Protein AF-A0A6C0CYQ9-F1 (afdb_monomer_lite)

Organism: NCBI:txid1070528

Radius of gyration: 42.29 Å; chains: 1; bounding box: 115×108×107 Å

Foldseek 3Di:
DDDDDDDDDDDDDDDDDDDDDDDDDDDDDDDDDDDDDDDDDDDDDDDDDDPDDDDDDDDDDDDPPDDDDDDPPVVVVCPVVDPDPVSVVVVVVVVVVVVVVVVVVVVVVVVVVVVVVVVVVCVVPVPPVVNVVVPPPDPPVVVVVVVVVVVVVVVVVVVVVVVVVVVVVVCVVPVDPDCPPPDDDPDDPVVVVVVVVVVVVVVVVVVVVVVVVVVVVVVVVVVVVVVVPPPPDDDDDDPVVVVVVVVVVVVVVVVVVVVVVVVVVVVVVVVVVVVVVPPPDDDDDDDDDDDDDPPPPPDDDDDDDDDDDDDDDPDPPDPDPDDDPVVVLVVQAQQAADPCLVVVHDDPCPPVDSHDNDPVSHDAAADPCAPNDPPVLPDSHDHPPDDPVSSCVSVVVVVSPPPPPPDDPDDDDDDDDDDDDDDDDDDDDDDDDDDDDDPDDPLVVLVVVLVVCVVPPVNVLVLQQQQAADPCLVVVHDDPCPPNDSHDNDPVSHDAAADSSAPNPPCVLPDLHHHPPDDPVNSVVSNVVD

Structure (mmCIF, N/CA/C/O backbone):
data_AF-A0A6C0CYQ9-F1
#
_entry.id   AF-A0A6C0CYQ9-F1
#
loop_
_atom_site.group_PDB
_atom_site.id
_atom_site.type_symbol
_atom_site.label_atom_id
_atom_site.label_alt_id
_atom_site.label_comp_id
_atom_site.label_asym_id
_atom_site.label_entity_id
_atom_site.label_seq_id
_atom_site.pdbx_PDB_ins_code
_atom_site.Cartn_x
_atom_site.Cartn_y
_atom_site.Cartn_z
_atom_site.occupancy
_atom_site.B_iso_or_equiv
_atom_site.auth_seq_id
_atom_site.auth_comp_id
_atom_site.auth_asym_id
_atom_site.auth_atom_id
_atom_site.pdbx_PDB_model_num
ATOM 1 N N . MET A 1 1 ? 63.088 1.952 37.281 1.00 39.28 1 MET A N 1
ATOM 2 C CA . MET A 1 1 ? 63.470 0.700 37.968 1.00 39.28 1 MET A CA 1
ATOM 3 C C . MET A 1 1 ? 62.328 -0.300 37.834 1.00 39.28 1 MET A C 1
ATOM 5 O O . MET A 1 1 ? 61.247 -0.038 38.330 1.00 39.28 1 MET A O 1
ATOM 9 N N . ASN A 1 2 ? 62.590 -1.363 37.069 1.00 37.12 2 ASN A N 1
ATOM 10 C CA . ASN A 1 2 ? 61.906 -2.658 36.933 1.00 37.12 2 ASN A CA 1
ATOM 11 C C . ASN A 1 2 ? 60.509 -2.878 37.552 1.00 37.12 2 ASN A C 1
ATOM 13 O O . ASN A 1 2 ? 60.397 -3.174 38.737 1.00 37.12 2 ASN A O 1
ATOM 17 N N . MET A 1 3 ? 59.499 -3.011 36.686 1.00 41.75 3 MET A N 1
ATOM 18 C CA . MET A 1 3 ? 58.461 -4.036 36.847 1.00 41.75 3 MET A CA 1
ATOM 19 C C . MET A 1 3 ? 58.442 -4.922 35.599 1.00 41.75 3 MET A C 1
ATOM 21 O O . MET A 1 3 ? 58.391 -4.441 34.470 1.00 41.75 3 MET A O 1
ATOM 25 N N . LYS A 1 4 ? 58.614 -6.225 35.834 1.00 47.69 4 LYS A N 1
ATOM 26 C CA . LYS A 1 4 ? 58.858 -7.263 34.833 1.00 47.69 4 LYS A CA 1
ATOM 27 C C . LYS A 1 4 ? 57.563 -7.704 34.149 1.00 47.69 4 LYS A C 1
ATOM 29 O O . LYS A 1 4 ? 56.548 -7.933 34.793 1.00 47.69 4 LYS A O 1
ATOM 34 N N . ASN A 1 5 ? 57.708 -7.885 32.840 1.00 44.09 5 ASN A N 1
ATOM 35 C CA . ASN A 1 5 ? 56.813 -8.500 31.868 1.00 44.09 5 ASN A CA 1
ATOM 36 C C . ASN A 1 5 ? 56.140 -9.799 32.340 1.00 44.09 5 ASN A C 1
ATOM 38 O O . ASN A 1 5 ? 56.824 -10.768 32.670 1.00 44.09 5 ASN A O 1
ATOM 42 N N . MET A 1 6 ? 54.813 -9.850 32.217 1.00 43.25 6 MET A N 1
ATOM 43 C CA . MET A 1 6 ? 54.026 -11.083 32.182 1.00 43.25 6 MET A CA 1
ATOM 44 C C . MET A 1 6 ? 53.657 -11.363 30.717 1.00 43.25 6 MET A C 1
ATOM 46 O O . MET A 1 6 ? 52.797 -10.698 30.145 1.00 43.25 6 MET A O 1
ATOM 50 N N . LYS A 1 7 ? 54.364 -12.308 30.086 1.00 39.38 7 LYS A N 1
ATOM 51 C CA . LYS A 1 7 ? 54.008 -12.871 28.776 1.00 39.38 7 LYS A CA 1
ATOM 52 C C . LYS A 1 7 ? 53.071 -14.055 29.013 1.00 39.38 7 LYS A C 1
ATOM 54 O O . LYS A 1 7 ? 53.479 -15.017 29.656 1.00 39.38 7 LYS A O 1
ATOM 59 N N . TYR A 1 8 ? 51.851 -13.990 28.488 1.00 39.91 8 TYR A N 1
ATOM 60 C CA . TYR A 1 8 ? 50.982 -15.158 28.354 1.00 39.91 8 TYR A CA 1
ATOM 61 C C . TYR A 1 8 ? 51.259 -15.821 27.001 1.00 39.91 8 TYR A C 1
ATOM 63 O O . TYR A 1 8 ? 50.996 -15.235 25.955 1.00 39.91 8 TYR A O 1
ATOM 71 N N . ASN A 1 9 ? 51.817 -17.033 27.045 1.00 36.75 9 ASN A N 1
ATOM 72 C CA . ASN A 1 9 ? 51.859 -17.964 25.920 1.00 36.75 9 ASN A CA 1
ATOM 73 C C . ASN A 1 9 ? 50.491 -18.649 25.826 1.00 36.75 9 ASN A C 1
ATOM 75 O O . ASN A 1 9 ? 50.087 -19.330 26.767 1.00 36.75 9 ASN A O 1
ATOM 79 N N . TYR A 1 10 ? 49.793 -18.473 24.706 1.00 40.84 10 TYR A N 1
ATOM 80 C CA . TYR A 1 10 ? 48.610 -19.258 24.365 1.00 40.84 10 TYR A CA 1
ATOM 81 C C . TYR A 1 10 ? 49.068 -20.386 23.436 1.00 40.84 10 TYR A C 1
ATOM 83 O O . TYR A 1 10 ? 49.511 -20.128 22.319 1.00 40.84 10 TYR A O 1
ATOM 91 N N . SER A 1 11 ? 49.052 -21.615 23.953 1.00 39.56 11 SER A N 1
ATOM 92 C CA . SER A 1 11 ? 49.417 -22.833 23.228 1.00 39.56 11 SER A CA 1
ATOM 93 C C . SER A 1 11 ? 48.276 -23.215 22.288 1.00 39.56 11 SER A C 1
ATOM 95 O O . SER A 1 11 ? 47.148 -23.405 22.742 1.00 39.56 11 SER A O 1
ATOM 97 N N . SER A 1 12 ? 48.565 -23.297 20.991 1.00 44.16 12 SER A N 1
ATOM 98 C CA . SER A 1 12 ? 47.672 -23.817 19.959 1.00 44.16 12 SER A CA 1
ATOM 99 C C . SER A 1 12 ? 48.011 -25.280 19.691 1.00 44.16 12 SER A C 1
ATOM 101 O O . SER A 1 12 ? 48.925 -25.566 18.925 1.00 44.16 12 SER A O 1
ATOM 103 N N . GLU A 1 13 ? 47.281 -26.200 20.307 1.00 47.94 13 GLU A N 1
ATOM 104 C CA . GLU A 1 13 ? 47.302 -27.615 19.931 1.00 47.94 13 GLU A CA 1
ATOM 105 C C . GLU A 1 13 ? 45.872 -28.143 20.042 1.00 47.94 13 GLU A C 1
ATOM 107 O O . GLU A 1 13 ? 45.372 -28.364 21.141 1.00 47.94 13 GLU A O 1
ATOM 112 N N . TYR A 1 14 ? 45.192 -28.266 18.901 1.00 47.53 14 TYR A N 1
ATOM 113 C CA . TYR A 1 14 ? 44.106 -29.229 18.711 1.00 47.53 14 TYR A CA 1
ATOM 114 C C . TYR A 1 14 ? 43.938 -29.472 17.205 1.00 47.53 14 TYR A C 1
ATOM 116 O O . TYR A 1 14 ? 43.133 -28.835 16.528 1.00 47.53 14 TYR A O 1
ATOM 124 N N . GLU A 1 15 ? 44.778 -30.365 16.687 1.00 44.75 15 GLU A N 1
ATOM 125 C CA . GLU A 1 15 ? 44.538 -31.122 15.461 1.00 44.75 15 GLU A CA 1
ATOM 126 C C . GLU A 1 15 ? 43.940 -32.475 15.868 1.00 44.75 15 GLU A C 1
ATOM 128 O O . GLU A 1 15 ? 44.493 -33.170 16.717 1.00 44.75 15 GLU A O 1
ATOM 133 N N . SER A 1 16 ? 42.803 -32.832 15.277 1.00 47.53 16 SER A N 1
ATOM 134 C CA . SER A 1 16 ? 42.319 -34.212 15.140 1.00 47.53 16 SER A CA 1
ATOM 135 C C . SER A 1 16 ? 41.303 -34.189 13.991 1.00 47.53 16 SER A C 1
ATOM 137 O O . SER A 1 16 ? 40.245 -33.572 14.116 1.00 47.53 16 SER A O 1
ATOM 139 N N . GLU A 1 17 ? 41.710 -34.543 12.774 1.00 47.25 17 GLU A N 1
ATOM 140 C CA . GLU A 1 17 ? 41.554 -35.897 12.214 1.00 47.25 17 GLU A CA 1
ATOM 141 C C . GLU A 1 17 ? 40.122 -36.431 12.352 1.00 47.25 17 GLU A C 1
ATOM 143 O O . GLU A 1 17 ? 39.744 -36.943 13.399 1.00 47.25 17 GLU A O 1
ATOM 148 N N . TYR A 1 18 ? 39.341 -36.320 11.274 1.00 51.31 18 TYR A N 1
ATOM 149 C CA . TYR A 1 18 ? 38.239 -37.233 10.961 1.00 51.31 18 TYR A CA 1
ATOM 150 C C . TYR A 1 18 ? 38.113 -37.312 9.434 1.00 51.31 18 TYR A C 1
ATOM 152 O O . TYR A 1 18 ? 37.525 -36.435 8.798 1.00 51.31 18 TYR A O 1
ATOM 160 N N . GLU A 1 19 ? 38.725 -38.347 8.861 1.00 46.66 19 GLU A N 1
ATOM 161 C CA . GLU A 1 19 ? 38.444 -38.836 7.512 1.00 46.66 19 GLU A CA 1
ATOM 162 C C . GLU A 1 19 ? 37.263 -39.819 7.533 1.00 46.66 19 GLU A C 1
ATOM 164 O O . GLU A 1 19 ? 37.042 -40.535 8.507 1.00 46.66 19 GLU A O 1
ATOM 169 N N . GLU A 1 20 ? 36.514 -39.754 6.431 1.00 46.12 20 GLU A N 1
ATOM 170 C CA . GLU A 1 20 ? 35.887 -40.835 5.661 1.00 46.12 20 GLU A CA 1
ATOM 171 C C . GLU A 1 20 ? 35.278 -42.049 6.381 1.00 46.12 20 GLU A C 1
ATOM 173 O O . GLU A 1 20 ? 35.956 -42.880 6.966 1.00 46.12 20 GLU A O 1
ATOM 178 N N . GLU A 1 21 ? 33.963 -42.196 6.205 1.00 43.44 21 GLU A N 1
ATOM 179 C CA . GLU A 1 21 ? 33.296 -43.334 5.545 1.00 43.44 21 GLU A CA 1
ATOM 180 C C . GLU A 1 21 ? 31.855 -43.414 6.068 1.00 43.44 21 GLU A C 1
ATOM 182 O O . GLU A 1 21 ? 31.621 -43.561 7.262 1.00 43.44 21 GLU A O 1
ATOM 187 N N . LEU A 1 22 ? 30.868 -43.304 5.174 1.00 38.72 22 LEU A N 1
ATOM 188 C CA . LEU A 1 22 ? 29.793 -44.291 5.059 1.00 38.72 22 LEU A CA 1
ATOM 189 C C . LEU A 1 22 ? 28.939 -44.004 3.821 1.00 38.72 22 LEU A C 1
ATOM 191 O O . LEU A 1 22 ? 28.565 -42.880 3.490 1.00 38.72 22 LEU A O 1
ATOM 195 N N . THR A 1 23 ? 28.707 -45.101 3.128 1.00 35.53 23 THR A N 1
ATOM 196 C CA . THR A 1 23 ? 28.161 -45.304 1.799 1.00 35.53 23 THR A CA 1
ATOM 197 C C . THR A 1 23 ? 26.633 -45.397 1.792 1.00 35.53 23 THR A C 1
ATOM 199 O O . THR A 1 23 ? 26.001 -45.657 2.810 1.00 35.53 23 THR A O 1
ATOM 202 N N . ASN A 1 24 ? 26.080 -45.269 0.581 1.00 39.62 24 ASN A N 1
ATOM 203 C CA . ASN A 1 24 ? 24.873 -45.939 0.079 1.00 39.62 24 ASN A CA 1
ATOM 204 C C . ASN A 1 24 ? 23.555 -45.794 0.857 1.00 39.62 24 ASN A C 1
ATOM 206 O O . ASN A 1 24 ? 23.285 -46.562 1.775 1.00 39.62 24 ASN A O 1
ATOM 210 N N . ILE A 1 25 ? 22.634 -44.985 0.317 1.00 37.19 25 ILE A N 1
ATOM 211 C CA . ILE A 1 25 ? 21.200 -45.312 0.351 1.00 37.19 25 ILE A CA 1
ATOM 212 C C . ILE A 1 25 ? 20.606 -45.140 -1.055 1.00 37.19 25 ILE A C 1
ATOM 214 O O . ILE A 1 25 ? 20.896 -44.180 -1.764 1.00 37.19 25 ILE A O 1
ATOM 218 N N . HIS A 1 26 ? 19.832 -46.159 -1.421 1.00 38.31 26 HIS A N 1
ATOM 219 C CA . HIS A 1 26 ? 19.219 -46.485 -2.700 1.00 38.31 26 HIS A CA 1
ATOM 220 C C . HIS A 1 26 ? 18.415 -45.379 -3.396 1.00 38.31 26 HIS A C 1
ATOM 222 O O . HIS A 1 26 ? 17.626 -44.667 -2.782 1.00 38.31 26 HIS A O 1
ATOM 228 N N . ASN A 1 27 ? 18.558 -45.377 -4.725 1.00 44.59 27 ASN A N 1
ATOM 229 C CA . ASN A 1 27 ? 17.515 -45.021 -5.679 1.00 44.59 27 ASN A CA 1
ATOM 230 C C . ASN A 1 27 ? 16.623 -46.254 -5.921 1.00 44.59 27 ASN A C 1
ATOM 232 O O . ASN A 1 27 ? 17.123 -47.241 -6.455 1.00 44.59 27 ASN A O 1
ATOM 236 N N . GLU A 1 28 ? 15.340 -46.151 -5.590 1.00 43.78 28 GLU A N 1
ATOM 237 C CA . GLU A 1 28 ? 14.197 -46.928 -6.113 1.00 43.78 28 GLU A CA 1
ATOM 238 C C . GLU A 1 28 ? 13.052 -45.895 -6.154 1.00 43.78 28 GLU A C 1
ATOM 240 O O . GLU A 1 28 ? 12.788 -45.246 -5.142 1.00 43.78 28 GLU A O 1
ATOM 245 N N . SER A 1 29 ? 12.671 -45.347 -7.309 1.00 47.69 29 SER A N 1
ATOM 246 C CA . SER A 1 29 ? 11.843 -45.908 -8.388 1.00 47.69 29 SER A CA 1
ATOM 247 C C . SER A 1 29 ? 10.375 -46.103 -7.988 1.00 47.69 29 SER A C 1
ATOM 249 O O . SER A 1 29 ? 10.085 -46.665 -6.938 1.00 47.69 29 SER A O 1
ATOM 251 N N . ASP A 1 30 ? 9.508 -45.630 -8.897 1.00 36.44 30 ASP A N 1
ATOM 252 C CA . ASP A 1 30 ? 8.140 -46.109 -9.142 1.00 36.44 30 ASP A CA 1
ATOM 253 C C . ASP A 1 30 ? 7.099 -45.685 -8.071 1.00 36.44 30 ASP A C 1
ATOM 255 O O . ASP A 1 30 ? 7.385 -45.597 -6.886 1.00 36.44 30 ASP A O 1
ATOM 259 N N . ASP A 1 31 ? 5.850 -45.323 -8.344 1.00 39.12 31 ASP A N 1
ATOM 260 C CA . ASP A 1 31 ? 4.993 -45.395 -9.519 1.00 39.12 31 ASP A CA 1
ATOM 261 C C . ASP A 1 31 ? 3.692 -44.613 -9.185 1.00 39.12 31 ASP A C 1
ATOM 263 O O . ASP A 1 31 ? 3.476 -44.172 -8.053 1.00 39.12 31 ASP A O 1
ATOM 267 N N . ASP A 1 32 ? 2.814 -44.512 -10.182 1.00 42.16 32 ASP A N 1
ATOM 268 C CA . ASP A 1 32 ? 1.353 -44.381 -10.068 1.00 42.16 32 ASP A CA 1
ATOM 269 C C . ASP A 1 32 ? 0.663 -43.003 -10.025 1.00 42.16 32 ASP A C 1
ATOM 271 O O . ASP A 1 32 ? 0.389 -42.356 -9.013 1.00 42.16 32 ASP A O 1
ATOM 275 N N . CYS A 1 33 ? 0.272 -42.650 -11.249 1.00 46.34 33 CYS A N 1
ATOM 276 C CA . CYS A 1 33 ? -0.971 -42.039 -11.694 1.00 46.34 33 CYS A CA 1
ATOM 277 C C . CYS A 1 33 ? -2.259 -42.444 -10.936 1.00 46.34 33 CYS A C 1
ATOM 279 O O . CYS A 1 33 ? -2.347 -43.516 -10.345 1.00 46.34 33 CYS A O 1
ATOM 281 N N . CYS A 1 34 ? -3.293 -41.618 -11.171 1.00 43.34 34 CYS A N 1
ATOM 282 C CA . CYS A 1 34 ? -4.737 -41.916 -11.305 1.00 43.34 34 CYS A CA 1
ATOM 283 C C . CYS A 1 34 ? -5.655 -41.095 -10.373 1.00 43.34 34 CYS A C 1
ATOM 285 O O . CYS A 1 34 ? -5.676 -41.283 -9.163 1.00 43.34 34 CYS A O 1
ATOM 287 N N . ASP A 1 35 ? -6.435 -40.227 -11.028 1.00 36.59 35 ASP A N 1
ATOM 288 C CA . ASP A 1 35 ? -7.895 -40.066 -10.921 1.00 36.59 35 ASP A CA 1
ATOM 289 C C . ASP A 1 35 ? -8.529 -39.612 -9.588 1.00 36.59 35 ASP A C 1
ATOM 291 O O . ASP A 1 35 ? -8.356 -40.190 -8.524 1.00 36.59 35 ASP A O 1
ATOM 295 N N . ASN A 1 36 ? -9.187 -38.445 -9.572 1.00 43.19 36 ASN A N 1
ATOM 296 C CA . ASN A 1 36 ? -10.615 -38.261 -9.896 1.00 43.19 36 ASN A CA 1
ATOM 297 C C . ASN A 1 36 ? -11.543 -39.163 -9.061 1.00 43.19 36 ASN A C 1
ATOM 299 O O . ASN A 1 36 ? -11.623 -40.359 -9.300 1.00 43.19 36 ASN A O 1
ATOM 303 N N . ASP A 1 37 ? -12.282 -38.573 -8.113 1.00 35.81 37 ASP A N 1
ATO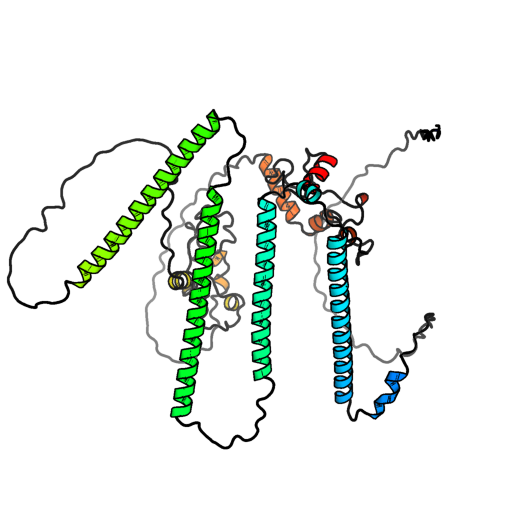M 304 C CA . ASP A 1 37 ? -13.746 -38.447 -8.218 1.00 35.81 37 ASP A CA 1
ATOM 305 C C . ASP A 1 37 ? -14.425 -37.997 -6.908 1.00 35.81 37 ASP A C 1
ATOM 307 O O . ASP A 1 37 ? -14.042 -38.361 -5.800 1.00 35.81 37 ASP A O 1
ATOM 311 N N . ASN A 1 38 ? -15.474 -37.191 -7.103 1.00 41.38 38 ASN A N 1
ATOM 312 C CA . ASN A 1 38 ? -16.720 -37.107 -6.334 1.00 41.38 38 ASN A CA 1
ATOM 313 C C . ASN A 1 38 ? -16.678 -37.185 -4.801 1.00 41.38 38 ASN A C 1
ATOM 315 O O . ASN A 1 38 ? -16.685 -38.260 -4.205 1.00 41.38 38 ASN A O 1
ATOM 319 N N . TYR A 1 39 ? -16.897 -36.031 -4.164 1.00 40.81 39 TYR A N 1
ATOM 320 C CA . TYR A 1 39 ? -17.539 -35.988 -2.851 1.00 40.81 39 TYR A CA 1
ATOM 321 C C . TYR A 1 39 ? -18.983 -35.507 -3.017 1.00 40.81 39 TYR A C 1
ATOM 323 O O . TYR A 1 39 ? -19.262 -34.308 -3.050 1.00 40.81 39 TYR A O 1
ATOM 331 N N . GLU A 1 40 ? -19.886 -36.473 -3.193 1.00 39.03 40 GLU A N 1
ATOM 332 C CA . GLU A 1 40 ? -21.328 -36.263 -3.125 1.00 39.03 40 GLU A CA 1
ATOM 333 C C . GLU A 1 40 ? -21.798 -36.069 -1.680 1.00 39.03 40 GLU A C 1
ATOM 335 O O . GLU A 1 40 ? -21.326 -36.685 -0.722 1.00 39.03 40 GLU A O 1
ATOM 340 N N . ASP A 1 41 ? -22.775 -35.179 -1.598 1.00 48.41 41 ASP A N 1
ATOM 341 C CA . ASP A 1 41 ? -23.561 -34.736 -0.465 1.00 48.41 41 ASP A CA 1
ATOM 342 C C . ASP A 1 41 ? -24.312 -35.910 0.195 1.00 48.41 41 ASP A C 1
ATOM 344 O O . ASP A 1 41 ? -25.079 -36.622 -0.457 1.00 48.41 41 ASP A O 1
ATOM 348 N N . LYS A 1 42 ? -24.121 -36.112 1.504 1.00 41.34 42 LYS A N 1
ATOM 349 C CA . LYS A 1 42 ? -24.963 -37.004 2.315 1.00 41.34 42 LYS A CA 1
ATOM 350 C C . LYS A 1 42 ? -25.465 -36.272 3.548 1.00 41.34 42 LYS A C 1
ATOM 352 O O . LYS A 1 42 ? -24.799 -36.176 4.576 1.00 41.34 42 LYS A O 1
ATOM 357 N N . THR A 1 43 ? -26.692 -35.787 3.422 1.00 45.41 43 THR A N 1
ATOM 358 C CA . THR A 1 43 ? -27.571 -35.394 4.517 1.00 45.41 43 THR A CA 1
ATOM 359 C C . THR A 1 43 ? -28.170 -36.643 5.165 1.00 45.41 43 THR A C 1
ATOM 361 O O . THR A 1 43 ? -29.051 -37.267 4.578 1.00 45.41 43 THR A O 1
ATOM 364 N N . GLU A 1 44 ? -27.760 -36.981 6.388 1.00 37.75 44 GLU A N 1
ATOM 365 C CA . GLU A 1 44 ? -28.483 -37.949 7.220 1.00 37.75 44 GLU A CA 1
ATOM 366 C C . GLU A 1 44 ? -28.678 -37.429 8.653 1.00 37.75 44 GLU A C 1
ATOM 368 O O . GLU A 1 44 ? -27.741 -37.215 9.416 1.00 37.75 44 GLU A O 1
ATOM 373 N N . ASN A 1 45 ? -29.954 -37.182 8.957 1.00 43.28 45 ASN A N 1
ATOM 374 C CA . ASN A 1 45 ? -30.673 -37.397 10.214 1.00 43.28 45 ASN A CA 1
ATOM 375 C C . ASN A 1 45 ? -29.851 -37.594 11.502 1.00 43.28 45 ASN A C 1
ATOM 377 O O . ASN A 1 45 ? -29.437 -38.705 11.828 1.00 43.28 45 ASN A O 1
ATOM 381 N N . VAL A 1 46 ? -29.786 -36.547 12.332 1.00 36.31 46 VAL A N 1
ATOM 382 C CA . VAL A 1 46 ? -29.431 -36.678 13.752 1.00 36.31 46 VAL A CA 1
ATOM 383 C C . VAL A 1 46 ? -30.704 -36.843 14.578 1.00 36.31 46 VAL A C 1
ATOM 385 O O . VAL A 1 46 ? -31.525 -35.934 14.705 1.00 36.31 46 VAL A O 1
ATOM 388 N N . SER A 1 47 ? -30.844 -38.044 15.133 1.00 38.72 47 SER A N 1
ATOM 389 C CA . SER A 1 47 ? -31.842 -38.437 16.119 1.00 38.72 47 SER A CA 1
ATOM 390 C C . SER A 1 47 ? -31.660 -37.700 17.448 1.00 38.72 47 SER A C 1
ATOM 392 O O . SER A 1 47 ? -30.544 -37.514 17.931 1.00 38.72 47 SER A O 1
ATOM 394 N N . VAL A 1 48 ? -32.792 -37.364 18.061 1.00 44.97 48 VAL A N 1
ATOM 395 C CA . VAL A 1 48 ? -32.964 -36.824 19.415 1.00 44.97 48 VAL A CA 1
ATOM 396 C C . VAL A 1 48 ? -32.153 -37.631 20.441 1.00 44.97 48 VAL A C 1
ATOM 398 O O . VAL A 1 48 ? -32.450 -38.799 20.682 1.00 44.97 48 VAL A O 1
ATOM 401 N N . PHE A 1 49 ? -31.146 -37.003 21.058 1.00 35.88 49 PHE A N 1
ATOM 402 C CA . PHE A 1 49 ? -30.372 -37.587 22.155 1.00 35.88 49 PHE A CA 1
ATOM 403 C C . PHE A 1 49 ? -30.900 -37.116 23.514 1.00 35.88 49 PHE A C 1
ATOM 405 O O . PHE A 1 49 ? -31.063 -35.924 23.777 1.00 35.88 49 PHE A O 1
ATOM 412 N N . ASN A 1 50 ? -31.173 -38.107 24.356 1.00 40.97 50 ASN A N 1
ATOM 413 C CA . ASN A 1 50 ? -31.733 -38.028 25.694 1.00 40.97 50 ASN A CA 1
ATOM 414 C C . ASN A 1 50 ? -30.688 -37.482 26.690 1.00 40.97 50 ASN A C 1
ATOM 416 O O . ASN A 1 50 ? -29.571 -37.991 26.763 1.00 40.97 50 ASN A O 1
ATOM 420 N N . MET A 1 51 ? -31.040 -36.439 27.444 1.00 43.22 51 MET A N 1
ATOM 421 C CA . MET A 1 51 ? -30.135 -35.687 28.321 1.00 43.22 51 MET A CA 1
ATOM 422 C C . MET A 1 51 ? -30.458 -35.994 29.791 1.00 43.22 51 MET A C 1
ATOM 424 O O . MET A 1 51 ? -31.117 -35.194 30.451 1.00 43.22 51 MET A O 1
ATOM 428 N N . GLN A 1 52 ? -30.041 -37.156 30.313 1.00 42.69 52 GLN A N 1
ATOM 429 C CA . GLN A 1 52 ? -30.317 -37.479 31.724 1.00 42.69 52 GLN A CA 1
ATOM 430 C C . GLN A 1 52 ? -29.282 -38.319 32.491 1.00 42.69 52 GLN A C 1
ATOM 432 O O . GLN A 1 52 ? -29.582 -38.751 33.597 1.00 42.69 52 GLN A O 1
ATOM 437 N N . GLU A 1 53 ? -28.046 -38.494 32.007 1.00 45.59 53 GLU A N 1
ATOM 438 C CA . GLU A 1 53 ? -27.089 -39.358 32.725 1.00 45.59 53 GLU A CA 1
ATOM 439 C C . GLU A 1 53 ? -25.618 -38.907 32.646 1.00 45.59 53 GLU A C 1
ATOM 441 O O . GLU A 1 53 ? -24.744 -39.638 32.202 1.00 45.59 53 GLU A O 1
ATOM 446 N N . TYR A 1 54 ? -25.315 -37.687 33.107 1.00 38.34 54 TYR A N 1
ATOM 447 C CA . TYR A 1 54 ? -23.930 -37.259 33.374 1.00 38.34 54 TYR A CA 1
ATOM 448 C C . TYR A 1 54 ? -23.839 -36.412 34.652 1.00 38.34 54 TYR A C 1
ATOM 450 O O . TYR A 1 54 ? -23.677 -35.196 34.626 1.00 38.34 54 TYR A O 1
ATOM 458 N N . LEU A 1 55 ? -23.916 -37.077 35.804 1.00 46.25 55 LEU A N 1
ATOM 459 C CA . LEU A 1 55 ? -23.494 -36.534 37.096 1.00 46.25 55 LEU A CA 1
ATOM 460 C C . LEU A 1 55 ? -22.736 -37.627 37.850 1.00 46.25 55 LEU A C 1
ATOM 462 O O . LEU A 1 55 ? -23.317 -38.313 38.681 1.00 46.25 55 LEU A O 1
ATOM 466 N N . GLN A 1 56 ? -21.452 -37.805 37.516 1.00 46.91 56 GLN A N 1
ATOM 467 C CA . GLN A 1 56 ? -20.397 -38.347 38.391 1.00 46.91 56 GLN A CA 1
ATOM 468 C C . GLN A 1 56 ? -19.062 -38.437 37.627 1.00 46.91 56 GLN A C 1
ATOM 470 O O . GLN A 1 56 ? -18.619 -39.504 37.216 1.00 46.91 56 GLN A O 1
ATOM 475 N N . VAL A 1 57 ? -18.376 -37.303 37.458 1.00 35.56 57 VAL A N 1
ATOM 476 C CA . VAL A 1 57 ? -16.946 -37.295 37.107 1.00 35.56 57 VAL A CA 1
ATOM 477 C C . VAL A 1 57 ? -16.178 -36.747 38.306 1.00 35.56 57 VAL A C 1
ATOM 479 O O . VAL A 1 57 ? -16.237 -35.558 38.613 1.00 35.56 57 VAL A O 1
ATOM 482 N N . LYS A 1 58 ? -15.471 -37.636 39.016 1.00 42.31 58 LYS A N 1
ATOM 483 C CA . LYS A 1 58 ? -14.479 -37.273 40.037 1.00 42.31 58 LYS A CA 1
ATOM 484 C C . LYS A 1 58 ? -13.306 -36.569 39.347 1.00 42.31 58 LYS A C 1
ATOM 486 O O . LYS A 1 58 ? -12.525 -37.213 38.653 1.00 42.31 58 LYS A O 1
ATOM 491 N N . LEU A 1 59 ? -13.172 -35.260 39.553 1.00 36.84 59 LEU A N 1
ATOM 492 C CA . LEU A 1 59 ? -11.988 -34.506 39.137 1.00 36.84 59 LEU A CA 1
ATOM 493 C C . LEU A 1 59 ? -10.804 -34.804 40.078 1.00 36.84 59 LEU A C 1
ATOM 495 O O . LEU A 1 59 ? -10.987 -34.821 41.299 1.00 36.84 59 LEU A O 1
ATOM 499 N N . PRO A 1 60 ? -9.582 -35.008 39.553 1.00 41.25 60 PRO A N 1
ATOM 500 C CA . PRO A 1 60 ? -8.397 -35.198 40.375 1.00 41.25 60 PRO A CA 1
ATOM 501 C C . PRO A 1 60 ? -7.952 -33.863 40.986 1.00 41.25 60 PRO A C 1
ATOM 503 O O . PRO A 1 60 ? -7.726 -32.874 40.288 1.00 41.25 60 PRO A O 1
ATOM 506 N N . LEU A 1 61 ? -7.795 -33.856 42.310 1.00 35.59 61 LEU A N 1
ATOM 507 C CA . LEU A 1 61 ? -7.255 -32.742 43.087 1.00 35.59 61 LEU A CA 1
ATOM 508 C C . LEU A 1 61 ? -5.804 -32.453 42.665 1.00 35.59 61 LEU A C 1
ATOM 510 O O . LEU A 1 61 ? -4.866 -33.106 43.125 1.00 35.59 61 LEU A O 1
ATOM 514 N N . ARG A 1 62 ? -5.600 -31.442 41.814 1.00 37.12 62 ARG A N 1
ATOM 515 C CA . ARG A 1 62 ? -4.281 -30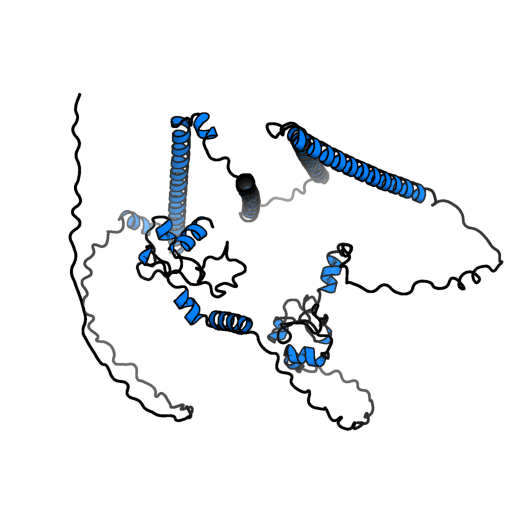.820 41.635 1.00 37.12 62 ARG A CA 1
ATOM 516 C C . ARG A 1 62 ? -3.989 -29.930 42.841 1.00 37.12 62 ARG A C 1
ATOM 518 O O . ARG A 1 62 ? -4.685 -28.948 43.080 1.00 37.12 62 ARG A O 1
ATOM 525 N N . ARG A 1 63 ? -2.933 -30.272 43.584 1.00 38.81 63 ARG A N 1
ATOM 526 C CA . ARG A 1 63 ? -2.334 -29.412 44.612 1.00 38.81 63 ARG A CA 1
ATOM 527 C C . ARG A 1 63 ? -1.837 -28.122 43.956 1.00 38.81 63 ARG A C 1
ATOM 529 O O . ARG A 1 63 ? -0.866 -28.145 43.207 1.00 38.81 63 ARG A O 1
ATOM 536 N N . ILE A 1 64 ? -2.492 -27.006 44.257 1.00 38.69 64 ILE A N 1
ATOM 537 C CA . ILE A 1 64 ? -1.972 -25.665 43.985 1.00 38.69 64 ILE A CA 1
ATOM 538 C C . ILE A 1 64 ? -1.006 -25.342 45.127 1.00 38.69 64 ILE A C 1
ATOM 540 O O . ILE A 1 64 ? -1.413 -24.920 46.205 1.00 38.69 64 ILE A O 1
ATOM 544 N N . SER A 1 65 ? 0.282 -25.608 44.921 1.00 42.31 65 SER A N 1
ATOM 545 C CA . SER A 1 65 ? 1.353 -25.148 45.806 1.00 42.31 65 SER A CA 1
ATOM 546 C C . SER A 1 65 ? 1.828 -23.774 45.339 1.00 42.31 65 SER A C 1
ATOM 548 O O . SER A 1 65 ? 2.819 -23.645 44.620 1.00 42.31 65 SER A O 1
ATOM 550 N N . SER A 1 66 ? 1.093 -22.729 45.703 1.00 42.22 66 SER A N 1
ATOM 551 C CA . SER A 1 66 ? 1.594 -21.351 45.693 1.00 42.22 66 SER A CA 1
ATOM 552 C C . SER A 1 66 ? 0.850 -20.577 46.780 1.00 42.22 66 SER A C 1
ATOM 554 O O . SER A 1 66 ? -0.381 -20.633 46.797 1.00 42.22 66 SER A O 1
ATOM 556 N N . PRO A 1 67 ? 1.541 -19.883 47.699 1.00 45.50 67 PRO A N 1
ATOM 557 C CA . PRO A 1 67 ? 0.872 -19.072 48.703 1.00 45.50 67 PRO A CA 1
ATOM 558 C C . PRO A 1 67 ? 0.143 -17.923 48.000 1.00 45.50 67 PRO A C 1
ATOM 560 O O . PRO A 1 67 ? 0.756 -17.081 47.345 1.00 45.50 67 PRO A O 1
ATOM 563 N N . ILE A 1 68 ? -1.185 -17.916 48.108 1.00 43.03 68 ILE A N 1
ATOM 564 C CA . ILE A 1 68 ? -2.016 -16.781 47.712 1.00 43.03 68 ILE A CA 1
ATOM 565 C C . ILE A 1 68 ? -1.649 -15.647 48.668 1.00 43.03 68 ILE A C 1
ATOM 567 O O . ILE A 1 68 ? -1.877 -15.758 49.872 1.00 43.03 68 ILE A O 1
ATOM 571 N N . ASN A 1 69 ? -1.042 -14.580 48.144 1.00 43.31 69 ASN A N 1
ATOM 572 C CA . ASN A 1 69 ? -0.787 -13.372 48.923 1.00 43.31 69 ASN A CA 1
ATOM 573 C C . ASN A 1 69 ? -2.125 -12.887 49.504 1.00 43.31 69 ASN A C 1
ATOM 575 O O . ASN A 1 69 ? -3.052 -12.647 48.722 1.00 43.31 69 ASN A O 1
ATOM 579 N N . PRO A 1 70 ? -2.260 -12.761 50.837 1.00 50.00 70 PRO A N 1
ATOM 580 C CA . PRO A 1 70 ? -3.496 -12.288 51.434 1.00 50.00 70 PRO A CA 1
ATOM 581 C C . PRO A 1 70 ? -3.780 -10.885 50.899 1.00 50.00 70 PRO A C 1
ATOM 583 O O . PRO A 1 70 ? -2.933 -9.992 50.977 1.00 50.00 70 PRO A O 1
ATOM 586 N N . LEU A 1 71 ? -4.965 -10.707 50.312 1.00 43.44 71 LEU A N 1
ATOM 587 C CA . LEU A 1 71 ? -5.470 -9.388 49.950 1.00 43.44 71 LEU A CA 1
ATOM 588 C C . LEU A 1 71 ? -5.378 -8.480 51.188 1.00 43.44 71 LEU A C 1
ATOM 590 O O . LEU A 1 71 ? -5.694 -8.933 52.292 1.00 43.44 71 LEU A O 1
ATOM 594 N N . PRO A 1 72 ? -4.932 -7.221 51.043 1.00 56.19 72 PRO A N 1
ATOM 595 C CA . PRO A 1 72 ? -4.794 -6.323 52.178 1.00 56.19 72 PRO A CA 1
ATOM 596 C C . PRO A 1 72 ? -6.153 -6.162 52.876 1.00 56.19 72 PRO A C 1
ATOM 598 O O . PRO A 1 72 ? -7.116 -5.674 52.283 1.00 56.19 72 PRO A O 1
ATOM 601 N N . MET A 1 73 ? -6.210 -6.572 54.149 1.00 54.03 73 MET A N 1
ATOM 602 C CA . MET A 1 73 ? -7.393 -6.559 55.033 1.00 54.03 73 MET A CA 1
ATOM 603 C C . MET A 1 73 ? -8.078 -5.186 55.153 1.00 54.03 73 MET A C 1
ATOM 605 O O . MET A 1 73 ? -9.204 -5.086 55.627 1.00 54.03 73 MET A O 1
ATOM 609 N N . THR A 1 74 ? -7.432 -4.116 54.692 1.00 57.56 74 THR A N 1
ATOM 610 C CA . THR A 1 74 ? -7.971 -2.754 54.698 1.00 57.56 74 THR A CA 1
ATOM 611 C C . THR A 1 74 ? -9.116 -2.531 53.706 1.00 57.56 74 THR A C 1
ATOM 613 O O . THR A 1 74 ? -9.889 -1.597 53.903 1.00 57.56 74 THR A O 1
ATOM 616 N N . LEU A 1 75 ? -9.284 -3.377 52.679 1.00 54.06 75 LEU A N 1
ATOM 617 C CA . LEU A 1 75 ? -10.396 -3.247 51.721 1.00 54.06 75 LEU A CA 1
ATOM 618 C C . LEU A 1 75 ? -11.721 -3.849 52.217 1.00 54.06 75 LEU A C 1
ATOM 620 O O . LEU A 1 75 ? -12.773 -3.487 51.699 1.00 54.06 75 LEU A O 1
ATOM 624 N N . LEU A 1 76 ? -11.695 -4.723 53.227 1.00 55.50 76 LEU A N 1
ATOM 625 C CA . LEU A 1 76 ? -12.907 -5.377 53.738 1.00 55.50 76 LEU A CA 1
ATOM 626 C C . LEU A 1 76 ? -13.691 -4.517 54.744 1.00 55.50 76 LEU A C 1
ATOM 628 O O . LEU A 1 76 ? -14.856 -4.794 54.997 1.00 55.50 76 LEU A O 1
ATOM 632 N N . LEU A 1 77 ? -13.095 -3.448 55.283 1.00 60.4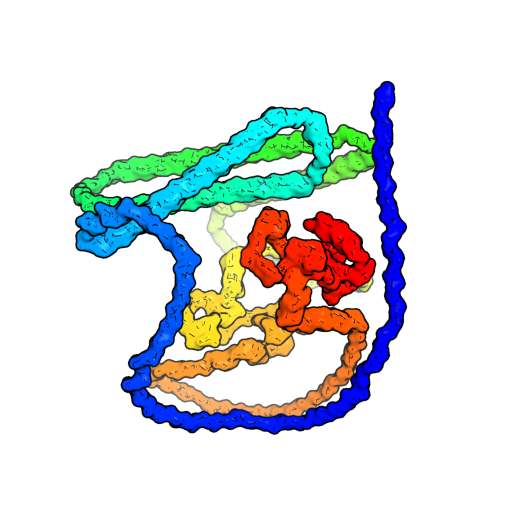1 77 LEU A N 1
ATOM 633 C CA . LEU A 1 77 ? -13.680 -2.646 56.370 1.00 60.41 77 LEU A CA 1
ATOM 634 C C . LEU A 1 77 ? -14.624 -1.514 55.919 1.00 60.41 77 LEU A C 1
ATOM 636 O O . LEU A 1 77 ? -15.044 -0.714 56.748 1.00 60.41 77 LEU A O 1
ATOM 640 N N . ASN A 1 78 ? -14.952 -1.404 54.628 1.00 66.50 78 ASN A N 1
ATOM 641 C CA . ASN A 1 78 ? -15.811 -0.322 54.119 1.00 66.50 78 ASN A CA 1
ATOM 642 C C . ASN A 1 78 ? -16.997 -0.801 53.269 1.00 66.50 78 ASN A C 1
ATOM 644 O O . ASN A 1 78 ? -17.671 0.038 52.678 1.00 66.50 78 ASN A O 1
ATOM 648 N N . LEU A 1 79 ? -17.274 -2.108 53.200 1.00 70.88 79 LEU A N 1
ATOM 649 C CA . LEU A 1 79 ? -18.401 -2.616 52.405 1.00 70.88 79 LEU A CA 1
ATOM 650 C C . LEU A 1 79 ? -19.761 -2.133 52.940 1.00 70.88 79 LEU A C 1
ATOM 652 O O . LEU A 1 79 ? -20.661 -1.887 52.147 1.00 70.88 79 LEU A O 1
ATOM 656 N N . ASP A 1 80 ? -19.866 -1.867 54.244 1.00 83.94 80 ASP A N 1
ATOM 657 C CA . ASP A 1 80 ? -21.097 -1.382 54.887 1.00 83.94 80 ASP A CA 1
ATOM 658 C C . ASP A 1 80 ? -21.450 0.081 54.543 1.00 83.94 80 ASP A C 1
ATOM 660 O O . ASP A 1 80 ? -22.480 0.589 54.979 1.00 83.94 80 ASP A O 1
ATOM 664 N N . LYS A 1 81 ? -20.591 0.796 53.800 1.00 84.75 81 LYS A N 1
ATOM 665 C CA . LYS A 1 81 ? -20.791 2.217 53.458 1.00 84.75 81 LYS A CA 1
ATOM 666 C C . LYS A 1 81 ? -21.483 2.452 52.118 1.00 84.75 81 LYS A C 1
ATOM 668 O O . LYS A 1 81 ? -21.784 3.603 51.811 1.00 84.75 81 LYS A O 1
ATOM 673 N N . PHE A 1 82 ? -21.707 1.405 51.330 1.00 91.44 82 PHE A N 1
ATOM 674 C CA . PHE A 1 82 ? -22.334 1.514 50.016 1.00 91.44 82 PHE A CA 1
ATOM 675 C C . PHE A 1 82 ? -23.770 1.003 50.104 1.00 91.44 82 PHE A C 1
ATOM 677 O O . PHE A 1 82 ? -24.001 -0.144 50.487 1.00 91.44 82 PHE A O 1
ATOM 684 N N . ASN A 1 83 ? -24.737 1.853 49.760 1.00 92.00 83 ASN A N 1
ATOM 685 C CA . ASN A 1 83 ? -26.154 1.485 49.784 1.00 92.00 83 ASN A CA 1
ATOM 686 C C . ASN A 1 83 ? -26.554 0.712 48.522 1.00 92.00 83 ASN A C 1
ATOM 688 O O . ASN A 1 83 ? -27.558 0.000 48.518 1.00 92.00 83 ASN A O 1
ATOM 692 N N . THR A 1 84 ? -25.778 0.857 47.444 1.00 94.19 84 THR A N 1
ATOM 693 C CA . THR A 1 84 ? -26.016 0.200 46.157 1.00 94.19 84 THR A CA 1
ATOM 694 C C . THR A 1 84 ? -24.714 -0.313 45.539 1.00 94.19 84 THR A C 1
ATOM 696 O O . THR A 1 84 ? -23.615 0.141 45.862 1.00 94.19 84 THR A O 1
ATOM 699 N N . TYR A 1 85 ? -24.836 -1.274 44.621 1.00 89.12 85 TYR A N 1
ATOM 700 C CA . TYR A 1 85 ? -23.700 -1.797 43.856 1.00 89.12 85 TYR A CA 1
ATOM 701 C C . TYR A 1 85 ? -23.086 -0.738 42.923 1.00 89.12 85 TYR A C 1
ATOM 703 O O . TYR A 1 85 ? -21.876 -0.716 42.720 1.00 89.12 85 TYR A O 1
ATOM 711 N N . GLU A 1 86 ? -23.907 0.179 42.411 1.00 93.38 86 GLU A N 1
ATOM 712 C CA . GLU A 1 86 ? -23.485 1.273 41.529 1.00 93.38 86 GLU A CA 1
ATOM 713 C C . GLU A 1 86 ? -22.557 2.260 42.259 1.00 93.38 86 GLU A C 1
ATOM 715 O O . GLU A 1 86 ? -21.521 2.647 41.718 1.00 93.38 86 GLU A O 1
ATOM 720 N N . GLU A 1 87 ? -22.854 2.590 43.524 1.00 92.94 87 GLU A N 1
ATOM 721 C CA . GLU A 1 87 ? -21.972 3.407 44.376 1.00 92.94 87 GLU A CA 1
ATOM 722 C C . GLU A 1 87 ? -20.613 2.725 44.624 1.00 92.94 87 GLU A C 1
ATOM 724 O O . GLU A 1 87 ? -19.573 3.389 44.688 1.00 92.94 87 GLU A O 1
ATOM 729 N N . TYR A 1 88 ? -20.600 1.393 44.740 1.00 91.38 88 TYR A N 1
ATOM 730 C CA . TYR A 1 88 ? -19.369 0.616 44.893 1.00 91.38 88 TYR A CA 1
ATOM 731 C C . TYR A 1 88 ? -18.527 0.603 43.608 1.00 91.38 88 TYR A C 1
ATOM 733 O O . TYR A 1 88 ? -17.305 0.769 43.673 1.00 91.38 88 TYR A O 1
ATOM 741 N N . GLU A 1 89 ? -19.151 0.440 42.437 1.00 92.81 89 GLU A N 1
ATOM 742 C CA . GLU A 1 89 ? -18.442 0.506 41.153 1.00 92.81 89 GLU A CA 1
ATOM 743 C C . GLU A 1 89 ? -17.830 1.892 40.915 1.00 92.81 89 GLU A C 1
ATOM 745 O O . GLU A 1 89 ? -16.648 1.987 40.569 1.00 92.81 89 GLU A O 1
ATOM 750 N N . GLU A 1 90 ? -18.579 2.967 41.185 1.00 94.19 90 GLU A N 1
ATOM 751 C CA . GLU A 1 90 ? -18.065 4.336 41.075 1.00 94.19 90 GLU A CA 1
ATOM 752 C C . GLU A 1 90 ? -16.872 4.571 42.019 1.00 94.19 90 GLU A C 1
ATOM 754 O O . GLU A 1 90 ? -15.860 5.171 41.635 1.00 94.19 90 GLU A O 1
ATOM 759 N N . TYR A 1 91 ? -16.939 4.041 43.243 1.00 94.06 91 TYR A N 1
ATOM 760 C CA . TYR A 1 91 ? -15.834 4.093 44.198 1.00 94.06 91 TYR A CA 1
ATOM 761 C C . TYR A 1 91 ? -14.584 3.351 43.701 1.00 94.06 91 TYR A C 1
ATOM 763 O O . TYR A 1 91 ? -13.472 3.888 43.772 1.00 94.06 91 TYR A O 1
ATOM 771 N N . MET A 1 92 ? -14.745 2.144 43.153 1.00 92.50 92 MET A N 1
ATOM 772 C CA . MET A 1 92 ? -13.630 1.360 42.610 1.00 92.50 92 MET A CA 1
ATOM 773 C C . MET A 1 92 ? -12.984 2.040 41.396 1.00 92.50 92 MET A C 1
ATOM 775 O O . MET A 1 92 ? -11.751 2.053 41.277 1.00 92.50 92 MET A O 1
ATOM 779 N N . ASP A 1 93 ? -13.785 2.667 40.537 1.00 93.62 93 ASP A N 1
ATOM 780 C CA . ASP A 1 93 ? -13.290 3.463 39.414 1.00 93.62 93 ASP A CA 1
ATOM 781 C C . ASP A 1 93 ? -12.527 4.710 39.876 1.00 93.62 93 ASP A C 1
ATOM 783 O O . ASP A 1 93 ? -11.483 5.047 39.304 1.00 93.62 93 ASP A O 1
ATOM 787 N N . ASN A 1 94 ? -12.986 5.372 40.940 1.00 93.19 94 ASN A N 1
ATOM 788 C CA . ASN A 1 94 ? -12.283 6.510 41.530 1.00 93.19 94 ASN A CA 1
ATOM 789 C C . ASN A 1 94 ? -10.930 6.098 42.133 1.00 93.19 94 ASN A C 1
ATOM 791 O O . ASN A 1 94 ? -9.924 6.748 41.841 1.00 93.19 94 ASN A O 1
ATOM 795 N N . ILE A 1 95 ? -10.855 4.967 42.848 1.00 93.75 95 ILE A N 1
ATOM 796 C CA . ILE A 1 95 ? -9.576 4.408 43.332 1.00 93.75 95 ILE A CA 1
ATOM 797 C C . ILE A 1 95 ? -8.631 4.110 42.166 1.00 93.75 95 ILE A C 1
ATOM 799 O O . ILE A 1 95 ? -7.424 4.362 42.245 1.00 93.75 95 ILE A O 1
ATOM 803 N N . LYS A 1 96 ? -9.152 3.537 41.077 1.00 94.12 96 LYS A N 1
ATOM 804 C CA . LYS A 1 96 ? -8.341 3.197 39.906 1.00 94.12 96 LYS A CA 1
ATOM 805 C C . LYS A 1 96 ? -7.760 4.452 39.250 1.00 94.12 96 LYS A C 1
ATOM 807 O O . LYS A 1 96 ? -6.566 4.468 38.947 1.00 94.12 96 LYS A O 1
ATOM 812 N N . LYS A 1 97 ? -8.568 5.507 39.099 1.00 93.56 97 LYS A N 1
ATOM 813 C CA . LYS A 1 97 ? -8.123 6.817 38.592 1.00 93.56 97 LYS A CA 1
ATOM 814 C C . LYS A 1 97 ? -7.084 7.463 39.508 1.00 93.56 97 LYS A C 1
ATOM 816 O O . LYS A 1 97 ? -6.089 7.989 39.016 1.00 93.56 97 LYS A O 1
ATOM 821 N N . GLU A 1 98 ? -7.273 7.392 40.822 1.00 95.44 98 GLU A N 1
ATOM 822 C CA . GLU A 1 98 ? -6.327 7.943 41.797 1.00 95.44 98 GLU A CA 1
ATOM 823 C C . GLU A 1 98 ? -4.970 7.225 41.735 1.00 95.44 98 GLU A C 1
ATOM 825 O O . GLU A 1 98 ? -3.924 7.871 41.638 1.00 95.44 98 GLU A O 1
ATOM 830 N N . LYS A 1 99 ? -4.969 5.887 41.666 1.00 94.06 99 LYS A N 1
ATOM 831 C CA . LYS A 1 99 ? -3.739 5.099 41.467 1.00 94.06 99 LYS A CA 1
ATOM 832 C C . LYS A 1 99 ? -3.026 5.450 40.163 1.00 94.06 99 LYS A C 1
ATOM 834 O O . LYS A 1 99 ? -1.796 5.519 40.134 1.00 94.06 99 LYS A O 1
ATOM 839 N N . GLU A 1 100 ? -3.777 5.665 39.087 1.00 94.56 100 GLU A N 1
ATOM 840 C CA . GLU A 1 100 ? -3.204 6.063 37.802 1.00 94.56 100 GLU A CA 1
ATOM 841 C C . GLU A 1 100 ? -2.568 7.461 37.866 1.00 94.56 100 GLU A C 1
ATOM 843 O O . GLU A 1 100 ? -1.462 7.648 37.353 1.00 94.56 100 GLU A O 1
ATOM 848 N N . LEU A 1 101 ? -3.203 8.416 38.553 1.00 95.06 101 LEU A N 1
ATOM 849 C CA . LEU A 1 101 ? -2.651 9.756 38.782 1.00 95.06 101 LEU A CA 1
ATOM 850 C C . LEU A 1 101 ? -1.344 9.711 39.583 1.00 95.06 101 LEU A C 1
ATOM 852 O O . LEU A 1 101 ? -0.354 10.311 39.159 1.00 95.06 101 LEU A O 1
ATOM 856 N N . VAL A 1 102 ? -1.300 8.944 40.677 1.00 94.69 102 VAL A N 1
ATOM 857 C CA . VAL A 1 102 ? -0.082 8.771 41.491 1.00 94.69 102 VAL A CA 1
ATOM 858 C C . VAL A 1 102 ? 1.058 8.174 40.656 1.00 94.69 102 VAL A C 1
ATOM 860 O O . VAL A 1 102 ? 2.188 8.667 40.696 1.00 94.69 102 VAL A O 1
ATOM 863 N N . LEU A 1 103 ? 0.766 7.162 39.832 1.00 93.88 103 LEU A N 1
ATOM 864 C CA . LEU A 1 103 ? 1.762 6.551 38.948 1.00 93.88 103 LEU A CA 1
ATOM 865 C C . LEU A 1 103 ? 2.273 7.531 37.878 1.00 93.88 103 LEU A C 1
ATOM 867 O O . LEU A 1 103 ? 3.461 7.524 37.540 1.00 93.88 103 LEU A O 1
ATOM 871 N N . GLN A 1 104 ? 1.400 8.381 37.332 1.00 90.31 104 GLN A N 1
ATOM 872 C CA . GLN A 1 104 ? 1.803 9.420 36.381 1.00 90.31 104 GLN A CA 1
ATOM 873 C C . GLN A 1 104 ? 2.692 10.486 37.033 1.00 90.31 104 GLN A C 1
ATOM 875 O O . GLN A 1 104 ? 3.673 10.915 36.420 1.00 90.31 104 GLN A O 1
ATOM 880 N N . GLU A 1 105 ? 2.393 10.905 38.264 1.00 94.31 105 GLU A N 1
ATOM 881 C CA . GLU A 1 105 ? 3.245 11.837 39.008 1.00 94.31 105 GLU A CA 1
ATOM 882 C C . GLU A 1 105 ? 4.615 11.242 39.331 1.00 94.31 105 GLU A C 1
ATOM 884 O O . GLU A 1 105 ? 5.628 11.930 39.184 1.00 94.31 105 GLU A O 1
ATOM 889 N N . GLN A 1 106 ? 4.670 9.961 39.704 1.00 94.44 106 GLN A N 1
ATOM 890 C CA . GLN A 1 106 ? 5.935 9.271 39.945 1.00 94.44 106 GLN A CA 1
ATOM 891 C C . GLN A 1 106 ? 6.809 9.246 38.683 1.00 94.44 106 GLN A C 1
ATOM 893 O O . GLN A 1 106 ? 7.966 9.661 38.734 1.00 94.44 106 GLN A O 1
ATOM 898 N N . LYS A 1 107 ? 6.241 8.888 37.523 1.00 91.06 107 LYS A N 1
ATOM 899 C CA . LYS A 1 107 ? 6.967 8.916 36.238 1.00 91.06 107 LYS A CA 1
ATOM 900 C C . LYS A 1 107 ? 7.471 10.312 35.869 1.00 91.06 107 LYS A C 1
ATOM 902 O O . LYS A 1 107 ? 8.566 10.448 35.329 1.00 91.06 107 LYS A O 1
ATOM 907 N N . LYS A 1 108 ? 6.695 11.363 36.165 1.00 90.69 108 LYS A N 1
ATOM 908 C CA . LYS A 1 108 ? 7.134 12.755 35.962 1.00 90.69 108 LYS A CA 1
ATOM 909 C C . LYS A 1 108 ? 8.315 13.111 36.867 1.00 90.69 108 LYS A C 1
ATOM 911 O O . LYS A 1 108 ? 9.252 13.749 36.393 1.00 90.69 108 LYS A O 1
ATOM 916 N N . LYS A 1 109 ? 8.293 12.691 38.138 1.00 94.38 109 LYS A N 1
ATOM 917 C CA . LYS A 1 109 ? 9.407 12.901 39.081 1.00 94.38 109 LYS A CA 1
ATOM 918 C C . LYS A 1 109 ? 10.668 12.154 38.639 1.00 94.38 109 LYS A C 1
ATOM 920 O O . LYS A 1 109 ? 11.735 12.756 38.634 1.00 94.38 109 LYS A O 1
ATOM 925 N N . GLU A 1 110 ? 10.538 10.904 38.201 1.00 92.56 110 GLU A N 1
ATOM 926 C CA . GLU A 1 110 ? 11.655 10.099 37.680 1.00 92.56 110 GLU A CA 1
ATOM 927 C C . GLU A 1 110 ? 12.251 10.710 36.405 1.00 92.56 110 GLU A C 1
ATOM 929 O O . GLU A 1 110 ? 13.461 10.904 36.321 1.00 92.56 110 GLU A O 1
ATOM 934 N N . SER A 1 111 ? 11.413 11.102 35.438 1.00 90.56 111 SER A N 1
ATOM 935 C CA . SER A 1 111 ? 11.883 11.771 34.218 1.00 90.56 111 SER A CA 1
ATOM 936 C C . SER A 1 111 ? 12.599 13.084 34.526 1.00 90.56 111 SER A C 1
ATOM 938 O O . SER A 1 111 ? 13.615 13.378 33.903 1.00 90.56 111 SER A O 1
ATOM 940 N N . LYS A 1 112 ? 12.084 13.868 35.480 1.00 94.06 112 LYS A N 1
ATOM 941 C CA . LYS A 1 112 ? 12.723 15.115 35.903 1.00 94.06 112 LYS A CA 1
ATOM 942 C C . LYS A 1 112 ? 14.080 14.845 36.557 1.00 94.06 112 LYS A C 1
ATOM 944 O O . LYS A 1 112 ? 15.051 15.483 36.176 1.00 94.06 112 LYS A O 1
ATOM 949 N N . ALA A 1 113 ? 14.164 13.863 37.455 1.00 92.75 113 ALA A N 1
ATOM 950 C CA . ALA A 1 113 ? 15.419 13.478 38.097 1.00 92.75 113 ALA A CA 1
ATOM 951 C C . ALA A 1 113 ? 16.480 13.015 37.082 1.00 92.75 113 ALA A C 1
ATOM 953 O O . ALA A 1 113 ? 17.649 13.356 37.228 1.00 92.75 113 ALA A O 1
ATOM 954 N N . ILE A 1 114 ? 16.081 12.297 36.025 1.00 91.25 114 ILE A N 1
ATOM 955 C CA . ILE A 1 114 ? 16.987 11.899 34.934 1.00 91.25 114 ILE A CA 1
ATOM 956 C C . ILE A 1 114 ? 17.484 13.123 34.153 1.00 91.25 114 ILE A C 1
ATOM 958 O O . ILE A 1 114 ? 18.675 13.217 33.865 1.00 91.25 114 ILE A O 1
ATOM 962 N N . CYS A 1 115 ? 16.598 14.064 33.815 1.00 87.12 115 CYS A N 1
ATOM 963 C CA . CYS A 1 115 ? 16.989 15.299 33.130 1.00 87.12 115 CYS A CA 1
ATOM 964 C C . CYS A 1 115 ? 17.929 16.156 33.985 1.00 87.12 115 CYS A C 1
ATOM 966 O O . CYS A 1 115 ? 18.919 16.668 33.467 1.00 87.12 115 CYS A O 1
ATOM 968 N N . ASP A 1 116 ? 17.640 16.289 35.279 1.00 91.44 116 ASP A N 1
ATOM 969 C CA . ASP A 1 116 ? 18.470 17.047 36.214 1.00 91.44 116 ASP A CA 1
ATOM 970 C C . ASP A 1 116 ? 19.853 16.382 36.361 1.00 91.44 116 ASP A C 1
ATOM 972 O O . ASP A 1 116 ? 20.866 17.050 36.171 1.00 91.44 116 ASP A O 1
ATOM 976 N N . ALA A 1 117 ? 19.913 15.054 36.530 1.00 91.62 117 ALA A N 1
ATOM 977 C CA . ALA A 1 117 ? 21.172 14.305 36.583 1.00 91.62 117 ALA A CA 1
ATOM 978 C C . ALA A 1 117 ? 21.990 14.403 35.281 1.00 91.62 117 ALA A C 1
ATOM 980 O O . ALA A 1 117 ? 23.216 14.486 35.323 1.00 91.62 117 ALA A O 1
ATOM 981 N N . PHE A 1 118 ? 21.333 14.417 34.117 1.00 86.62 118 PHE A N 1
ATOM 982 C CA . PHE A 1 118 ? 22.011 14.608 32.834 1.00 86.62 118 PHE A CA 1
ATOM 983 C C . PHE A 1 118 ? 22.581 16.025 32.695 1.00 86.62 118 PHE A C 1
ATOM 985 O O . PHE A 1 118 ? 23.708 16.198 32.235 1.00 86.62 118 PHE A O 1
ATOM 992 N N . ASN A 1 119 ? 21.832 17.040 33.125 1.00 82.69 119 ASN A N 1
ATOM 993 C CA . ASN A 1 119 ? 22.304 18.422 33.120 1.00 82.69 119 ASN A CA 1
ATOM 994 C C . ASN A 1 119 ? 23.470 18.632 34.092 1.00 82.69 119 ASN A C 1
ATOM 996 O O . ASN A 1 119 ? 24.409 19.356 33.763 1.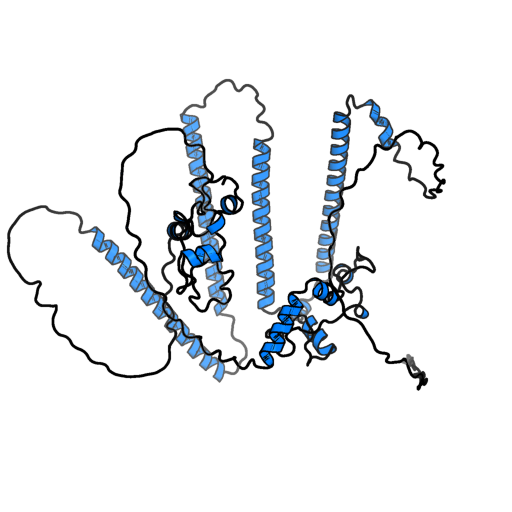00 82.69 119 ASN A O 1
ATOM 1000 N N . ASP A 1 120 ? 23.432 17.998 35.262 1.00 88.12 120 ASP A N 1
ATOM 1001 C CA . ASP A 1 120 ? 24.532 18.050 36.223 1.00 88.12 120 ASP A CA 1
ATOM 1002 C C . ASP A 1 120 ? 25.765 17.308 35.695 1.00 88.12 120 ASP A C 1
ATOM 1004 O O . ASP A 1 120 ? 26.863 17.855 35.764 1.00 88.12 120 ASP A O 1
ATOM 1008 N N . PHE A 1 121 ? 25.588 16.156 35.036 1.00 85.31 121 PHE A N 1
ATOM 1009 C CA . PHE A 1 121 ? 26.671 15.473 34.322 1.00 85.31 121 PHE A CA 1
ATOM 1010 C C . PHE A 1 121 ? 27.306 16.370 33.252 1.00 85.31 121 PHE A C 1
ATOM 1012 O O . PHE A 1 121 ? 28.528 16.454 33.178 1.00 85.31 121 PHE A O 1
ATOM 1019 N N . LEU A 1 122 ? 26.503 17.077 32.447 1.00 79.56 122 LEU A N 1
ATOM 1020 C CA . LEU A 1 122 ? 27.013 18.008 31.433 1.00 79.56 122 LEU A CA 1
ATOM 1021 C C . LEU A 1 122 ? 27.779 19.192 32.039 1.00 79.56 122 LEU A C 1
ATOM 1023 O O . LEU A 1 122 ? 28.756 19.647 31.446 1.00 79.56 122 LEU A O 1
ATOM 1027 N N . LYS A 1 123 ? 27.355 19.689 33.207 1.00 82.50 123 LYS A N 1
ATOM 1028 C CA . LYS A 1 123 ? 28.054 20.767 33.923 1.00 82.50 123 LYS A CA 1
ATOM 1029 C C . LYS A 1 123 ? 29.361 20.286 34.542 1.00 82.50 123 LYS A C 1
ATOM 1031 O O . LYS A 1 123 ? 30.371 20.965 34.412 1.00 82.50 123 LYS A O 1
ATOM 1036 N N . GLU A 1 124 ? 29.346 19.132 35.204 1.00 83.44 124 GLU A N 1
ATOM 1037 C CA . GLU A 1 124 ? 30.523 18.561 35.868 1.00 83.44 124 GLU A CA 1
ATOM 1038 C C . GLU A 1 124 ? 31.578 18.122 34.851 1.00 83.44 124 GLU A C 1
ATOM 1040 O O . GLU A 1 124 ? 32.778 18.249 35.085 1.00 83.44 124 GLU A O 1
ATOM 1045 N N . LYS A 1 125 ? 31.135 17.663 33.677 1.00 72.25 125 LYS A N 1
ATOM 1046 C CA . LYS A 1 125 ? 32.021 17.261 32.591 1.00 72.25 125 LYS A CA 1
ATOM 1047 C C . LYS A 1 125 ? 32.563 18.403 31.754 1.00 72.25 125 LYS A C 1
ATOM 1049 O O . LYS A 1 125 ? 33.173 18.018 30.762 1.00 72.25 125 LYS A O 1
ATOM 1054 N N . MET A 1 126 ? 32.349 19.689 32.126 1.00 53.56 126 MET A N 1
ATOM 1055 C CA . MET A 1 126 ? 32.780 20.909 31.402 1.00 53.56 126 MET A CA 1
ATOM 1056 C C . MET A 1 126 ? 33.649 20.526 30.222 1.00 53.56 126 MET A C 1
ATOM 1058 O O . MET A 1 126 ? 34.857 20.348 30.347 1.00 53.56 126 MET A O 1
ATOM 1062 N N . ILE A 1 127 ? 32.955 20.210 29.131 1.00 56.03 127 ILE A N 1
ATOM 1063 C CA . ILE A 1 127 ? 33.580 19.669 27.946 1.00 56.03 127 ILE A CA 1
ATOM 1064 C C . ILE A 1 127 ? 34.484 20.800 27.495 1.00 56.03 127 ILE A C 1
ATOM 1066 O O . ILE A 1 127 ? 33.961 21.844 27.096 1.00 56.03 127 ILE A O 1
ATOM 1070 N N . ASP A 1 128 ? 35.799 20.624 27.659 1.00 56.66 128 ASP A N 1
ATOM 1071 C CA . ASP A 1 128 ? 36.789 21.589 27.200 1.00 56.66 128 ASP A CA 1
ATOM 1072 C C . ASP A 1 128 ? 36.356 22.037 25.805 1.00 56.66 128 ASP A C 1
ATOM 1074 O O . ASP A 1 128 ? 35.972 21.207 24.972 1.00 56.66 128 ASP A O 1
ATOM 1078 N N . GLU A 1 129 ? 36.369 23.344 25.535 1.00 61.25 129 GLU A N 1
ATOM 1079 C CA . GLU A 1 129 ? 36.050 23.875 24.202 1.00 61.25 129 GLU A CA 1
ATOM 1080 C C . GLU A 1 129 ? 36.817 23.124 23.096 1.00 61.25 129 GLU A C 1
ATOM 1082 O O . GLU A 1 129 ? 36.353 23.019 21.962 1.00 61.25 129 GLU A O 1
ATOM 1087 N N . GLU A 1 130 ? 37.970 22.555 23.447 1.00 60.62 130 GLU A N 1
ATOM 1088 C CA . GLU A 1 130 ? 38.805 21.679 22.634 1.00 60.62 130 GLU A CA 1
ATOM 1089 C C . GLU A 1 130 ? 38.142 20.343 22.247 1.00 60.62 130 GLU A C 1
ATOM 1091 O O . GLU A 1 130 ? 38.280 19.904 21.105 1.00 60.62 130 GLU A O 1
ATOM 1096 N N . PHE A 1 131 ? 37.353 19.716 23.125 1.00 64.56 131 PHE A N 1
ATOM 1097 C CA . PHE A 1 131 ? 36.610 18.491 22.802 1.00 64.56 131 PHE A CA 1
ATOM 1098 C C . PHE A 1 131 ? 35.385 18.774 21.924 1.00 64.56 131 PHE A C 1
ATOM 1100 O O . PHE A 1 131 ? 35.093 18.011 21.005 1.00 64.56 131 PHE A O 1
ATOM 1107 N N . MET A 1 132 ? 34.694 19.904 22.122 1.00 61.31 132 MET A N 1
ATOM 1108 C CA . MET A 1 132 ? 33.628 20.314 21.191 1.00 61.31 132 MET A CA 1
ATOM 1109 C C . MET A 1 132 ? 34.178 20.642 19.793 1.00 61.31 132 MET A C 1
ATOM 1111 O O . MET A 1 132 ? 33.467 20.453 18.806 1.00 61.31 132 MET A O 1
ATOM 1115 N N . LYS A 1 133 ? 35.444 21.077 19.696 1.00 65.19 133 LYS A N 1
ATOM 1116 C CA . LYS A 1 133 ? 36.166 21.270 18.425 1.00 65.19 133 LYS A CA 1
ATOM 1117 C C . LYS A 1 133 ? 36.674 19.961 17.803 1.00 65.19 133 LYS A C 1
ATOM 1119 O O . LYS A 1 133 ? 36.874 19.932 16.592 1.00 65.19 133 LYS A O 1
ATOM 1124 N N . SER A 1 134 ? 36.868 18.896 18.588 1.00 58.62 134 SER A N 1
ATOM 1125 C CA . SER A 1 134 ? 37.352 17.592 18.100 1.00 58.62 134 SER A CA 1
ATOM 1126 C C . SER A 1 134 ? 36.240 16.617 17.700 1.00 58.62 134 SER A C 1
ATOM 1128 O O . SER A 1 134 ? 36.515 15.603 17.053 1.00 58.62 134 SER A O 1
ATOM 1130 N N . LEU A 1 135 ? 34.978 16.919 18.026 1.00 53.50 135 LEU A N 1
ATOM 1131 C CA . LEU A 1 135 ? 33.848 16.174 17.485 1.00 53.50 135 LEU A CA 1
ATOM 1132 C C . LEU A 1 135 ? 33.804 16.358 15.958 1.00 53.50 135 LEU A C 1
ATOM 1134 O O . LEU A 1 135 ? 33.866 17.496 15.487 1.00 53.50 135 LEU A O 1
ATOM 1138 N N . PRO A 1 136 ? 33.666 15.268 15.173 1.00 63.62 136 PRO A N 1
ATOM 1139 C CA . PRO A 1 136 ? 33.537 15.372 13.730 1.00 63.62 136 PRO A CA 1
ATOM 1140 C C . PRO A 1 136 ? 32.418 16.357 13.419 1.00 63.62 136 PRO A C 1
ATOM 1142 O O . PRO A 1 136 ? 31.303 16.216 13.936 1.00 63.62 136 PRO A O 1
ATOM 1145 N N . THR A 1 137 ? 32.721 17.373 12.612 1.00 69.31 137 THR A N 1
ATOM 1146 C CA . THR A 1 137 ? 31.730 18.344 12.165 1.00 69.31 137 THR A CA 1
ATOM 1147 C C . THR A 1 137 ? 30.583 17.559 11.546 1.00 69.31 137 THR A C 1
ATOM 1149 O O . THR A 1 137 ? 30.730 16.922 10.504 1.00 69.31 137 THR A O 1
ATOM 1152 N N . MET A 1 138 ? 29.444 17.515 12.251 1.00 69.44 138 MET A N 1
ATOM 1153 C CA . MET A 1 138 ? 28.252 16.856 11.731 1.00 69.44 138 MET A CA 1
ATOM 1154 C C . MET A 1 138 ? 28.024 17.386 10.324 1.00 69.44 138 MET A C 1
ATOM 1156 O O . MET A 1 138 ? 27.997 18.606 10.140 1.00 69.44 138 MET A O 1
ATOM 1160 N N . SER A 1 139 ? 27.903 16.480 9.351 1.00 81.88 139 SER A N 1
ATOM 1161 C CA . SER A 1 139 ? 27.692 16.886 7.968 1.00 81.88 139 SER A CA 1
ATOM 1162 C C . SER A 1 139 ? 26.499 17.835 7.903 1.00 81.88 139 SER A C 1
ATOM 1164 O O . SER A 1 139 ? 25.528 17.689 8.654 1.00 81.88 139 SER A O 1
ATOM 1166 N N . GLU A 1 140 ? 26.568 18.820 7.014 1.00 74.19 140 GLU A N 1
ATOM 1167 C CA . GLU A 1 140 ? 25.542 19.860 6.904 1.00 74.19 140 GLU A CA 1
ATOM 1168 C C . GLU A 1 140 ? 24.135 19.255 6.743 1.00 74.19 140 GLU A C 1
ATOM 1170 O O . GLU A 1 140 ? 23.170 19.683 7.375 1.00 74.19 140 GLU A O 1
ATOM 1175 N N . GLY A 1 141 ? 24.035 18.136 6.018 1.00 81.69 141 GLY A N 1
ATOM 1176 C CA . GLY A 1 141 ? 22.794 17.374 5.889 1.00 81.69 141 GLY A CA 1
ATOM 1177 C C . GLY A 1 141 ? 22.247 16.823 7.213 1.00 81.69 141 GLY A C 1
ATOM 1178 O O . GLY A 1 141 ? 21.028 16.766 7.389 1.00 81.69 141 GLY A O 1
ATOM 1179 N N . MET A 1 142 ? 23.104 16.437 8.163 1.00 77.69 142 MET A N 1
ATOM 1180 C CA . MET A 1 142 ? 22.661 15.961 9.474 1.00 77.69 142 MET A CA 1
ATOM 1181 C C . MET A 1 142 ? 22.257 17.104 10.406 1.00 77.69 142 MET A C 1
ATOM 1183 O O . MET A 1 142 ? 21.269 16.956 11.127 1.00 77.69 142 MET A O 1
ATOM 1187 N N . ARG A 1 143 ? 22.928 18.261 10.333 1.00 77.25 143 ARG A N 1
ATOM 1188 C CA . ARG A 1 143 ? 22.490 19.481 11.035 1.00 77.25 143 ARG A CA 1
ATOM 1189 C C . ARG A 1 143 ? 21.102 19.913 10.567 1.00 77.25 143 ARG A C 1
ATOM 1191 O O . ARG A 1 143 ? 20.200 20.058 11.390 1.00 77.25 143 ARG A O 1
ATOM 1198 N N . ILE A 1 144 ? 20.897 19.976 9.250 1.00 80.00 144 ILE A N 1
ATOM 1199 C CA . ILE A 1 144 ? 19.594 20.280 8.641 1.00 80.00 144 ILE A CA 1
ATOM 1200 C C . ILE A 1 144 ? 18.534 19.249 9.062 1.00 80.00 144 ILE A C 1
ATOM 1202 O O . ILE A 1 144 ? 17.381 19.606 9.314 1.00 80.00 144 ILE A O 1
ATOM 1206 N N . ARG A 1 145 ? 18.882 17.957 9.150 1.00 78.12 145 ARG A N 1
ATOM 1207 C CA . ARG A 1 145 ? 17.937 16.910 9.574 1.00 78.12 145 ARG A CA 1
ATOM 1208 C C . ARG A 1 145 ? 17.516 17.084 11.037 1.00 78.12 145 ARG A C 1
ATOM 1210 O O . ARG A 1 145 ? 16.319 17.038 11.311 1.00 78.12 145 ARG A O 1
ATOM 1217 N N . LEU A 1 146 ? 18.464 17.343 11.937 1.00 81.56 146 LEU A N 1
ATOM 1218 C CA . LEU A 1 146 ? 18.191 17.586 13.357 1.00 81.56 146 LEU A CA 1
ATOM 1219 C C . LEU A 1 146 ? 17.383 18.871 13.576 1.00 81.56 146 LEU A C 1
ATOM 1221 O O . LEU A 1 146 ? 16.442 18.876 14.368 1.00 81.56 146 LEU A O 1
ATOM 1225 N N . GLU A 1 147 ? 17.681 19.943 12.839 1.00 88.69 147 GLU A N 1
ATOM 1226 C CA . GLU A 1 147 ? 16.913 21.190 12.916 1.00 88.69 147 GLU A CA 1
ATOM 1227 C C . GLU A 1 147 ? 15.470 20.995 12.426 1.00 88.69 147 GLU A C 1
ATOM 1229 O O . GLU A 1 147 ? 14.519 21.424 13.082 1.00 88.69 147 GLU A O 1
ATOM 1234 N N . ASN A 1 148 ? 15.278 20.248 11.335 1.00 88.06 148 ASN A N 1
ATOM 1235 C CA . ASN A 1 148 ? 13.944 19.883 10.859 1.00 88.06 148 ASN A CA 1
ATOM 1236 C C . ASN A 1 148 ? 13.176 19.003 11.856 1.00 88.06 148 ASN A C 1
ATOM 1238 O O . ASN A 1 148 ? 11.957 19.139 11.984 1.00 88.06 148 ASN A O 1
ATOM 1242 N N . GLU A 1 149 ? 13.848 18.088 12.556 1.00 88.44 149 GLU A N 1
ATOM 1243 C CA . GLU A 1 149 ? 13.222 17.296 13.619 1.00 88.44 149 GLU A CA 1
ATOM 1244 C C . GLU A 1 149 ? 12.831 18.159 14.820 1.00 88.44 149 GLU A C 1
ATOM 1246 O O . GLU A 1 149 ? 11.715 18.012 15.329 1.00 88.44 149 GLU A O 1
ATOM 1251 N N . ARG A 1 150 ? 13.676 19.124 15.204 1.00 90.69 150 ARG A N 1
ATOM 1252 C CA . ARG A 1 150 ? 13.360 20.093 16.259 1.00 90.69 150 ARG A CA 1
ATOM 1253 C C . ARG A 1 150 ? 12.130 20.930 15.905 1.00 90.69 150 ARG A C 1
ATOM 1255 O O . ARG A 1 150 ? 11.186 20.985 16.689 1.00 90.69 150 ARG A O 1
ATOM 1262 N N . LEU A 1 151 ? 12.078 21.489 14.694 1.00 92.38 151 LEU A N 1
ATOM 1263 C CA . LEU A 1 151 ? 10.927 22.266 14.214 1.00 92.38 151 LEU A CA 1
ATOM 1264 C C . LEU A 1 151 ? 9.641 21.427 14.152 1.00 92.38 151 LEU A C 1
ATOM 1266 O O . LEU A 1 151 ? 8.552 21.920 14.456 1.00 92.38 151 LEU A O 1
ATOM 1270 N N . LYS A 1 152 ? 9.738 20.139 13.793 1.00 92.00 152 LYS A N 1
ATOM 1271 C CA . LYS A 1 152 ? 8.592 19.215 13.839 1.00 92.00 152 LYS A CA 1
ATOM 1272 C C . LYS A 1 152 ? 8.106 18.970 15.268 1.00 92.00 152 LYS A C 1
ATOM 1274 O O . LYS A 1 152 ? 6.892 18.888 15.467 1.00 92.00 152 LYS A O 1
ATOM 1279 N N . ALA A 1 153 ? 9.015 18.843 16.234 1.00 88.94 153 ALA A N 1
ATOM 1280 C CA . ALA A 1 153 ? 8.667 18.695 17.645 1.00 88.94 153 ALA A CA 1
ATOM 1281 C C . ALA A 1 153 ? 7.976 19.960 18.183 1.00 88.94 153 ALA A C 1
ATOM 1283 O O . ALA A 1 153 ? 6.883 19.857 18.737 1.00 88.94 153 ALA A O 1
ATOM 1284 N N . GLU A 1 154 ? 8.527 21.143 17.901 1.00 92.56 154 GLU A N 1
ATOM 1285 C CA . GLU A 1 154 ? 7.929 22.437 18.268 1.00 92.56 154 GLU A CA 1
ATOM 1286 C C . GLU A 1 154 ? 6.520 22.603 17.658 1.00 92.56 154 GLU A C 1
ATOM 1288 O O . GLU A 1 154 ? 5.559 22.950 18.348 1.00 92.56 154 GLU A O 1
ATOM 1293 N N . LEU A 1 155 ? 6.344 22.269 16.372 1.00 92.75 155 LEU A N 1
ATOM 1294 C CA . LEU A 1 155 ? 5.034 22.322 15.711 1.00 92.75 155 LEU A CA 1
ATOM 1295 C C . LEU A 1 155 ? 4.021 21.353 16.342 1.00 92.75 155 LEU A C 1
ATOM 1297 O O . LEU A 1 155 ? 2.821 21.643 16.391 1.00 92.75 155 LEU A O 1
ATOM 1301 N N . LYS A 1 156 ? 4.484 20.184 16.795 1.00 94.81 156 LYS A N 1
ATOM 1302 C CA . LYS A 1 156 ? 3.642 19.203 17.480 1.00 94.81 156 LYS A CA 1
ATOM 1303 C C . LYS A 1 156 ? 3.179 19.737 18.837 1.00 94.81 156 LYS A C 1
ATOM 1305 O O . LYS A 1 156 ? 1.983 19.665 19.111 1.00 94.81 156 LYS A O 1
ATOM 1310 N N . GLU A 1 157 ? 4.068 20.341 19.623 1.00 92.94 157 GLU A N 1
ATOM 1311 C CA . GLU A 1 157 ? 3.709 20.956 20.909 1.00 92.94 157 GLU A CA 1
ATOM 1312 C C . GLU A 1 157 ? 2.663 22.066 20.751 1.00 92.94 157 GLU A C 1
ATOM 1314 O O . GLU A 1 157 ? 1.687 22.110 21.505 1.00 92.94 157 GLU A O 1
ATOM 1319 N N . VAL A 1 158 ? 2.795 22.917 19.727 1.00 93.12 158 VAL A N 1
ATOM 1320 C CA . VAL A 1 158 ? 1.796 23.958 19.429 1.00 93.12 158 VAL A CA 1
ATOM 1321 C C . VAL A 1 158 ? 0.428 23.340 19.118 1.00 93.12 158 VAL A C 1
ATOM 1323 O O . VAL A 1 158 ? -0.589 23.782 19.661 1.00 93.12 158 VAL A O 1
ATOM 1326 N N . LYS A 1 159 ? 0.384 22.285 18.294 1.00 93.31 159 LYS A N 1
ATOM 1327 C CA . LYS A 1 159 ? -0.867 21.582 17.954 1.00 93.31 159 LYS A CA 1
ATOM 1328 C C . LYS A 1 159 ? -1.505 20.908 19.166 1.00 93.31 159 LYS A C 1
ATOM 1330 O O . LYS A 1 159 ? -2.726 20.972 19.326 1.00 93.31 159 LYS A O 1
ATOM 1335 N N . ASP A 1 160 ? -0.700 20.289 20.023 1.00 92.75 160 ASP A N 1
ATOM 1336 C CA . ASP A 1 160 ? -1.180 19.637 21.241 1.00 92.75 160 ASP A CA 1
ATOM 1337 C C . ASP A 1 160 ? -1.709 20.674 22.249 1.00 92.75 160 ASP A C 1
ATOM 1339 O O . ASP A 1 160 ? -2.771 20.474 22.849 1.00 92.75 160 ASP A O 1
ATOM 1343 N N . ALA A 1 161 ? -1.064 21.841 22.356 1.00 93.19 161 ALA A N 1
ATOM 1344 C CA . ALA A 1 161 ? -1.551 22.961 23.159 1.00 93.19 161 ALA A CA 1
ATOM 1345 C C . ALA A 1 161 ? -2.881 23.536 22.628 1.00 93.19 161 ALA A C 1
ATOM 1347 O O . ALA A 1 161 ? -3.787 23.833 23.413 1.00 93.19 161 ALA A O 1
ATOM 1348 N N . GLU A 1 162 ? -3.046 23.677 21.309 1.00 94.81 162 GLU A N 1
ATOM 1349 C CA . GLU A 1 162 ? -4.317 24.104 20.703 1.00 94.81 162 GLU A CA 1
ATOM 1350 C C . GLU A 1 162 ? -5.441 23.090 20.918 1.00 94.81 162 GLU A C 1
ATOM 1352 O O . GLU A 1 162 ? -6.577 23.469 21.228 1.00 94.81 162 GLU A O 1
ATOM 1357 N N . LYS A 1 163 ? -5.129 21.798 20.781 1.00 95.00 163 LYS A N 1
ATOM 1358 C CA . LYS A 1 163 ? -6.073 20.715 21.056 1.00 95.00 163 LYS A CA 1
ATOM 1359 C C . LYS A 1 163 ? -6.514 20.742 22.519 1.00 95.00 163 LYS A C 1
ATOM 1361 O O . LYS A 1 163 ? -7.714 20.755 22.777 1.00 95.00 163 LYS A O 1
ATOM 1366 N N . SER A 1 164 ? -5.572 20.873 23.453 1.00 94.19 164 SER A N 1
ATOM 1367 C CA . SER A 1 164 ? -5.862 20.997 24.886 1.00 94.19 164 SER A CA 1
ATOM 1368 C C . SER A 1 164 ? -6.766 22.201 25.192 1.00 94.19 164 SER A C 1
ATOM 1370 O O . SER A 1 164 ? -7.767 22.065 25.896 1.00 94.19 164 SER A O 1
ATOM 1372 N N . LYS A 1 165 ? -6.517 23.368 24.575 1.00 95.38 165 LYS A N 1
ATOM 1373 C CA . LYS A 1 165 ? -7.407 24.542 24.694 1.00 95.38 165 LYS A CA 1
ATOM 1374 C C . LYS A 1 165 ? -8.818 24.264 24.164 1.00 95.38 165 LYS A C 1
ATOM 1376 O O . LYS A 1 165 ? -9.798 24.696 24.774 1.00 95.38 165 LYS A O 1
ATOM 1381 N N . ARG A 1 166 ? -8.936 23.554 23.038 1.00 92.62 166 ARG A N 1
ATOM 1382 C CA . ARG A 1 166 ? -10.227 23.182 22.437 1.00 92.62 166 ARG A CA 1
ATOM 1383 C C . ARG A 1 166 ? -10.996 22.202 23.320 1.00 92.62 166 ARG A C 1
ATOM 1385 O O . ARG A 1 166 ? -12.204 22.363 23.484 1.00 92.62 166 ARG A O 1
ATOM 1392 N N . ASP A 1 167 ? -10.308 21.228 23.897 1.00 91.69 167 ASP A N 1
ATOM 1393 C CA . ASP A 1 167 ? -10.914 20.220 24.764 1.00 91.69 167 ASP A CA 1
ATOM 1394 C C . ASP A 1 167 ? -11.318 20.829 26.116 1.00 91.69 167 ASP A C 1
ATOM 1396 O O . ASP A 1 167 ? -12.433 20.592 26.581 1.00 91.69 167 ASP A O 1
ATOM 1400 N N . ALA A 1 168 ? -10.509 21.731 26.682 1.00 89.25 168 ALA A N 1
ATOM 1401 C CA . ALA A 1 168 ? -10.883 22.523 27.855 1.00 89.25 168 ALA A CA 1
ATOM 1402 C C . ALA A 1 168 ? -12.115 23.409 27.590 1.00 89.25 168 ALA A C 1
ATOM 1404 O O . ALA A 1 168 ? -12.995 23.531 28.443 1.00 89.25 168 ALA A O 1
ATOM 1405 N N . PHE A 1 169 ? -12.213 24.005 26.397 1.00 90.31 169 PHE A N 1
ATOM 1406 C CA . PHE A 1 169 ? -13.386 24.785 25.997 1.00 90.31 169 PHE A CA 1
ATOM 1407 C C . PHE A 1 169 ? -14.641 23.912 25.860 1.00 90.31 169 PHE A C 1
ATOM 1409 O O . PHE A 1 169 ? -15.697 24.285 26.365 1.00 90.31 169 PHE A O 1
ATOM 1416 N N . LYS A 1 170 ? -14.527 22.731 25.238 1.00 88.31 170 LYS A N 1
ATOM 1417 C CA . LYS A 1 170 ? -15.632 21.764 25.150 1.00 88.31 170 LYS A CA 1
ATOM 1418 C C . LYS A 1 170 ? -16.075 21.279 26.527 1.00 88.31 170 LYS A C 1
ATOM 1420 O O . LYS A 1 170 ? -17.272 21.264 26.782 1.00 88.31 170 LYS A O 1
ATOM 1425 N N . SER A 1 171 ? -15.123 20.965 27.406 1.00 83.69 171 SER A N 1
ATOM 1426 C CA . SER A 1 171 ? -15.395 20.535 28.779 1.00 83.69 171 SER A CA 1
ATOM 1427 C C . SER A 1 171 ? -16.196 21.589 29.551 1.00 83.69 171 SER A C 1
ATOM 1429 O O . SER A 1 171 ? -17.210 21.256 30.155 1.00 83.69 171 SER A O 1
ATOM 1431 N N . ARG A 1 172 ? -15.844 22.880 29.420 1.00 82.62 172 ARG A N 1
ATOM 1432 C CA . ARG A 1 172 ? -16.619 23.990 30.013 1.00 82.62 172 ARG A CA 1
ATOM 1433 C C . ARG A 1 172 ? -18.033 24.133 29.450 1.00 82.62 172 ARG A C 1
ATOM 1435 O O . ARG A 1 172 ? -18.911 24.611 30.156 1.00 82.62 172 ARG A O 1
ATOM 1442 N N . ILE A 1 173 ? -18.255 23.773 28.185 1.00 82.50 173 ILE A N 1
ATOM 1443 C CA . ILE A 1 173 ? -19.601 23.778 27.595 1.00 82.50 173 ILE A CA 1
ATOM 1444 C C . ILE A 1 173 ? -20.411 22.581 28.108 1.00 82.50 173 ILE A C 1
ATOM 1446 O O . ILE A 1 173 ? -21.600 22.727 28.377 1.00 82.50 173 ILE A O 1
ATOM 1450 N N . SER A 1 174 ? -19.784 21.411 28.261 1.00 78.62 174 SER A N 1
ATOM 1451 C CA . SER A 1 174 ? -20.462 20.192 28.710 1.00 78.62 174 SER A CA 1
ATOM 1452 C C . SER A 1 174 ? -20.686 20.118 30.221 1.00 78.62 174 SER A C 1
ATOM 1454 O O . SER A 1 174 ? -21.645 19.483 30.643 1.00 78.62 174 SER A O 1
ATOM 1456 N N . SER A 1 175 ? -19.853 20.765 31.044 1.00 70.44 175 SER A N 1
ATOM 1457 C CA . SER A 1 175 ? -19.891 20.661 32.514 1.00 70.44 175 SER A CA 1
ATOM 1458 C C . SER A 1 175 ? -21.006 21.476 33.185 1.00 70.44 175 SER A C 1
ATOM 1460 O O . SER A 1 175 ? -20.867 21.880 34.334 1.00 70.44 175 SER A O 1
ATOM 1462 N N . GLY A 1 176 ? -22.113 21.722 32.485 1.00 49.12 176 GLY A N 1
ATOM 1463 C CA . GLY A 1 176 ? -23.307 22.306 33.076 1.00 49.12 176 GLY A CA 1
ATOM 1464 C C . GLY A 1 176 ? -23.223 23.819 33.252 1.00 49.12 176 GLY A C 1
ATOM 1465 O O . GLY A 1 176 ? -22.746 24.339 34.258 1.00 49.12 176 GLY A O 1
ATOM 1466 N N . TYR A 1 177 ? -23.857 24.537 32.324 1.00 51.00 177 TYR A N 1
ATOM 1467 C CA . TYR A 1 177 ? -24.651 25.683 32.748 1.00 51.00 177 TYR A CA 1
ATOM 1468 C C . TYR A 1 177 ? -25.703 25.150 33.718 1.00 51.00 177 TYR A C 1
ATOM 1470 O O . TYR A 1 177 ? -26.723 24.589 33.316 1.00 51.00 177 TYR A O 1
ATOM 1478 N N . ASN A 1 178 ? -25.398 25.273 35.005 1.00 51.12 178 ASN A N 1
ATOM 1479 C CA . ASN A 1 178 ? -26.356 25.099 36.073 1.00 51.12 178 ASN A CA 1
ATOM 1480 C C . ASN A 1 178 ? -27.519 26.049 35.754 1.00 51.12 178 ASN A C 1
ATOM 1482 O O . ASN A 1 178 ? -27.327 27.267 35.704 1.00 51.12 178 ASN A O 1
ATOM 1486 N N . LYS A 1 179 ? -28.696 25.494 35.441 1.00 51.94 179 LYS A N 1
ATOM 1487 C CA . LYS A 1 179 ? -29.944 26.242 35.246 1.00 51.94 179 LYS A CA 1
ATOM 1488 C C . LYS A 1 179 ? -30.389 26.806 36.599 1.00 51.94 179 LYS A C 1
ATOM 1490 O O . LYS A 1 179 ? -31.412 26.404 37.139 1.00 51.94 179 LYS A O 1
ATOM 1495 N N . GLN A 1 180 ? -29.617 27.718 37.176 1.00 47.62 180 GLN A N 1
ATOM 1496 C CA . GLN A 1 180 ? -30.183 28.651 38.134 1.00 47.62 180 GLN A CA 1
ATOM 1497 C C . GLN A 1 180 ? -30.988 29.655 37.321 1.00 47.62 180 GLN A C 1
ATOM 1499 O O . GLN A 1 180 ? -30.490 30.213 36.344 1.00 47.62 180 GLN A O 1
ATOM 1504 N N . ALA A 1 181 ? -32.262 29.778 37.679 1.00 50.34 181 ALA A N 1
ATOM 1505 C CA . ALA A 1 181 ? -33.233 30.660 37.063 1.00 50.34 181 ALA A CA 1
ATOM 1506 C C . ALA A 1 181 ? -32.670 32.085 36.967 1.00 50.34 181 ALA A C 1
ATOM 1508 O O . ALA A 1 181 ? -32.675 32.841 37.935 1.00 50.34 181 ALA A O 1
ATOM 1509 N N . VAL A 1 182 ? -32.154 32.441 35.792 1.00 44.25 182 VAL A N 1
ATOM 1510 C CA . VAL A 1 182 ? -31.854 33.826 35.453 1.00 44.25 182 VAL A CA 1
ATOM 1511 C C . VAL A 1 182 ? -33.186 34.425 35.049 1.00 44.25 182 VAL A C 1
ATOM 1513 O O . VAL A 1 182 ? -33.662 34.206 33.939 1.00 44.25 182 VAL A O 1
ATOM 1516 N N . THR A 1 183 ? -33.814 35.119 35.991 1.00 51.31 183 THR A N 1
ATOM 1517 C CA . THR A 1 183 ? -34.910 36.038 35.703 1.00 51.31 183 THR A CA 1
ATOM 1518 C C . THR A 1 183 ? -34.454 37.019 34.630 1.00 51.31 183 THR A C 1
ATOM 1520 O O . THR A 1 183 ? -33.360 37.584 34.726 1.00 51.31 183 THR A O 1
ATOM 1523 N N . ASP A 1 184 ? -35.286 37.177 33.609 1.00 52.38 184 ASP A N 1
ATOM 1524 C CA . ASP A 1 184 ? -35.039 37.955 32.405 1.00 52.38 184 ASP A CA 1
ATOM 1525 C C . ASP A 1 184 ? -34.561 39.380 32.707 1.00 52.38 184 ASP A C 1
ATOM 1527 O O . ASP A 1 184 ? -35.338 40.285 33.000 1.00 52.38 184 ASP A O 1
ATOM 1531 N N . ILE A 1 185 ? -33.254 39.598 32.577 1.00 59.69 185 ILE A N 1
ATOM 1532 C CA . ILE A 1 185 ? -32.692 40.924 32.340 1.00 59.69 185 ILE A CA 1
ATOM 1533 C C . ILE A 1 185 ? -31.989 40.829 30.996 1.00 59.69 185 ILE A C 1
ATOM 1535 O O . ILE A 1 185 ? -30.799 40.519 30.899 1.00 59.69 185 ILE A O 1
ATOM 1539 N N . THR A 1 186 ? -32.750 41.057 29.927 1.00 70.44 186 THR A N 1
ATOM 1540 C CA . THR A 1 186 ? -32.168 41.309 28.611 1.00 70.44 186 THR A CA 1
ATOM 1541 C C . THR A 1 186 ? -31.229 42.509 28.745 1.00 70.44 186 THR A C 1
ATOM 1543 O O . THR A 1 186 ? -31.696 43.596 29.096 1.00 70.44 186 THR A O 1
ATOM 1546 N N . PRO A 1 187 ? -29.912 42.351 28.515 1.00 72.94 187 PRO A N 1
ATOM 1547 C CA . PRO A 1 187 ? -28.990 43.473 28.587 1.00 72.94 187 PRO A CA 1
ATOM 1548 C C . PRO A 1 187 ? -29.428 44.527 27.572 1.00 72.94 187 PRO A C 1
ATOM 1550 O O . PRO A 1 187 ? -29.761 44.183 26.434 1.00 72.94 187 PRO A O 1
ATOM 1553 N N . SER A 1 188 ? -29.432 45.797 27.984 1.00 84.62 188 SER A N 1
ATOM 1554 C CA . SER A 1 188 ? -29.846 46.893 27.110 1.00 84.62 188 SER A CA 1
ATOM 1555 C C . SER A 1 188 ? -29.049 46.874 25.801 1.00 84.62 188 SER A C 1
ATOM 1557 O O . SER A 1 188 ? -27.903 46.404 25.735 1.00 84.62 188 SER A O 1
ATOM 1559 N N . VAL A 1 189 ? -29.662 47.388 24.733 1.00 86.69 189 VAL A N 1
ATOM 1560 C CA . VAL A 1 189 ? -29.055 47.456 23.395 1.00 86.69 189 VAL A CA 1
ATOM 1561 C C . VAL A 1 189 ? -27.673 48.125 23.447 1.00 86.69 189 VAL A C 1
ATOM 1563 O O . VAL A 1 189 ? -26.751 47.688 22.755 1.00 86.69 189 VAL A O 1
ATOM 1566 N N . GLU A 1 190 ? -27.488 49.097 24.341 1.00 85.62 190 GLU A N 1
ATOM 1567 C CA . GLU A 1 190 ? -26.216 49.782 24.589 1.00 85.62 190 GLU A CA 1
ATOM 1568 C C . GLU A 1 190 ? -25.138 48.855 25.163 1.00 85.62 190 GLU A C 1
ATOM 1570 O O . GLU A 1 190 ? -24.006 48.846 24.675 1.00 85.62 190 GLU A O 1
ATOM 1575 N N . VAL A 1 191 ? -25.478 47.992 26.126 1.00 84.81 191 VAL A N 1
ATOM 1576 C CA . VAL A 1 191 ? -24.536 47.010 26.693 1.00 84.81 191 VAL A CA 1
ATOM 1577 C C . VAL A 1 191 ? -24.115 45.989 25.631 1.00 84.81 191 VAL A C 1
ATOM 1579 O O . VAL A 1 191 ? -22.946 45.589 25.556 1.00 84.81 191 VAL A O 1
ATOM 1582 N N . MET A 1 192 ? -25.041 45.582 24.759 1.00 87.06 192 MET A N 1
ATOM 1583 C CA . MET A 1 192 ? -24.722 44.701 23.633 1.00 87.06 192 MET A CA 1
ATOM 1584 C C . MET A 1 192 ? -23.856 45.393 22.572 1.00 87.06 192 MET A C 1
ATOM 1586 O O . MET A 1 192 ? -22.921 44.771 22.051 1.00 87.06 192 MET A O 1
ATOM 1590 N N . ALA A 1 193 ? -24.108 46.670 22.280 1.00 88.06 193 ALA A N 1
ATOM 1591 C CA . ALA A 1 193 ? -23.293 47.473 21.371 1.00 88.06 193 ALA A CA 1
ATOM 1592 C C . ALA A 1 193 ? -21.868 47.674 21.918 1.00 88.06 193 ALA A C 1
ATOM 1594 O O . ALA A 1 193 ? -20.899 47.402 21.203 1.00 88.06 193 ALA A O 1
ATOM 1595 N N . ALA A 1 194 ? -21.727 48.011 23.203 1.00 87.25 194 ALA A N 1
ATOM 1596 C CA . ALA A 1 194 ? -20.439 48.148 23.881 1.00 87.25 194 ALA A CA 1
ATOM 1597 C C . ALA A 1 194 ? -19.641 46.832 23.868 1.00 87.25 194 ALA A C 1
ATOM 1599 O O . ALA A 1 194 ? -18.452 46.818 23.537 1.00 87.25 194 ALA A O 1
ATOM 1600 N N . ARG A 1 195 ? -20.297 45.687 24.113 1.00 90.69 195 ARG A N 1
ATOM 1601 C CA . ARG A 1 195 ? -19.656 44.361 23.999 1.00 90.69 195 ARG A CA 1
ATOM 1602 C C . ARG A 1 195 ? -19.187 44.054 22.576 1.00 90.69 195 ARG A C 1
ATOM 1604 O O . ARG A 1 195 ? -18.115 43.470 22.399 1.00 90.69 195 ARG A O 1
ATOM 1611 N N . ARG A 1 196 ? -19.958 44.429 21.548 1.00 89.75 196 ARG A N 1
ATOM 1612 C CA . ARG A 1 196 ? -19.547 44.264 20.140 1.00 89.75 196 ARG A CA 1
ATOM 1613 C C . ARG A 1 196 ? -18.364 45.172 19.792 1.00 89.75 196 ARG A C 1
ATOM 1615 O O . ARG A 1 196 ? -17.437 44.699 19.134 1.00 89.75 196 ARG A O 1
ATOM 1622 N N . ALA A 1 197 ? -18.356 46.417 20.266 1.00 89.25 197 ALA A N 1
ATOM 1623 C CA . ALA A 1 197 ? -17.249 47.353 20.079 1.00 89.25 197 ALA A CA 1
ATOM 1624 C C . ALA A 1 197 ? -15.957 46.853 20.752 1.00 89.25 197 ALA A C 1
ATOM 1626 O O . ALA A 1 197 ? -14.918 46.778 20.097 1.00 89.25 197 ALA A O 1
ATOM 1627 N N . ALA A 1 198 ? -16.036 46.380 22.000 1.00 89.56 198 ALA A N 1
ATOM 1628 C CA . ALA A 1 198 ? -14.895 45.802 22.713 1.00 89.56 198 ALA A CA 1
ATOM 1629 C C . ALA A 1 198 ? -14.321 44.563 21.998 1.00 89.56 198 ALA A C 1
ATOM 1631 O O . ALA A 1 198 ? -13.106 44.418 21.870 1.00 89.56 198 ALA A O 1
ATOM 1632 N N . ARG A 1 199 ? -15.184 43.690 21.454 1.00 90.69 199 ARG A N 1
ATOM 1633 C CA . ARG A 1 199 ? -14.745 42.533 20.649 1.00 90.69 199 ARG A CA 1
ATOM 1634 C C . ARG A 1 199 ? -14.063 42.946 19.344 1.00 90.69 199 ARG A C 1
ATOM 1636 O O . ARG A 1 199 ? -13.111 42.286 18.935 1.00 90.69 199 ARG A O 1
ATOM 1643 N N . ARG A 1 200 ? -14.536 44.009 18.684 1.00 90.56 200 ARG A N 1
ATOM 1644 C CA . ARG A 1 200 ? -13.892 44.552 17.475 1.00 90.56 200 ARG A CA 1
ATOM 1645 C C . ARG A 1 200 ? -12.520 45.142 17.797 1.00 90.56 200 ARG A C 1
ATOM 1647 O O . ARG A 1 200 ? -11.572 44.813 17.094 1.00 90.56 200 ARG A O 1
ATOM 1654 N N . LYS A 1 201 ? -12.406 45.910 18.886 1.00 93.94 201 LYS A N 1
ATOM 1655 C CA . LYS A 1 201 ? -11.133 46.473 19.358 1.00 93.94 201 LYS A CA 1
ATOM 1656 C C . LYS A 1 201 ? -10.111 45.373 19.663 1.00 93.94 201 LYS A C 1
ATOM 1658 O O . LYS A 1 201 ? -9.022 45.391 19.108 1.00 93.94 201 LYS A O 1
ATOM 1663 N N . LYS A 1 202 ? -10.510 44.339 20.413 1.00 93.75 202 LYS A N 1
ATOM 1664 C CA . LYS A 1 202 ? -9.633 43.199 20.723 1.00 93.75 202 LYS A CA 1
ATOM 1665 C C . LYS A 1 202 ? -9.140 42.459 19.469 1.00 93.75 202 LYS A C 1
ATOM 1667 O O . LYS A 1 202 ? -7.971 42.111 19.384 1.00 93.75 202 LYS A O 1
ATOM 1672 N N . ARG A 1 203 ? -10.011 42.246 18.473 1.00 91.44 203 ARG A N 1
ATOM 1673 C CA . ARG A 1 203 ? -9.615 41.626 17.193 1.00 91.44 203 ARG A CA 1
ATOM 1674 C C . ARG A 1 203 ? -8.669 42.505 16.372 1.00 91.44 203 ARG A C 1
ATOM 1676 O O . ARG A 1 203 ? -7.857 41.967 15.628 1.00 91.44 203 ARG A O 1
ATOM 1683 N N . ALA A 1 204 ? -8.800 43.828 16.463 1.00 91.69 204 ALA A N 1
ATOM 1684 C CA . ALA A 1 204 ? -7.883 44.755 15.806 1.00 91.69 204 ALA A CA 1
ATOM 1685 C C . ALA A 1 204 ? -6.491 44.698 16.457 1.00 91.69 204 ALA A C 1
ATOM 1687 O O . ALA A 1 204 ? -5.512 44.505 15.746 1.00 91.69 204 ALA A O 1
ATOM 1688 N N . GLU A 1 205 ? -6.426 44.728 17.791 1.00 94.62 205 GLU A N 1
ATOM 1689 C CA . GLU A 1 205 ? -5.176 44.587 18.556 1.00 94.62 205 GLU A CA 1
ATOM 1690 C C . GLU A 1 205 ? -4.487 43.231 18.306 1.00 94.62 205 GLU A C 1
ATOM 1692 O O . GLU A 1 205 ? -3.267 43.158 18.181 1.00 94.62 205 GLU A O 1
ATOM 1697 N N . GLU A 1 206 ? -5.251 42.135 18.204 1.00 93.25 206 GLU A N 1
ATOM 1698 C CA . GLU A 1 206 ? -4.701 40.812 17.866 1.00 93.25 206 GLU A CA 1
ATOM 1699 C C . GLU A 1 206 ? -4.112 40.779 16.446 1.00 93.25 206 GLU A C 1
ATOM 1701 O O . GLU A 1 206 ? -3.024 40.236 16.259 1.00 93.25 206 GLU A O 1
ATOM 1706 N N . LYS A 1 207 ? -4.775 41.409 15.464 1.00 93.12 207 LYS A N 1
ATOM 1707 C CA . LYS A 1 207 ? -4.254 41.529 14.092 1.00 93.12 207 LYS A CA 1
ATOM 1708 C C . LYS A 1 207 ? -2.998 42.394 14.006 1.00 93.12 207 LYS A C 1
ATOM 1710 O O . LYS A 1 207 ? -2.122 42.103 13.199 1.00 93.12 207 LYS A O 1
ATOM 1715 N N . GLU A 1 208 ? -2.912 43.455 14.798 1.00 94.31 208 GLU A N 1
ATOM 1716 C CA . GLU A 1 208 ? -1.736 44.329 14.837 1.00 94.31 208 GLU A CA 1
ATOM 1717 C C . GLU A 1 208 ? -0.520 43.594 15.413 1.00 94.31 208 GLU A C 1
ATOM 1719 O O . GLU A 1 208 ? 0.540 43.576 14.791 1.00 94.31 208 GLU A O 1
ATOM 1724 N N . LYS A 1 209 ? -0.709 42.846 16.508 1.00 94.06 209 LYS A N 1
ATOM 1725 C CA . LYS A 1 209 ? 0.331 41.967 17.071 1.00 94.06 209 LYS A CA 1
ATOM 1726 C C . LYS A 1 209 ? 0.765 40.862 16.108 1.00 94.06 209 LYS A C 1
ATOM 1728 O O . LYS A 1 209 ? 1.910 40.419 16.148 1.00 94.06 209 LYS A O 1
ATOM 1733 N N . GLU A 1 210 ? -0.146 40.363 15.275 1.00 88.38 210 GLU A N 1
ATOM 1734 C CA . GLU A 1 210 ? 0.181 39.376 14.245 1.00 88.38 210 GLU A CA 1
ATOM 1735 C C . GLU A 1 210 ? 1.032 39.996 13.127 1.00 88.38 210 GLU A C 1
ATOM 1737 O O . GLU A 1 210 ? 2.048 39.409 12.753 1.00 88.38 210 GLU A O 1
ATOM 1742 N N . LYS A 1 211 ? 0.698 41.214 12.675 1.00 91.00 211 LYS A N 1
ATOM 1743 C CA . LYS A 1 211 ? 1.515 41.969 11.710 1.00 91.00 211 LYS A CA 1
ATOM 1744 C C . LYS A 1 211 ? 2.924 42.245 12.236 1.00 91.00 211 LYS A C 1
ATOM 1746 O O . LYS A 1 211 ? 3.894 41.922 11.553 1.00 91.00 211 LYS A O 1
ATOM 1751 N N . GLU A 1 212 ? 3.045 42.730 13.469 1.00 92.62 212 GLU A N 1
ATOM 1752 C CA . GLU A 1 212 ? 4.341 43.011 14.104 1.00 92.62 212 GLU A CA 1
ATOM 1753 C C . GLU A 1 212 ? 5.215 41.747 14.217 1.00 92.62 212 GLU A C 1
ATOM 1755 O O . GLU A 1 212 ? 6.428 41.778 13.994 1.00 92.62 212 GLU A O 1
ATOM 1760 N N . LYS A 1 213 ? 4.607 40.587 14.505 1.00 90.38 213 LYS A N 1
ATOM 1761 C CA . LYS A 1 213 ? 5.322 39.301 14.488 1.00 90.38 213 LYS A CA 1
ATOM 1762 C C . LYS A 1 213 ? 5.808 38.935 13.091 1.00 90.38 213 LYS A C 1
ATOM 1764 O O . LYS A 1 213 ? 6.939 38.471 12.961 1.00 90.38 213 LYS A O 1
ATOM 1769 N N . THR A 1 214 ? 4.985 39.130 12.061 1.00 82.75 214 THR A N 1
ATOM 1770 C CA . THR A 1 214 ? 5.387 38.827 10.680 1.00 82.75 214 THR A CA 1
ATOM 1771 C C . THR A 1 214 ? 6.499 39.750 10.185 1.00 82.75 214 THR A C 1
ATOM 1773 O O . THR A 1 214 ? 7.451 39.264 9.582 1.00 82.75 214 THR A O 1
ATOM 1776 N N . GLU A 1 215 ? 6.458 41.042 10.512 1.00 88.12 215 GLU A N 1
ATOM 1777 C CA . GLU A 1 215 ? 7.515 41.998 10.153 1.00 88.12 215 GLU A CA 1
ATOM 1778 C C . GLU A 1 215 ? 8.840 41.666 10.851 1.00 88.12 215 GLU A C 1
ATOM 1780 O O . GLU A 1 215 ? 9.885 41.615 10.202 1.00 88.12 215 GLU A O 1
ATOM 1785 N N . ASN A 1 216 ? 8.803 41.314 12.140 1.00 82.06 216 ASN A N 1
ATOM 1786 C CA . ASN A 1 216 ? 9.996 40.889 12.877 1.00 82.06 216 ASN A CA 1
ATOM 1787 C C . ASN A 1 216 ? 10.626 39.596 12.326 1.00 82.06 216 ASN A C 1
ATOM 1789 O O . ASN A 1 216 ? 11.849 39.442 12.363 1.00 82.06 216 ASN A O 1
ATOM 1793 N N . ILE A 1 217 ? 9.821 38.661 11.808 1.00 80.56 217 ILE A N 1
ATOM 1794 C CA . ILE A 1 217 ? 10.328 37.450 11.140 1.00 80.56 217 ILE A CA 1
ATOM 1795 C C . ILE A 1 217 ? 11.003 37.817 9.810 1.00 80.56 217 ILE A C 1
ATOM 1797 O O . ILE A 1 217 ? 12.093 37.317 9.521 1.00 80.56 217 ILE A O 1
ATOM 1801 N N . THR A 1 218 ? 10.409 38.723 9.033 1.00 79.56 218 THR A N 1
ATOM 1802 C CA . THR A 1 218 ? 10.974 39.204 7.762 1.00 79.56 218 THR A CA 1
ATOM 1803 C C . THR A 1 218 ? 12.300 39.943 7.973 1.00 79.56 218 THR A C 1
ATOM 1805 O O . THR A 1 218 ? 13.273 39.676 7.277 1.00 79.56 218 THR A O 1
ATOM 1808 N N . ILE A 1 219 ? 12.402 40.800 8.992 1.00 80.75 219 ILE A N 1
ATOM 1809 C CA . ILE A 1 219 ? 13.654 41.513 9.305 1.00 80.75 219 ILE A CA 1
ATOM 1810 C C . ILE A 1 219 ? 14.753 40.529 9.739 1.00 80.75 219 ILE A C 1
ATOM 1812 O O . ILE A 1 219 ? 15.882 40.605 9.255 1.00 80.75 219 ILE A O 1
ATOM 1816 N N . LYS A 1 220 ? 14.431 39.555 10.604 1.00 77.56 220 LYS A N 1
ATOM 1817 C CA . LYS A 1 220 ? 15.403 38.541 11.054 1.00 77.56 220 LYS A CA 1
ATOM 1818 C C . LYS A 1 220 ? 15.887 37.636 9.924 1.00 77.56 220 LYS A C 1
ATOM 1820 O O . LYS A 1 220 ? 17.049 37.238 9.928 1.00 77.56 220 LYS A O 1
ATOM 1825 N N . THR A 1 221 ? 15.016 37.305 8.974 1.00 68.69 221 THR A N 1
ATOM 1826 C CA . THR A 1 221 ? 15.393 36.497 7.806 1.00 68.69 221 THR A CA 1
ATOM 1827 C C . THR A 1 221 ? 16.279 37.289 6.847 1.00 68.69 221 THR A C 1
ATOM 1829 O O . THR A 1 221 ? 17.325 36.768 6.469 1.00 68.69 221 THR A O 1
ATOM 1832 N N . SER A 1 222 ? 15.965 38.563 6.579 1.00 61.97 222 SER A N 1
ATOM 1833 C CA . SER A 1 222 ? 16.796 39.446 5.744 1.00 61.97 222 SER A CA 1
ATOM 1834 C C . SER A 1 222 ? 18.198 39.700 6.318 1.00 61.97 222 SER A C 1
ATOM 1836 O O . SER A 1 222 ? 19.179 39.644 5.575 1.00 61.97 222 SER A O 1
ATOM 1838 N N . ILE A 1 223 ? 18.323 39.913 7.636 1.00 69.06 223 ILE A N 1
ATOM 1839 C CA . ILE A 1 223 ? 19.632 40.098 8.297 1.00 69.06 223 ILE A CA 1
ATOM 1840 C C . ILE A 1 223 ? 20.454 38.802 8.250 1.00 69.06 223 ILE A C 1
ATOM 1842 O O . ILE A 1 223 ? 21.661 38.830 8.021 1.00 69.06 223 ILE A O 1
ATOM 1846 N N . LYS A 1 224 ? 19.817 37.636 8.415 1.00 61.00 224 LYS A N 1
ATOM 1847 C CA . LYS A 1 224 ? 20.530 36.352 8.378 1.00 61.00 224 LYS A CA 1
ATOM 1848 C C . LYS A 1 224 ? 21.032 36.016 6.971 1.00 61.00 224 LYS A C 1
ATOM 1850 O O . LYS A 1 224 ? 22.108 35.444 6.848 1.00 61.00 224 LYS A O 1
ATOM 1855 N N . THR A 1 225 ? 20.308 36.422 5.926 1.00 54.22 225 THR A N 1
ATOM 1856 C CA . THR A 1 225 ? 20.770 36.293 4.535 1.00 54.22 225 THR A CA 1
ATOM 1857 C C . THR A 1 225 ? 21.881 37.275 4.165 1.00 54.22 225 THR A C 1
ATOM 1859 O O . THR A 1 225 ? 22.701 36.927 3.324 1.00 54.22 225 THR A O 1
ATOM 1862 N N . SER A 1 226 ? 21.966 38.460 4.786 1.00 42.34 226 SER A N 1
ATOM 1863 C CA . SER A 1 226 ? 23.043 39.422 4.490 1.00 42.34 226 SER A CA 1
ATOM 1864 C C . SER A 1 226 ? 24.361 39.092 5.196 1.00 42.34 226 SER A C 1
ATOM 1866 O O . SER A 1 226 ? 25.424 39.377 4.660 1.00 42.34 226 SER A O 1
ATOM 1868 N N . VAL A 1 227 ? 24.309 38.478 6.384 1.00 50.44 227 VAL A N 1
ATOM 1869 C CA . VAL A 1 227 ? 25.512 38.065 7.137 1.00 50.44 227 VAL A CA 1
ATOM 1870 C C . VAL A 1 227 ? 26.153 36.808 6.528 1.00 50.44 227 VAL A C 1
ATOM 1872 O O . VAL A 1 227 ? 27.362 36.634 6.600 1.00 50.44 227 VAL A O 1
ATOM 1875 N N . PHE A 1 228 ? 25.369 35.966 5.847 1.00 50.69 228 PHE A N 1
ATOM 1876 C CA . PHE A 1 228 ? 25.831 34.696 5.271 1.00 50.69 228 PHE A CA 1
ATOM 1877 C C . PHE A 1 228 ? 26.790 34.836 4.071 1.00 50.69 228 PHE A C 1
ATOM 1879 O O . PHE A 1 228 ? 27.428 33.857 3.700 1.00 50.69 228 PHE A O 1
ATOM 1886 N N . PHE A 1 229 ? 26.900 36.020 3.457 1.00 47.94 229 PHE A N 1
ATOM 1887 C CA . PHE A 1 229 ? 27.752 36.235 2.278 1.00 47.94 229 PHE A CA 1
ATOM 1888 C C . PHE A 1 229 ? 29.181 36.701 2.597 1.00 47.94 229 PHE A C 1
ATOM 1890 O O . PHE A 1 229 ? 30.014 36.693 1.697 1.00 47.94 229 PHE A O 1
ATOM 1897 N N . ASN A 1 230 ? 29.489 37.066 3.846 1.00 46.50 230 ASN A N 1
ATOM 1898 C CA . ASN A 1 230 ? 30.800 37.636 4.186 1.00 46.50 230 ASN A CA 1
ATOM 1899 C C . ASN A 1 230 ? 31.819 36.632 4.754 1.00 46.50 230 ASN A C 1
ATOM 1901 O O . ASN A 1 230 ? 33.000 36.959 4.789 1.00 46.50 230 ASN A O 1
ATOM 1905 N N . ASP A 1 231 ? 31.410 35.415 5.133 1.00 41.53 231 ASP A N 1
ATOM 1906 C CA . ASP A 1 231 ? 32.264 34.508 5.926 1.00 41.53 231 ASP A CA 1
ATOM 1907 C C . ASP A 1 231 ? 32.799 33.276 5.162 1.00 41.53 231 ASP A C 1
ATOM 1909 O O . ASP A 1 231 ? 33.246 32.310 5.778 1.00 41.53 231 ASP A O 1
ATOM 1913 N N . ILE A 1 232 ? 32.800 33.278 3.823 1.00 45.00 232 ILE A N 1
ATOM 1914 C CA . ILE A 1 232 ? 33.375 32.177 3.022 1.00 45.00 232 ILE A CA 1
ATOM 1915 C C . ILE A 1 232 ? 34.591 32.668 2.233 1.00 45.00 232 ILE A C 1
ATOM 1917 O O . ILE A 1 232 ? 34.471 32.849 1.030 1.00 45.00 232 ILE A O 1
ATOM 1921 N N . ILE A 1 233 ? 35.750 32.869 2.878 1.00 45.91 233 ILE A N 1
ATOM 1922 C CA . ILE A 1 233 ? 37.073 32.801 2.215 1.00 45.91 233 ILE A CA 1
ATOM 1923 C C . ILE A 1 233 ? 38.156 32.433 3.244 1.00 45.91 233 ILE A C 1
ATOM 1925 O O . ILE A 1 233 ? 38.568 33.317 3.984 1.00 45.91 233 ILE A O 1
ATOM 1929 N N . VAL A 1 234 ? 38.661 31.187 3.236 1.00 48.12 234 VAL A N 1
ATOM 1930 C CA . VAL A 1 234 ? 40.075 30.839 3.524 1.00 48.12 234 VAL A CA 1
ATOM 1931 C C . VAL A 1 234 ? 40.438 29.515 2.812 1.00 48.12 234 VAL A C 1
ATOM 1933 O O . VAL A 1 234 ? 39.711 28.531 2.926 1.00 48.12 234 VAL A O 1
ATOM 1936 N N . ASP A 1 235 ? 41.588 29.545 2.128 1.00 50.09 235 ASP A N 1
ATOM 1937 C CA . ASP A 1 235 ? 42.445 28.462 1.606 1.00 50.09 235 ASP A CA 1
ATOM 1938 C C . ASP A 1 235 ? 41.978 27.597 0.424 1.00 50.09 235 ASP A C 1
ATOM 1940 O O . ASP A 1 235 ? 41.812 26.383 0.546 1.00 50.09 235 ASP A O 1
ATOM 1944 N N . GLN A 1 236 ? 41.933 28.200 -0.770 1.00 50.94 236 GLN A N 1
ATOM 1945 C CA . GLN A 1 236 ? 42.330 27.532 -2.020 1.00 50.94 236 GLN A CA 1
ATOM 1946 C C . GLN A 1 236 ? 43.158 28.499 -2.879 1.00 50.94 236 GLN A C 1
ATOM 1948 O O . GLN A 1 236 ? 42.967 29.710 -2.807 1.00 50.94 236 GLN A O 1
ATOM 1953 N N . SER A 1 237 ? 44.114 27.948 -3.629 1.00 56.56 237 SER A N 1
ATOM 1954 C CA . SER A 1 237 ? 45.129 28.660 -4.418 1.00 56.56 237 SER A CA 1
ATOM 1955 C C . SER A 1 237 ? 44.559 29.748 -5.335 1.00 56.56 237 SER A C 1
ATOM 1957 O O . SER A 1 237 ? 43.526 29.551 -5.976 1.00 56.56 237 SER A O 1
ATOM 1959 N N . ASP A 1 238 ? 45.289 30.865 -5.413 1.00 65.25 238 ASP A N 1
ATOM 1960 C CA . ASP A 1 238 ? 44.821 32.169 -5.902 1.00 65.25 238 ASP A CA 1
ATOM 1961 C C . ASP A 1 238 ? 44.245 32.170 -7.334 1.00 65.25 238 ASP A C 1
ATOM 1963 O O . ASP A 1 238 ? 43.312 32.922 -7.610 1.00 65.25 238 ASP A O 1
ATOM 1967 N N . ASP A 1 239 ? 44.701 31.284 -8.223 1.00 66.69 239 ASP A N 1
ATOM 1968 C CA . ASP A 1 239 ? 44.294 31.307 -9.637 1.00 66.69 239 ASP A CA 1
ATOM 1969 C C . ASP A 1 239 ? 42.916 30.660 -9.903 1.00 66.69 239 ASP A C 1
ATOM 1971 O O . ASP A 1 239 ? 42.168 31.104 -10.776 1.00 66.69 239 ASP A O 1
ATOM 1975 N N . GLU A 1 240 ? 42.536 29.627 -9.142 1.00 67.75 240 GLU A N 1
ATOM 1976 C CA . GLU A 1 240 ? 41.240 28.937 -9.304 1.00 67.75 240 GLU A CA 1
ATOM 1977 C C . GLU A 1 240 ? 40.113 29.710 -8.603 1.00 67.75 240 GLU A C 1
ATOM 1979 O O . GLU A 1 240 ? 38.999 29.834 -9.122 1.00 67.75 240 GLU A O 1
ATOM 1984 N N . ALA A 1 241 ? 40.441 30.337 -7.469 1.00 71.38 241 ALA A N 1
ATOM 1985 C CA . ALA A 1 241 ? 39.527 31.196 -6.731 1.00 71.38 241 ALA A CA 1
ATOM 1986 C C . ALA A 1 241 ? 39.152 32.468 -7.512 1.00 71.38 241 ALA A C 1
ATOM 1988 O O . ALA A 1 241 ? 38.070 33.017 -7.301 1.00 71.38 241 ALA A O 1
ATOM 1989 N N . GLU A 1 242 ? 40.014 32.972 -8.400 1.00 84.12 242 GLU A N 1
ATOM 1990 C CA . GLU A 1 242 ? 39.706 34.160 -9.203 1.00 84.12 242 GLU A CA 1
ATOM 1991 C C . GLU A 1 242 ? 38.782 33.847 -10.392 1.00 84.12 242 GLU A C 1
ATOM 1993 O O . GLU A 1 242 ? 37.860 34.620 -10.672 1.00 84.12 242 GLU A O 1
ATOM 1998 N N . ALA A 1 243 ? 38.933 32.676 -11.021 1.00 80.56 243 ALA A N 1
ATOM 1999 C CA . ALA A 1 243 ? 38.002 32.204 -12.049 1.00 80.56 243 ALA A CA 1
ATOM 2000 C C . ALA A 1 243 ? 36.590 31.980 -11.476 1.00 80.56 243 ALA A C 1
ATOM 2002 O O . ALA A 1 243 ? 35.599 32.440 -12.050 1.00 80.56 243 ALA A O 1
ATOM 2003 N N . GLU A 1 244 ? 36.489 31.366 -10.293 1.00 80.00 244 GLU A N 1
ATOM 2004 C CA . GLU A 1 244 ? 35.199 31.150 -9.631 1.00 80.00 244 GLU A CA 1
ATOM 2005 C C . GLU A 1 244 ? 34.550 32.475 -9.185 1.00 80.00 244 GLU A C 1
ATOM 2007 O O . GLU A 1 244 ? 33.337 32.659 -9.330 1.00 80.00 244 GLU A O 1
ATOM 2012 N N . ARG A 1 245 ? 35.345 33.464 -8.743 1.00 80.12 245 ARG A N 1
ATOM 2013 C CA . ARG A 1 245 ? 34.845 34.825 -8.458 1.00 80.12 245 ARG A CA 1
ATOM 2014 C C . ARG A 1 245 ? 34.265 35.502 -9.697 1.00 80.12 245 ARG A C 1
ATOM 2016 O O . ARG A 1 245 ? 33.229 36.161 -9.581 1.00 80.12 245 ARG A O 1
ATOM 2023 N N . GLN A 1 246 ? 34.893 35.352 -10.865 1.00 91.31 246 GLN A N 1
ATOM 2024 C CA . GLN A 1 246 ? 34.375 35.924 -12.113 1.00 91.31 246 GLN A CA 1
ATOM 2025 C C . GLN A 1 246 ? 33.056 35.264 -12.536 1.00 91.31 246 GLN A C 1
ATOM 2027 O O . GLN A 1 246 ? 32.114 35.970 -12.910 1.00 91.31 246 GLN A O 1
ATOM 2032 N N . ASP A 1 247 ? 32.936 33.943 -12.393 1.00 84.19 247 ASP A N 1
ATOM 2033 C CA . ASP A 1 247 ? 31.702 33.218 -12.712 1.00 84.19 247 ASP A CA 1
ATOM 2034 C C . ASP A 1 247 ? 30.553 33.556 -11.750 1.00 84.19 247 ASP A C 1
ATOM 2036 O O . ASP A 1 247 ? 29.415 33.782 -12.186 1.00 84.19 247 ASP A O 1
ATOM 2040 N N . ILE A 1 248 ? 30.840 33.677 -10.449 1.00 83.00 248 ILE A N 1
ATOM 2041 C CA . ILE A 1 248 ? 29.858 34.111 -9.445 1.00 83.00 248 ILE A CA 1
ATOM 2042 C C . ILE A 1 248 ? 29.427 35.561 -9.705 1.00 83.00 248 ILE A C 1
ATOM 2044 O O . ILE A 1 248 ? 28.228 35.857 -9.668 1.00 83.00 248 ILE A O 1
ATOM 2048 N N . ALA A 1 249 ? 30.362 36.460 -10.027 1.00 90.38 249 ALA A N 1
ATOM 2049 C CA . ALA A 1 249 ? 30.051 37.850 -10.359 1.00 90.38 249 ALA A CA 1
ATOM 2050 C C . ALA A 1 249 ? 29.161 37.952 -11.612 1.00 90.38 249 ALA A C 1
ATOM 2052 O O . ALA A 1 249 ? 28.152 38.665 -11.598 1.00 90.38 249 ALA A O 1
ATOM 2053 N N . LEU A 1 250 ? 29.462 37.177 -12.659 1.00 93.12 250 LEU A N 1
ATOM 2054 C CA . LEU A 1 250 ? 28.657 37.116 -13.882 1.00 93.12 250 LEU A CA 1
ATOM 2055 C C . LEU A 1 250 ? 27.251 36.546 -13.614 1.00 93.12 250 LEU A C 1
ATOM 2057 O O . LEU A 1 250 ? 26.256 37.021 -14.175 1.00 93.12 250 LEU A O 1
ATOM 2061 N N . ALA A 1 251 ? 27.142 35.525 -12.760 1.00 82.81 251 ALA A N 1
ATOM 2062 C CA . ALA A 1 251 ? 25.858 34.952 -12.358 1.00 82.81 251 ALA A CA 1
ATOM 2063 C C . ALA A 1 251 ? 25.018 35.950 -11.544 1.00 82.81 251 ALA A C 1
ATOM 2065 O O . ALA A 1 251 ? 23.809 36.074 -11.773 1.00 82.81 251 ALA A O 1
ATOM 2066 N N . HIS A 1 252 ? 25.655 36.702 -10.646 1.00 88.12 252 HIS A N 1
ATOM 2067 C CA . HIS A 1 252 ? 25.006 37.746 -9.862 1.00 88.12 252 HIS A CA 1
ATOM 2068 C C . HIS A 1 252 ? 24.510 38.900 -10.751 1.00 88.12 252 HIS A C 1
ATOM 2070 O O . HIS A 1 252 ? 23.351 39.305 -10.637 1.00 88.12 252 HIS A O 1
ATOM 2076 N N . GLU A 1 253 ? 25.314 39.359 -11.716 1.00 92.38 253 GLU A N 1
ATOM 2077 C CA . GLU A 1 253 ? 24.909 40.396 -12.677 1.00 92.38 253 GLU A CA 1
ATOM 2078 C C . GLU A 1 253 ? 23.705 39.951 -13.531 1.00 92.38 253 GLU A C 1
ATOM 2080 O O . GLU A 1 253 ? 22.749 40.708 -13.734 1.00 92.38 253 GLU A O 1
ATOM 2085 N N . LYS A 1 254 ? 23.693 38.689 -13.986 1.00 88.94 254 LYS A N 1
ATOM 2086 C CA . LYS A 1 254 ? 22.542 38.102 -14.698 1.00 88.94 254 LYS A CA 1
ATOM 2087 C C . LYS A 1 254 ? 21.288 38.054 -13.825 1.00 88.94 254 LYS A C 1
ATOM 2089 O O . LYS A 1 254 ? 20.183 38.260 -14.331 1.00 88.94 254 LYS A O 1
ATOM 2094 N N . CYS A 1 255 ? 21.446 37.787 -12.530 1.00 84.62 255 CYS A N 1
ATOM 2095 C CA . CYS A 1 255 ? 20.341 37.769 -11.579 1.00 84.62 255 CYS A CA 1
ATOM 2096 C C . CYS A 1 255 ? 19.747 39.173 -11.386 1.00 84.62 255 CYS A C 1
ATOM 2098 O O . CYS A 1 255 ? 18.534 39.341 -11.506 1.00 84.62 255 CYS A O 1
ATOM 2100 N N . LEU A 1 256 ? 20.588 40.195 -11.197 1.00 90.25 256 LEU A N 1
ATOM 2101 C CA . LEU A 1 256 ? 20.143 41.585 -11.049 1.00 90.25 256 LEU A CA 1
ATOM 2102 C C . LEU A 1 256 ? 19.402 42.096 -12.292 1.00 90.25 256 LEU A C 1
ATOM 2104 O O . LEU A 1 256 ? 18.298 42.626 -12.167 1.00 90.25 256 LEU A O 1
ATOM 2108 N N . LYS A 1 257 ? 19.921 41.833 -13.501 1.00 92.56 257 LYS A N 1
ATOM 2109 C CA . LYS A 1 257 ? 19.226 42.189 -14.756 1.00 92.56 257 LYS A CA 1
ATOM 2110 C C . LYS A 1 257 ? 17.850 41.533 -14.869 1.00 92.56 257 LYS A C 1
ATOM 2112 O O . LYS A 1 257 ? 16.916 42.129 -15.401 1.00 92.56 257 LYS A O 1
ATOM 2117 N N . LYS A 1 258 ? 17.695 40.310 -14.355 1.00 87.38 258 LYS A N 1
ATOM 2118 C CA . LYS A 1 258 ? 16.400 39.618 -14.333 1.00 87.38 258 LYS A CA 1
ATOM 2119 C C . LYS A 1 258 ? 15.403 40.301 -13.391 1.00 87.38 258 LYS A C 1
ATOM 2121 O O . LYS A 1 258 ? 14.231 40.406 -13.750 1.00 87.38 258 LYS A O 1
ATOM 2126 N N . TYR A 1 259 ? 15.850 40.768 -12.226 1.00 82.88 259 TYR A N 1
ATOM 2127 C CA . TYR A 1 259 ? 15.002 41.528 -11.303 1.00 82.88 259 TYR A CA 1
ATOM 2128 C C . TYR A 1 259 ? 14.592 42.885 -11.885 1.00 82.88 259 TYR A C 1
ATOM 2130 O O . TYR A 1 259 ? 13.410 43.214 -11.849 1.00 82.88 259 TYR A O 1
ATOM 2138 N N . GLU A 1 260 ? 15.505 43.608 -12.540 1.00 90.00 260 GLU A N 1
ATOM 2139 C CA . GLU A 1 260 ? 15.166 44.870 -13.219 1.00 90.00 260 GLU A CA 1
ATOM 2140 C C . GLU A 1 260 ? 14.100 44.696 -14.311 1.00 90.00 260 GLU A C 1
ATOM 2142 O O . GLU A 1 260 ? 13.226 45.549 -14.476 1.00 90.00 260 GLU A O 1
ATOM 2147 N N . ILE A 1 261 ? 14.147 43.594 -15.068 1.00 87.62 261 ILE A N 1
ATOM 2148 C CA . ILE A 1 261 ? 13.127 43.290 -16.084 1.00 87.62 261 ILE A CA 1
ATOM 2149 C C . ILE A 1 261 ? 11.767 43.033 -15.422 1.00 87.62 261 ILE A C 1
ATOM 2151 O O . ILE A 1 261 ? 10.752 43.538 -15.899 1.00 87.62 261 ILE A O 1
ATOM 2155 N N . LEU A 1 262 ? 11.735 42.283 -14.317 1.00 80.50 262 LEU A N 1
ATOM 2156 C CA . LEU A 1 262 ? 10.496 42.002 -13.585 1.00 80.50 262 LEU A CA 1
ATOM 2157 C C . LEU A 1 262 ? 9.879 43.270 -12.985 1.00 80.50 262 LEU A C 1
ATOM 2159 O O . LEU A 1 262 ? 8.661 43.448 -13.059 1.00 80.50 262 LEU A O 1
ATOM 2163 N N . ASP A 1 263 ? 10.701 44.174 -12.459 1.00 85.19 263 ASP A N 1
ATOM 2164 C CA . ASP A 1 263 ? 10.229 45.450 -11.922 1.00 85.19 263 ASP A CA 1
ATOM 2165 C C . ASP A 1 263 ? 9.677 46.363 -13.022 1.00 85.19 263 ASP A C 1
ATOM 2167 O O . ASP A 1 263 ? 8.623 46.978 -12.839 1.00 85.19 263 ASP A O 1
ATOM 2171 N N . LYS A 1 264 ? 10.308 46.391 -14.205 1.00 88.50 264 LYS A N 1
ATOM 2172 C CA . LYS A 1 264 ? 9.767 47.102 -15.377 1.00 88.50 264 LYS A CA 1
ATOM 2173 C C . LYS A 1 264 ? 8.405 46.543 -15.794 1.00 88.50 264 LYS A C 1
ATOM 2175 O O . LYS A 1 264 ? 7.456 47.309 -15.923 1.00 88.50 264 LYS A O 1
ATOM 2180 N N . MET A 1 265 ? 8.266 45.218 -15.882 1.00 84.75 265 MET A N 1
ATOM 2181 C CA . MET A 1 265 ? 6.989 44.579 -16.230 1.00 84.75 265 MET A CA 1
ATOM 2182 C C . MET A 1 265 ? 5.875 44.880 -15.215 1.00 84.75 265 MET A C 1
ATOM 2184 O O . MET A 1 265 ? 4.718 45.067 -15.599 1.00 84.75 265 MET A O 1
ATOM 2188 N N . ASN A 1 266 ? 6.202 44.940 -13.922 1.00 80.38 266 ASN A N 1
ATOM 2189 C CA . ASN A 1 266 ? 5.230 45.274 -12.879 1.00 80.38 266 ASN A CA 1
ATOM 2190 C C . ASN A 1 266 ? 4.819 46.753 -12.919 1.00 80.38 266 ASN A C 1
ATOM 2192 O O . ASN A 1 266 ? 3.636 47.061 -12.752 1.00 80.38 266 ASN A O 1
ATOM 2196 N N . ASN A 1 267 ? 5.760 47.658 -13.192 1.00 82.94 267 ASN A N 1
ATOM 2197 C CA . ASN A 1 267 ? 5.470 49.083 -13.348 1.00 82.94 267 ASN A CA 1
ATOM 2198 C C . ASN A 1 267 ? 4.624 49.362 -14.600 1.00 82.94 267 ASN A C 1
ATOM 2200 O O . ASN A 1 267 ? 3.661 50.129 -14.525 1.00 82.94 267 ASN A O 1
ATOM 2204 N N . ASP A 1 268 ? 4.904 48.685 -15.715 1.00 81.69 268 ASP A N 1
ATOM 2205 C CA . ASP A 1 268 ? 4.106 48.789 -16.943 1.00 81.69 268 ASP A CA 1
ATOM 2206 C C . ASP A 1 268 ? 2.671 48.293 -16.722 1.00 81.69 268 ASP A C 1
ATOM 2208 O O . ASP A 1 268 ? 1.705 48.907 -17.183 1.00 81.69 268 ASP A O 1
ATOM 2212 N N . LYS A 1 269 ? 2.506 47.226 -15.930 1.00 78.19 269 LYS A N 1
ATOM 2213 C CA . LYS A 1 269 ? 1.188 46.719 -15.537 1.00 78.19 269 LYS A CA 1
ATOM 2214 C C . LYS A 1 269 ? 0.416 47.728 -14.679 1.00 78.19 269 LYS A C 1
ATOM 2216 O O . LYS A 1 269 ? -0.748 47.998 -14.963 1.00 78.19 269 LYS A O 1
ATOM 2221 N N . MET A 1 270 ? 1.069 48.348 -13.692 1.00 72.94 270 MET A N 1
ATOM 2222 C CA . MET A 1 270 ? 0.443 49.386 -12.860 1.00 72.94 270 MET A CA 1
ATOM 2223 C C . MET A 1 270 ? 0.081 50.655 -13.640 1.00 72.94 270 MET A C 1
ATOM 2225 O O . MET A 1 270 ? -0.889 51.327 -13.285 1.00 72.94 270 MET A O 1
ATOM 2229 N N . ASN A 1 271 ? 0.834 51.004 -14.683 1.00 76.88 271 ASN A N 1
ATOM 2230 C CA . ASN A 1 271 ? 0.524 52.163 -15.519 1.00 76.88 271 ASN A CA 1
ATOM 2231 C C . ASN A 1 271 ? -0.629 51.874 -16.494 1.00 76.88 271 ASN A C 1
ATOM 2233 O O . ASN A 1 271 ? -1.500 52.729 -16.664 1.00 76.88 271 ASN A O 1
ATOM 2237 N N . ASN A 1 272 ? -0.711 50.660 -17.048 1.00 71.44 272 ASN A N 1
ATOM 2238 C CA . ASN A 1 272 ? -1.845 50.241 -17.881 1.00 71.44 272 ASN A CA 1
ATOM 2239 C C . ASN A 1 272 ? -3.163 50.180 -17.092 1.00 71.44 272 ASN A C 1
ATOM 2241 O O . ASN A 1 272 ? -4.198 50.637 -17.582 1.00 71.44 272 ASN A O 1
ATOM 2245 N N . ASP A 1 273 ? -3.124 49.715 -15.840 1.00 70.12 273 ASP A N 1
ATOM 2246 C CA . ASP A 1 273 ? -4.305 49.693 -14.967 1.00 70.12 273 ASP A CA 1
ATOM 2247 C C . ASP A 1 273 ? -4.782 51.112 -14.587 1.00 70.12 273 ASP A C 1
ATOM 2249 O O . ASP A 1 273 ? -5.967 51.327 -14.320 1.00 70.12 273 ASP A O 1
ATOM 2253 N N . LYS A 1 274 ? -3.888 52.114 -14.610 1.00 68.25 274 LYS A N 1
ATOM 2254 C CA . LYS A 1 274 ? -4.251 53.529 -14.418 1.00 68.25 274 LYS A CA 1
ATOM 2255 C C . LYS A 1 274 ? -4.845 54.164 -15.679 1.00 68.25 274 LYS A C 1
ATOM 2257 O O . LYS A 1 274 ? -5.777 54.954 -15.552 1.00 68.25 274 LYS A O 1
ATOM 2262 N N . MET A 1 275 ? -4.367 53.803 -16.873 1.00 59.09 275 MET A N 1
ATOM 2263 C CA . MET A 1 275 ? -4.901 54.327 -18.141 1.00 59.09 275 MET A CA 1
ATOM 2264 C C . MET A 1 275 ? -6.312 53.804 -18.456 1.00 59.09 275 MET A C 1
ATOM 2266 O O . MET A 1 275 ? -7.137 54.554 -18.975 1.00 59.09 275 MET A O 1
ATOM 2270 N N . ASN A 1 276 ? -6.638 52.569 -18.060 1.00 54.56 276 ASN A N 1
ATOM 2271 C CA . ASN A 1 276 ? -7.975 51.992 -18.262 1.00 54.56 276 ASN A CA 1
ATOM 2272 C C . ASN A 1 276 ? -9.061 52.524 -17.308 1.00 54.56 276 ASN A C 1
ATOM 2274 O O . ASN A 1 276 ? -10.239 52.247 -17.515 1.00 54.56 276 ASN A O 1
ATOM 2278 N N . ASN A 1 277 ? -8.697 53.307 -16.288 1.00 50.72 277 ASN A N 1
ATOM 2279 C CA . ASN A 1 277 ? -9.652 53.904 -15.347 1.00 50.72 277 ASN A CA 1
ATOM 2280 C C . ASN A 1 277 ? -10.008 55.369 -15.666 1.00 50.72 277 ASN A C 1
ATOM 2282 O O . ASN A 1 277 ? -10.778 55.979 -14.926 1.00 50.72 277 ASN A O 1
ATOM 2286 N N . GLN A 1 278 ? -9.480 55.939 -16.757 1.00 48.62 278 GLN A N 1
ATOM 2287 C CA . GLN A 1 278 ? -9.785 57.311 -17.195 1.00 48.62 278 GLN A CA 1
ATOM 2288 C C . GLN A 1 278 ? -10.687 57.404 -18.440 1.00 48.62 278 GLN A C 1
ATOM 2290 O O . GLN A 1 278 ? -11.068 58.506 -18.818 1.00 48.62 278 GLN A O 1
ATOM 2295 N N . THR A 1 279 ? -11.096 56.286 -19.047 1.00 46.66 279 THR A N 1
ATOM 2296 C CA . THR A 1 279 ? -11.902 56.262 -20.292 1.00 46.66 279 THR A CA 1
ATOM 2297 C C . THR A 1 279 ? -13.379 55.901 -20.099 1.00 46.66 279 THR A C 1
ATOM 2299 O O . THR A 1 279 ? -14.079 55.579 -21.052 1.00 46.66 279 THR A O 1
ATOM 2302 N N . SER A 1 280 ? -13.899 56.008 -18.877 1.00 47.97 280 SER A N 1
ATOM 2303 C CA . SER A 1 280 ? -15.318 55.800 -18.575 1.00 47.97 280 SER A CA 1
ATOM 2304 C C . SER A 1 280 ? -15.916 57.090 -18.019 1.00 47.97 280 SER A C 1
ATOM 2306 O O . SER A 1 280 ? -16.068 57.200 -16.809 1.00 47.97 280 SER A O 1
ATOM 2308 N N . ILE A 1 281 ? -16.192 58.066 -18.889 1.00 46.19 281 ILE A N 1
ATOM 2309 C CA . ILE A 1 281 ? -17.212 59.132 -18.776 1.00 46.19 281 ILE A CA 1
ATOM 2310 C C . ILE A 1 281 ? -17.115 59.946 -20.080 1.00 46.19 281 ILE A C 1
ATOM 2312 O O . ILE A 1 281 ? -16.206 60.756 -20.215 1.00 46.19 281 ILE A O 1
ATOM 2316 N N . GLN A 1 282 ? -18.011 59.682 -21.041 1.00 37.34 282 GLN A N 1
ATOM 2317 C CA . GLN A 1 282 ? -18.760 60.662 -21.852 1.00 37.34 282 GLN A CA 1
ATOM 2318 C C . GLN A 1 282 ? -19.287 60.077 -23.179 1.00 37.34 282 GLN A C 1
ATOM 2320 O O . GLN A 1 282 ? -18.524 59.661 -24.042 1.00 37.34 282 GLN A O 1
ATOM 2325 N N . ASN A 1 283 ? -20.610 60.210 -23.312 1.00 37.84 283 ASN A N 1
ATOM 2326 C CA . ASN A 1 283 ? -21.372 60.600 -24.502 1.00 37.84 283 ASN A CA 1
ATOM 2327 C C . ASN A 1 283 ? -21.879 59.529 -25.480 1.00 37.84 283 ASN A C 1
ATOM 2329 O O . ASN A 1 283 ? -21.189 59.049 -26.374 1.00 37.84 283 ASN A O 1
ATOM 2333 N N . ASP A 1 284 ? -23.189 59.313 -25.342 1.00 37.62 284 ASP A N 1
ATOM 2334 C CA . ASP A 1 284 ? -24.159 59.130 -26.417 1.00 37.62 284 ASP A CA 1
ATOM 2335 C C . ASP A 1 284 ? -23.969 60.144 -27.561 1.00 37.62 284 ASP A C 1
ATOM 2337 O O . ASP A 1 284 ? -23.772 61.333 -27.305 1.00 37.62 284 ASP A O 1
ATOM 2341 N N . SER A 1 285 ? -24.113 59.697 -28.814 1.00 38.84 285 SER A N 1
ATOM 2342 C CA . SER A 1 285 ? -25.038 60.237 -29.837 1.00 38.84 285 SER A CA 1
ATOM 2343 C C . SER A 1 285 ? -24.585 59.962 -31.285 1.00 38.84 285 SER A C 1
ATOM 2345 O O . SER A 1 285 ? -23.428 60.120 -31.646 1.00 38.84 285 SER A O 1
ATOM 2347 N N . SER A 1 286 ? -25.586 59.587 -32.093 1.00 37.41 286 SER A N 1
ATOM 2348 C CA . SER A 1 286 ? -25.790 59.871 -33.526 1.00 37.41 286 SER A CA 1
ATOM 2349 C C . SER A 1 286 ? -24.826 59.358 -34.617 1.00 37.41 286 SER A C 1
ATOM 2351 O O . SER A 1 286 ? -23.727 59.860 -34.790 1.00 37.41 286 SER A O 1
ATOM 2353 N N . SER A 1 287 ? -25.426 58.506 -35.463 1.00 40.78 287 SER A N 1
ATOM 2354 C CA . SER A 1 287 ? -25.643 58.669 -36.919 1.00 40.78 287 SER A CA 1
ATOM 2355 C C . SER A 1 287 ? -24.535 58.429 -37.954 1.00 40.78 287 SER A C 1
ATOM 2357 O O . SER A 1 287 ? -23.396 58.830 -37.775 1.00 40.78 287 SER A O 1
ATOM 2359 N N . SER A 1 288 ? -25.045 57.921 -39.089 1.00 39.59 288 SER A N 1
ATOM 2360 C CA . SER A 1 288 ? -24.560 57.874 -40.479 1.00 39.59 288 SER A CA 1
ATOM 2361 C C . SER A 1 288 ? -23.443 56.893 -40.825 1.00 39.59 288 SER A C 1
ATOM 2363 O O . SER A 1 288 ? -22.302 57.068 -40.415 1.00 39.59 288 SER A O 1
ATOM 2365 N N . ASP A 1 289 ? -23.858 55.860 -41.564 1.00 42.38 289 ASP A N 1
ATOM 2366 C CA . ASP A 1 289 ? -23.454 55.513 -42.934 1.00 42.38 289 ASP A CA 1
ATOM 2367 C C . ASP A 1 289 ? -21.984 55.682 -43.363 1.00 42.38 289 ASP A C 1
ATOM 2369 O O . ASP A 1 289 ? -21.339 56.696 -43.117 1.00 42.38 289 ASP A O 1
ATOM 2373 N N . ASP A 1 290 ? -21.568 54.663 -44.122 1.00 39.06 290 ASP A N 1
ATOM 2374 C CA . ASP A 1 290 ? -20.500 54.616 -45.127 1.00 39.06 290 ASP A CA 1
ATOM 2375 C C . ASP A 1 290 ? -19.217 53.812 -44.802 1.00 39.06 290 ASP A C 1
ATOM 2377 O O . ASP A 1 290 ? -18.394 54.132 -43.946 1.00 39.06 290 ASP A O 1
ATOM 2381 N N . ASP A 1 291 ? -19.094 52.755 -45.616 1.00 39.41 291 ASP A N 1
ATOM 2382 C CA . ASP A 1 291 ? -17.913 52.320 -46.363 1.00 39.41 291 ASP A CA 1
ATOM 2383 C C . ASP A 1 291 ? -16.892 51.334 -45.763 1.00 39.41 291 ASP A C 1
ATOM 2385 O O . ASP A 1 291 ? -15.948 51.649 -45.039 1.00 39.41 291 ASP A O 1
ATOM 2389 N N . ASP A 1 292 ? -17.068 50.080 -46.205 1.00 50.81 292 ASP A N 1
ATOM 2390 C CA . ASP A 1 292 ? -16.138 49.392 -47.111 1.00 50.81 292 ASP A CA 1
ATOM 2391 C C . ASP A 1 292 ? -14.642 49.604 -46.862 1.00 50.81 292 ASP A C 1
ATOM 2393 O O . ASP A 1 292 ? -14.045 50.506 -47.433 1.00 50.81 292 ASP A O 1
ATOM 2397 N N . LEU A 1 293 ? -13.996 48.684 -46.125 1.00 43.62 293 LEU A N 1
ATOM 2398 C CA . LEU A 1 293 ? -12.553 48.393 -46.273 1.00 43.62 293 LEU A CA 1
ATOM 2399 C C . LEU A 1 293 ? -12.076 47.086 -45.589 1.00 43.62 293 LEU A C 1
ATOM 2401 O O . LEU A 1 293 ? -10.885 46.913 -45.331 1.00 43.62 293 LEU A O 1
ATOM 2405 N N . LEU A 1 294 ? -12.964 46.117 -45.314 1.00 43.94 294 LEU A N 1
ATOM 2406 C CA . LEU A 1 294 ? -12.618 44.908 -44.537 1.00 43.94 294 LEU A CA 1
ATOM 2407 C C . LEU A 1 294 ? -12.554 43.596 -45.343 1.00 43.94 294 LEU A C 1
ATOM 2409 O O . LEU A 1 294 ? -12.738 42.519 -44.786 1.00 43.94 294 LEU A O 1
ATOM 2413 N N . ASN A 1 295 ? -12.251 43.662 -46.645 1.00 48.69 295 ASN A N 1
ATOM 2414 C CA . ASN A 1 295 ? -12.116 42.463 -47.492 1.00 48.69 295 ASN A CA 1
ATOM 2415 C C . ASN A 1 295 ? -10.811 42.365 -48.309 1.00 48.69 295 ASN A C 1
ATOM 2417 O O . ASN A 1 295 ? -10.725 41.575 -49.245 1.00 48.69 295 ASN A O 1
ATOM 2421 N N . ALA A 1 296 ? -9.754 43.096 -47.932 1.00 44.09 296 ALA A N 1
ATOM 2422 C CA . ALA A 1 296 ? -8.493 43.133 -48.691 1.00 44.09 296 ALA A CA 1
ATOM 2423 C C . ALA A 1 296 ? -7.238 42.621 -47.947 1.00 44.09 296 ALA A C 1
ATOM 2425 O O . ALA A 1 296 ? -6.128 42.863 -48.410 1.00 44.09 296 ALA A O 1
ATOM 2426 N N . PHE A 1 297 ? -7.367 41.891 -46.828 1.00 38.69 297 PHE A N 1
ATOM 2427 C CA . PHE A 1 297 ? -6.193 41.407 -46.066 1.00 38.69 297 PHE A CA 1
ATOM 2428 C C . PHE A 1 297 ? -6.073 39.878 -45.924 1.00 38.69 297 PHE A C 1
ATOM 2430 O O . PHE A 1 297 ? -5.209 39.388 -45.200 1.00 38.69 297 PHE A O 1
ATOM 2437 N N . LEU A 1 298 ? -6.902 39.105 -46.640 1.00 46.34 298 LEU A N 1
ATOM 2438 C CA . LEU A 1 298 ? -6.955 37.637 -46.540 1.00 46.34 298 LEU A CA 1
ATOM 2439 C C . LEU A 1 298 ? -6.370 36.860 -47.731 1.00 46.34 298 LEU A C 1
ATOM 2441 O O . LEU A 1 298 ? -6.659 35.675 -47.887 1.00 46.34 298 LEU A O 1
ATOM 2445 N N . TYR A 1 299 ? -5.498 37.452 -48.550 1.00 41.25 299 TYR A N 1
ATOM 2446 C CA . TYR A 1 299 ? -4.823 36.678 -49.594 1.00 41.25 299 TYR A CA 1
ATOM 2447 C C . TYR A 1 299 ? -3.388 37.157 -49.839 1.00 41.25 299 TYR A C 1
ATOM 2449 O O . TYR A 1 299 ? -3.158 38.325 -50.120 1.00 41.25 299 TYR A O 1
ATOM 2457 N N . LEU A 1 300 ? -2.450 36.198 -49.806 1.00 38.03 300 LEU A N 1
ATOM 2458 C CA . LEU A 1 300 ? -1.034 36.268 -50.214 1.00 38.03 300 LEU A CA 1
ATOM 2459 C C . LEU A 1 300 ? 0.011 36.674 -49.152 1.00 38.03 300 LEU A C 1
ATOM 2461 O O . LEU A 1 300 ? 0.609 37.744 -49.222 1.00 38.03 300 LEU A O 1
ATOM 2465 N N . LYS A 1 301 ? 0.450 35.700 -48.336 1.00 36.66 301 LYS A N 1
ATOM 2466 C CA . LYS A 1 301 ? 1.899 35.410 -48.290 1.00 36.66 301 LYS A CA 1
ATOM 2467 C C . LYS A 1 301 ? 2.225 33.944 -47.984 1.00 36.66 301 LYS A C 1
ATOM 2469 O O . LYS A 1 301 ? 2.206 33.467 -46.856 1.00 36.66 301 LYS A O 1
ATOM 2474 N N . ASN A 1 302 ? 2.519 33.269 -49.093 1.00 37.72 302 ASN A N 1
ATOM 2475 C CA . ASN A 1 302 ? 3.179 31.981 -49.280 1.00 37.72 302 ASN A CA 1
ATOM 2476 C C . ASN A 1 302 ? 4.350 31.733 -48.313 1.00 37.72 302 ASN A C 1
ATOM 2478 O O . ASN A 1 302 ? 5.157 32.620 -48.054 1.00 37.72 302 ASN A O 1
ATOM 2482 N N . LYS A 1 303 ? 4.423 30.514 -47.766 1.00 36.66 303 LYS A N 1
ATOM 2483 C CA . LYS A 1 303 ? 5.327 29.422 -48.196 1.00 36.66 303 LYS A CA 1
ATOM 2484 C C . LYS A 1 303 ? 6.798 29.832 -48.298 1.00 36.66 303 LYS A C 1
ATOM 2486 O O . LYS A 1 303 ? 7.191 30.464 -49.268 1.00 36.66 303 LYS A O 1
ATOM 2491 N N . ASN A 1 304 ? 7.598 29.332 -47.356 1.00 36.59 304 ASN A N 1
ATOM 2492 C CA . ASN A 1 304 ? 8.889 28.685 -47.608 1.00 36.59 304 ASN A CA 1
ATOM 2493 C C . ASN A 1 304 ? 9.422 28.091 -46.298 1.00 36.59 304 ASN A C 1
ATOM 2495 O O . ASN A 1 304 ? 9.815 28.841 -45.416 1.00 36.59 304 ASN A O 1
ATOM 2499 N N . SER A 1 305 ? 9.454 26.761 -46.181 1.00 33.16 305 SER A N 1
ATOM 2500 C CA . SER A 1 305 ? 10.643 26.039 -45.702 1.00 33.16 305 SER A CA 1
ATOM 2501 C C . SER A 1 305 ? 10.425 24.528 -45.825 1.00 33.16 305 SER A C 1
ATOM 2503 O O . SER A 1 305 ? 9.467 23.977 -45.283 1.00 33.16 305 SER A O 1
ATOM 2505 N N . LYS A 1 306 ? 11.307 23.869 -46.578 1.00 44.91 306 LYS A N 1
ATOM 2506 C CA . LYS A 1 306 ? 11.462 22.413 -46.637 1.00 44.91 306 LYS A CA 1
ATOM 2507 C C . LYS A 1 306 ? 12.672 22.021 -45.783 1.00 44.91 306 LYS A C 1
ATOM 2509 O O . LYS A 1 306 ? 13.702 22.676 -45.865 1.00 44.91 306 LYS A O 1
ATOM 2514 N N . ASN A 1 307 ? 12.526 20.874 -45.119 1.00 40.19 307 ASN A N 1
ATOM 2515 C CA . ASN A 1 307 ? 13.551 19.886 -44.760 1.00 40.19 307 ASN A CA 1
ATOM 2516 C C . ASN A 1 307 ? 14.684 20.286 -43.804 1.00 40.19 307 ASN A C 1
ATOM 2518 O O . ASN A 1 307 ? 15.711 20.754 -44.271 1.00 40.19 307 ASN A O 1
ATOM 2522 N N . ILE A 1 308 ? 14.576 19.865 -42.533 1.00 33.72 308 ILE A N 1
ATOM 2523 C CA . ILE A 1 308 ? 15.650 19.154 -41.807 1.00 33.72 308 ILE A CA 1
ATOM 2524 C C . ILE A 1 308 ? 14.999 18.094 -40.900 1.00 33.72 308 ILE A C 1
ATOM 2526 O O . ILE A 1 308 ? 14.119 18.398 -40.098 1.00 33.72 308 ILE A O 1
ATOM 2530 N N . ALA A 1 309 ? 15.428 16.842 -41.058 1.00 40.66 309 ALA A N 1
ATOM 2531 C CA . ALA A 1 309 ? 15.151 15.735 -40.152 1.00 40.66 309 ALA A CA 1
ATOM 2532 C C . ALA A 1 309 ? 16.113 15.781 -38.951 1.00 40.66 309 ALA A C 1
ATOM 2534 O O . ALA A 1 309 ? 17.302 16.008 -39.158 1.00 40.66 309 ALA A O 1
ATOM 2535 N N . ASN A 1 310 ? 15.599 15.549 -37.733 1.00 38.41 310 ASN A N 1
ATOM 2536 C CA .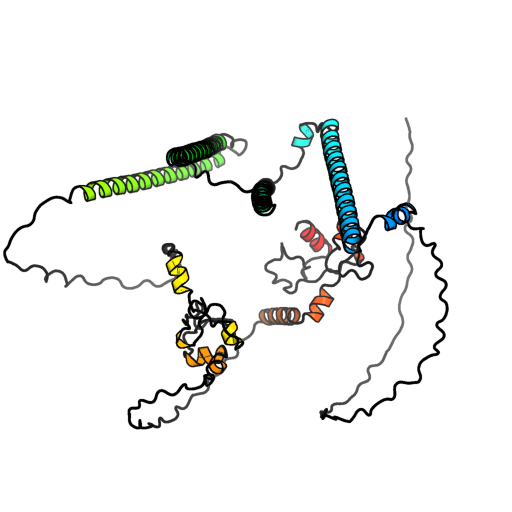 ASN A 1 310 ? 16.164 14.693 -36.669 1.00 38.41 310 ASN A CA 1
ATOM 2537 C C . ASN A 1 310 ? 15.756 15.143 -35.249 1.00 38.41 310 ASN A C 1
ATOM 2539 O O . ASN A 1 310 ? 15.941 16.291 -34.862 1.00 38.41 310 ASN A O 1
ATOM 2543 N N . SER A 1 311 ? 15.329 14.147 -34.461 1.00 31.23 311 SER A N 1
ATOM 2544 C CA . SER A 1 311 ? 15.232 14.096 -32.991 1.00 31.23 311 SER A CA 1
ATOM 2545 C C . SER A 1 311 ? 14.055 14.821 -32.299 1.00 31.23 311 SER A C 1
ATOM 2547 O O . SER A 1 311 ? 13.912 16.038 -32.424 1.00 31.23 311 SER A O 1
ATOM 2549 N N . PRO A 1 312 ? 13.214 14.118 -31.503 1.00 42.75 312 PRO A N 1
ATOM 2550 C CA . PRO A 1 312 ? 12.173 14.756 -30.708 1.00 42.75 312 PRO A CA 1
ATOM 2551 C C . PRO A 1 312 ? 12.803 15.401 -29.468 1.00 42.75 312 PRO A C 1
ATOM 2553 O O . PRO A 1 312 ? 12.941 14.785 -28.412 1.00 42.75 312 PRO A O 1
ATOM 2556 N N . ASN A 1 313 ? 13.178 16.672 -29.599 1.00 35.31 313 ASN A N 1
ATOM 2557 C CA . ASN A 1 313 ? 13.473 17.525 -28.457 1.00 35.31 313 ASN A CA 1
ATOM 2558 C C . ASN A 1 313 ? 12.194 17.697 -27.628 1.00 35.31 313 ASN A C 1
ATOM 2560 O O . ASN A 1 313 ? 11.226 18.319 -28.067 1.00 35.31 313 ASN A O 1
ATOM 2564 N N . ILE A 1 314 ? 12.204 17.133 -26.420 1.00 46.22 314 ILE A N 1
ATOM 2565 C CA . ILE A 1 314 ? 11.199 17.359 -25.382 1.00 46.22 314 ILE A CA 1
ATOM 2566 C C . ILE A 1 314 ? 11.306 18.832 -24.981 1.00 46.22 314 ILE A C 1
ATOM 2568 O O . ILE A 1 314 ? 12.104 19.214 -24.124 1.00 46.22 314 ILE A O 1
ATOM 2572 N N . THR A 1 315 ? 10.526 19.685 -25.640 1.00 40.94 315 THR A N 1
ATOM 2573 C CA . THR A 1 315 ? 10.338 21.069 -25.222 1.00 40.94 315 THR A CA 1
ATOM 2574 C C . THR A 1 315 ? 9.694 21.054 -23.839 1.00 40.94 315 THR A C 1
ATOM 2576 O O . THR A 1 315 ? 8.708 20.354 -23.592 1.00 40.94 315 THR A O 1
ATOM 2579 N N . LYS A 1 316 ? 10.307 21.777 -22.895 1.00 45.44 316 LYS A N 1
ATOM 2580 C CA . LYS A 1 316 ? 9.790 21.964 -21.536 1.00 45.44 316 LYS A CA 1
ATOM 2581 C C . LYS A 1 316 ? 8.369 22.516 -21.654 1.00 45.44 316 LYS A C 1
ATOM 2583 O O . LYS A 1 316 ? 8.197 23.683 -21.987 1.00 45.44 316 LYS A O 1
ATOM 2588 N N . LYS A 1 317 ? 7.369 21.654 -21.436 1.00 50.56 317 LYS A N 1
ATOM 2589 C CA . LYS A 1 317 ? 5.955 22.033 -21.429 1.00 50.56 317 LYS A CA 1
ATOM 2590 C C . LYS A 1 317 ? 5.771 23.159 -20.424 1.00 50.56 317 LYS A C 1
ATOM 2592 O O . LYS A 1 317 ? 6.024 22.974 -19.234 1.00 50.56 317 LYS A O 1
ATOM 2597 N N . GLU A 1 318 ? 5.339 24.302 -20.938 1.00 52.72 318 GLU A N 1
ATOM 2598 C CA . GLU A 1 318 ? 4.826 25.418 -20.160 1.00 52.72 318 GLU A CA 1
ATOM 2599 C C . GLU A 1 318 ? 3.819 24.871 -19.145 1.00 52.72 318 GLU A C 1
ATOM 2601 O O . GLU A 1 318 ? 2.908 24.111 -19.490 1.00 52.72 318 GLU A O 1
ATOM 2606 N N . SER A 1 319 ? 4.042 25.175 -17.867 1.00 55.34 319 SER A N 1
ATOM 2607 C CA . SER A 1 319 ? 3.160 24.745 -16.790 1.00 55.34 319 SER A CA 1
ATOM 2608 C C . SER A 1 319 ? 1.789 25.362 -17.032 1.00 55.34 319 SER A C 1
ATOM 2610 O O . SER A 1 319 ? 1.619 26.572 -16.882 1.00 55.34 319 SER A O 1
ATOM 2612 N N . THR A 1 320 ? 0.820 24.537 -17.421 1.00 69.00 320 THR A N 1
ATOM 2613 C CA . THR A 1 320 ? -0.572 24.966 -17.549 1.00 69.00 320 THR A CA 1
ATOM 2614 C C . THR A 1 320 ? -1.019 25.628 -16.244 1.00 69.00 320 THR A C 1
ATOM 2616 O O . THR A 1 320 ? -0.681 25.106 -15.174 1.00 69.00 320 THR A O 1
ATOM 2619 N N . PRO A 1 321 ? -1.765 26.744 -16.306 1.00 71.62 321 PRO A N 1
ATOM 2620 C CA . PRO A 1 321 ? -2.224 27.452 -15.119 1.00 71.62 321 PRO A CA 1
ATOM 2621 C C . PRO A 1 321 ? -2.961 26.493 -14.180 1.00 71.62 321 PRO A C 1
ATOM 2623 O O . PRO A 1 321 ? -3.724 25.631 -14.622 1.00 71.62 321 PRO A O 1
ATOM 2626 N N . ILE A 1 322 ? -2.684 26.622 -12.881 1.00 77.56 322 ILE A N 1
ATOM 2627 C CA . ILE A 1 322 ? -3.316 25.834 -11.821 1.00 77.56 322 ILE A CA 1
ATOM 2628 C C . ILE A 1 322 ? -4.826 26.068 -11.920 1.00 77.56 322 ILE A C 1
ATOM 2630 O O . ILE A 1 322 ? -5.307 27.150 -11.595 1.00 77.56 322 ILE A O 1
ATOM 2634 N N . LEU A 1 323 ? -5.557 25.066 -12.413 1.00 80.81 323 LEU A N 1
ATOM 2635 C CA . LEU A 1 323 ? -7.013 25.122 -12.510 1.00 80.81 323 LEU A CA 1
ATOM 2636 C C . LEU A 1 323 ? -7.615 25.312 -11.114 1.00 80.81 323 LEU A C 1
ATOM 2638 O O . LEU A 1 323 ? -7.121 24.745 -10.132 1.00 80.81 323 LEU A O 1
ATOM 2642 N N . ASP A 1 324 ? -8.694 26.088 -11.034 1.00 90.94 324 ASP A N 1
ATOM 2643 C CA . ASP A 1 324 ? -9.383 26.340 -9.773 1.00 90.94 324 ASP A CA 1
ATOM 2644 C C . ASP A 1 324 ? -9.897 25.017 -9.170 1.00 90.94 324 ASP A C 1
ATOM 2646 O O . ASP A 1 324 ? -10.319 24.084 -9.865 1.00 90.94 324 ASP A O 1
ATOM 2650 N N . LYS A 1 325 ? -9.874 24.915 -7.840 1.00 91.69 325 LYS A N 1
ATOM 2651 C CA . LYS A 1 325 ? -10.228 23.698 -7.094 1.00 91.69 325 LYS A CA 1
ATOM 2652 C C . LYS A 1 325 ? -11.649 23.224 -7.410 1.00 91.69 325 LYS A C 1
ATOM 2654 O O . LYS A 1 325 ? -11.910 22.019 -7.371 1.00 91.69 325 LYS A O 1
ATOM 2659 N N . LYS A 1 326 ? -12.557 24.158 -7.712 1.00 90.88 326 LYS A N 1
ATOM 2660 C CA . LYS A 1 326 ? -13.934 23.856 -8.128 1.00 90.88 326 LYS A CA 1
ATOM 2661 C C . LYS A 1 326 ? -13.972 23.131 -9.470 1.00 90.88 326 LYS A C 1
ATOM 2663 O O . LYS A 1 326 ? -14.602 22.085 -9.565 1.00 90.88 326 LYS A O 1
ATOM 2668 N N . GLU A 1 327 ? -13.205 23.601 -10.446 1.00 92.75 327 GLU A N 1
ATOM 2669 C CA . GLU A 1 327 ? -13.134 22.995 -11.776 1.00 92.75 327 GLU A CA 1
ATOM 2670 C C . GLU A 1 327 ? -12.518 21.587 -11.720 1.00 92.75 327 GLU A C 1
ATOM 2672 O O . GLU A 1 327 ? -12.994 20.652 -12.366 1.00 92.75 327 GLU A O 1
ATOM 2677 N N . ILE A 1 328 ? -11.494 21.390 -10.881 1.00 89.38 328 ILE A N 1
ATOM 2678 C CA . ILE A 1 328 ? -10.912 20.059 -10.645 1.00 89.38 328 ILE A CA 1
ATOM 2679 C C . ILE A 1 328 ? -11.947 19.120 -10.001 1.00 89.38 328 ILE A C 1
ATOM 2681 O O . ILE A 1 328 ? -12.025 17.944 -10.368 1.00 89.38 328 ILE A O 1
ATOM 2685 N N . ALA A 1 329 ? -12.747 19.615 -9.051 1.00 89.44 329 ALA A N 1
ATOM 2686 C CA . ALA A 1 329 ? -13.780 18.826 -8.386 1.00 89.44 329 ALA A CA 1
ATOM 2687 C C . ALA A 1 329 ? -14.922 18.437 -9.337 1.00 89.44 329 ALA A C 1
ATOM 2689 O O . ALA A 1 329 ? -15.334 17.277 -9.318 1.00 89.44 329 ALA A O 1
ATOM 2690 N N . GLU A 1 330 ? -15.372 19.360 -10.189 1.00 91.62 330 GLU A N 1
ATOM 2691 C CA . GLU A 1 330 ? -16.382 19.105 -11.224 1.00 91.62 330 GLU A CA 1
ATOM 2692 C C . GLU A 1 330 ? -15.881 18.083 -12.239 1.00 91.62 330 GLU A C 1
ATOM 2694 O O . GLU A 1 330 ? -16.545 17.070 -12.467 1.00 91.62 330 GLU A O 1
ATOM 2699 N N . LYS A 1 331 ? -14.652 18.253 -12.749 1.00 90.88 331 LYS A N 1
ATOM 2700 C CA . LYS A 1 331 ? -14.037 17.278 -13.659 1.00 90.88 331 LYS A CA 1
ATOM 2701 C C . LYS A 1 331 ? -13.954 15.892 -13.017 1.00 90.88 331 LYS A C 1
ATOM 2703 O O . LYS A 1 331 ? -14.112 14.893 -13.716 1.00 90.88 331 LYS A O 1
ATOM 2708 N N . LEU A 1 332 ? -13.646 15.803 -11.721 1.00 92.12 332 LEU A N 1
ATOM 2709 C CA . LEU A 1 332 ? -13.509 14.538 -10.980 1.00 92.12 332 LEU A CA 1
ATOM 2710 C C . LEU A 1 332 ? -14.829 14.014 -10.390 1.00 92.12 332 LEU A C 1
ATOM 2712 O O . LEU A 1 332 ? -14.800 13.033 -9.637 1.00 92.12 332 LEU A O 1
ATOM 2716 N N . SER A 1 333 ? -15.960 14.660 -10.665 1.00 96.00 333 SER A N 1
ATOM 2717 C CA . SER A 1 333 ? -17.267 14.153 -10.258 1.00 96.00 333 SER A CA 1
ATOM 2718 C C . SER A 1 333 ? -17.691 13.014 -11.186 1.00 96.00 333 SER A C 1
ATOM 2720 O O . SER A 1 333 ? -17.397 13.017 -12.379 1.00 96.00 333 SER A O 1
ATOM 2722 N N . LYS A 1 334 ? -18.319 11.988 -10.610 1.00 96.69 334 LYS A N 1
ATOM 2723 C CA . LYS A 1 334 ? -18.939 10.867 -11.323 1.00 96.69 334 LYS A CA 1
ATOM 2724 C C . LYS A 1 334 ? -18.004 10.049 -12.231 1.00 96.69 334 LYS A C 1
ATOM 2726 O O . LYS A 1 334 ? -18.469 9.322 -13.095 1.00 96.69 334 LYS A O 1
ATOM 2731 N N . THR A 1 335 ? -16.690 10.074 -11.998 1.00 95.94 335 THR A N 1
ATOM 2732 C CA . THR A 1 335 ? -15.703 9.300 -12.784 1.00 95.94 335 THR A CA 1
ATOM 2733 C C . THR A 1 335 ? -15.618 7.818 -12.411 1.00 95.94 335 THR A C 1
ATOM 2735 O O . THR A 1 335 ? -14.898 7.054 -13.048 1.00 95.94 335 THR A O 1
ATOM 2738 N N . ARG A 1 336 ? -16.305 7.402 -11.341 1.00 95.44 336 ARG A N 1
ATOM 2739 C CA . ARG A 1 336 ? -16.344 6.020 -10.845 1.00 95.44 336 ARG A CA 1
ATOM 2740 C C . ARG A 1 336 ? -17.753 5.675 -10.383 1.00 95.44 336 ARG A C 1
ATOM 2742 O O . ARG A 1 336 ? -18.466 6.552 -9.889 1.00 95.44 336 ARG A O 1
ATOM 2749 N N . MET A 1 337 ? -18.115 4.399 -10.496 1.00 96.06 337 MET A N 1
ATOM 2750 C CA . MET A 1 337 ? -19.371 3.873 -9.966 1.00 96.06 337 MET A CA 1
ATOM 2751 C C . MET A 1 337 ? -19.348 3.868 -8.434 1.00 96.06 337 MET A C 1
ATOM 2753 O O . MET A 1 337 ? -18.313 3.615 -7.812 1.00 96.06 337 MET A O 1
ATOM 2757 N N . CYS A 1 338 ? -20.482 4.173 -7.814 1.00 96.94 338 CYS A N 1
ATOM 2758 C CA . CYS A 1 338 ? -20.612 4.174 -6.365 1.00 96.94 338 CYS A CA 1
ATOM 2759 C C . CYS A 1 338 ? -20.482 2.753 -5.801 1.00 96.94 338 CYS A C 1
ATOM 2761 O O . CYS A 1 338 ? -21.198 1.848 -6.222 1.00 96.94 338 CYS A O 1
ATOM 2763 N N . ASN A 1 339 ? -19.626 2.561 -4.792 1.00 96.19 339 ASN A N 1
ATOM 2764 C CA . ASN A 1 339 ? -19.440 1.255 -4.151 1.00 96.19 339 ASN A CA 1
ATOM 2765 C C . ASN A 1 339 ? -20.727 0.710 -3.511 1.00 96.19 339 ASN A C 1
ATOM 2767 O O . ASN A 1 339 ? -20.918 -0.500 -3.477 1.00 96.19 339 ASN A O 1
ATOM 2771 N N . SER A 1 340 ? -21.615 1.572 -3.001 1.00 96.88 340 SER A N 1
ATOM 2772 C CA . SER A 1 340 ? -22.913 1.123 -2.480 1.00 96.88 340 SER A CA 1
ATOM 2773 C C . SER A 1 340 ? -23.747 0.487 -3.589 1.00 96.88 340 SER A C 1
ATOM 2775 O O . SER A 1 340 ? -24.233 -0.622 -3.409 1.00 96.88 340 SER A O 1
ATOM 2777 N N . ILE A 1 341 ? -23.814 1.135 -4.756 1.00 95.31 341 ILE A N 1
ATOM 2778 C CA . ILE A 1 341 ? -24.549 0.635 -5.922 1.00 95.31 341 ILE A CA 1
ATOM 2779 C C . ILE A 1 341 ? -23.920 -0.654 -6.460 1.00 95.31 341 ILE A C 1
ATOM 2781 O O . ILE A 1 341 ? -24.642 -1.612 -6.717 1.00 95.31 341 ILE A O 1
ATOM 2785 N N . LEU A 1 342 ? -22.585 -0.724 -6.531 1.00 93.75 342 LEU A N 1
ATOM 2786 C CA . LEU A 1 342 ? -21.857 -1.948 -6.899 1.00 93.75 342 LEU A CA 1
ATOM 2787 C C . LEU A 1 342 ? -22.200 -3.137 -5.989 1.00 93.75 342 LEU A C 1
ATOM 2789 O O . LEU A 1 342 ? -22.299 -4.265 -6.457 1.00 93.75 342 LEU A O 1
ATOM 2793 N N . ASN A 1 343 ? -22.418 -2.879 -4.699 1.00 94.50 343 ASN A N 1
ATOM 2794 C CA . ASN A 1 343 ? -22.778 -3.892 -3.706 1.00 94.50 343 ASN A CA 1
ATOM 2795 C C . ASN A 1 343 ? -24.299 -4.078 -3.549 1.00 94.50 343 ASN A C 1
ATOM 2797 O O . ASN A 1 343 ? -24.737 -4.675 -2.568 1.00 94.50 343 ASN A O 1
ATOM 2801 N N . ASN A 1 344 ? -25.118 -3.550 -4.467 1.00 93.88 344 ASN A N 1
ATOM 2802 C CA . ASN A 1 344 ? -26.585 -3.582 -4.395 1.00 93.88 344 ASN A CA 1
ATOM 2803 C C . ASN A 1 344 ? -27.195 -2.944 -3.125 1.00 93.88 344 ASN A C 1
ATOM 2805 O O . ASN A 1 344 ? -28.335 -3.254 -2.766 1.00 93.88 344 ASN A O 1
ATOM 2809 N N . MET A 1 345 ? -26.467 -2.033 -2.472 1.00 95.44 345 MET A N 1
ATOM 2810 C CA . MET A 1 345 ? -26.896 -1.274 -1.294 1.00 95.44 345 MET A CA 1
ATOM 2811 C C . MET A 1 345 ? -27.325 0.151 -1.659 1.00 95.44 345 MET A C 1
ATOM 2813 O O . MET A 1 345 ? -26.777 0.778 -2.567 1.00 95.44 345 MET A O 1
ATOM 2817 N N . GLU A 1 346 ? -28.260 0.711 -0.893 1.00 96.19 346 GLU A N 1
ATOM 2818 C CA . GLU A 1 346 ? -28.672 2.105 -1.049 1.00 96.19 346 GLU A CA 1
ATOM 2819 C C . GLU A 1 346 ? -27.541 3.067 -0.646 1.00 96.19 346 GLU A C 1
ATOM 2821 O O . GLU A 1 346 ? -26.877 2.909 0.385 1.00 96.19 346 GLU A O 1
ATOM 2826 N N . CYS A 1 347 ? -27.283 4.074 -1.482 1.00 97.81 347 CYS A N 1
ATOM 2827 C CA . CYS A 1 347 ? -26.245 5.057 -1.205 1.00 97.81 347 CYS A CA 1
ATOM 2828 C C . CYS A 1 347 ? -26.767 6.164 -0.283 1.00 97.81 347 CYS A C 1
ATOM 2830 O O . CYS A 1 347 ? -27.670 6.913 -0.646 1.00 97.81 347 CYS A O 1
ATOM 2832 N N . ARG A 1 348 ? -26.097 6.367 0.856 1.00 97.75 348 ARG A N 1
ATOM 2833 C CA . ARG A 1 348 ? -26.430 7.419 1.838 1.00 97.75 348 ARG A CA 1
ATOM 2834 C C . ARG A 1 348 ? -26.347 8.851 1.295 1.00 97.75 348 ARG A C 1
ATOM 2836 O O . ARG A 1 348 ? -26.878 9.764 1.914 1.00 97.75 348 ARG A O 1
ATOM 2843 N N . HIS A 1 349 ? -25.646 9.063 0.182 1.00 97.31 349 HIS A N 1
ATOM 2844 C CA . HIS A 1 349 ? -25.482 10.385 -0.425 1.00 97.31 349 HIS A CA 1
ATOM 2845 C C . HIS A 1 349 ? -26.571 10.726 -1.454 1.00 97.31 349 HIS A C 1
ATOM 2847 O O . HIS A 1 349 ? -26.608 11.864 -1.921 1.00 97.31 349 HIS A O 1
ATOM 2853 N N . GLY A 1 350 ? -27.441 9.772 -1.813 1.00 95.69 350 GLY A N 1
ATOM 2854 C CA . GLY A 1 350 ? -28.498 9.980 -2.806 1.00 95.69 350 GLY A CA 1
ATOM 2855 C C . GLY A 1 350 ? -27.959 10.533 -4.132 1.00 95.69 350 GLY A C 1
ATOM 2856 O O . GLY A 1 350 ? -26.879 10.161 -4.585 1.00 95.69 350 GLY A O 1
ATOM 2857 N N . THR A 1 351 ? -28.680 11.467 -4.745 1.00 95.88 351 THR A N 1
ATOM 2858 C CA . THR A 1 351 ? -28.281 12.118 -6.008 1.00 95.88 351 THR A CA 1
ATOM 2859 C C . THR A 1 351 ? -27.006 12.962 -5.888 1.00 95.88 351 THR A C 1
ATOM 2861 O O . THR A 1 351 ? -26.249 13.077 -6.852 1.00 95.88 351 THR A O 1
ATOM 2864 N N . ASN A 1 352 ? -26.698 13.464 -4.686 1.00 96.44 352 ASN A N 1
ATOM 2865 C CA . ASN A 1 352 ? -25.500 14.260 -4.386 1.00 96.44 352 ASN A CA 1
ATOM 2866 C C . ASN A 1 352 ? -24.228 13.414 -4.221 1.00 96.44 352 ASN A C 1
ATOM 2868 O O . ASN A 1 352 ? -23.170 13.930 -3.846 1.00 96.44 352 ASN A O 1
ATOM 2872 N N . CYS A 1 353 ? -24.304 12.105 -4.462 1.00 97.50 353 CYS A N 1
ATOM 2873 C CA . CYS A 1 353 ? -23.135 11.246 -4.435 1.00 97.50 353 CYS A CA 1
ATOM 2874 C C . CYS A 1 353 ? -22.088 11.733 -5.444 1.00 97.50 353 CYS A C 1
ATOM 2876 O O . CYS A 1 353 ? -22.382 11.937 -6.620 1.00 97.50 353 CYS A O 1
ATOM 2878 N N . ARG A 1 354 ? -20.832 11.859 -5.002 1.00 97.12 354 ARG A N 1
ATOM 2879 C CA . ARG A 1 354 ? -19.706 12.195 -5.889 1.00 97.12 354 ARG A CA 1
ATOM 2880 C C . ARG A 1 354 ? -19.456 11.113 -6.948 1.00 97.12 354 ARG A C 1
ATOM 2882 O O . ARG A 1 354 ? -18.799 11.387 -7.946 1.00 97.12 354 ARG A O 1
ATOM 2889 N N . PHE A 1 355 ? -19.961 9.902 -6.736 1.00 97.19 355 PHE A N 1
ATOM 2890 C CA . PHE A 1 355 ? -19.834 8.759 -7.636 1.00 97.19 355 PHE A CA 1
ATOM 2891 C C . PHE A 1 355 ? -21.124 8.539 -8.435 1.00 97.19 355 PHE A C 1
ATOM 2893 O O . PHE A 1 355 ? -22.199 8.982 -8.024 1.00 97.19 355 PHE A O 1
ATOM 2900 N N . ALA A 1 356 ? -21.010 7.885 -9.588 1.00 97.44 356 ALA A N 1
ATOM 2901 C CA . ALA A 1 356 ? -22.142 7.581 -10.458 1.00 97.44 356 ALA A CA 1
ATOM 2902 C C . ALA A 1 356 ? -23.043 6.509 -9.836 1.00 97.44 356 ALA A C 1
ATOM 2904 O O . ALA A 1 356 ? -22.540 5.559 -9.229 1.00 97.44 356 ALA A O 1
ATOM 2905 N N . HIS A 1 357 ? -24.362 6.681 -9.951 1.00 97.00 357 HIS A N 1
ATOM 2906 C CA . HIS A 1 357 ? -25.352 5.671 -9.549 1.00 97.00 357 HIS A CA 1
ATOM 2907 C C . HIS A 1 357 ? -25.938 4.892 -10.722 1.00 97.00 357 HIS A C 1
ATOM 2909 O O . HIS A 1 357 ? -26.505 3.821 -10.533 1.00 97.00 357 HIS A O 1
ATOM 2915 N N . THR A 1 358 ? -25.783 5.417 -11.929 1.00 95.69 358 THR A N 1
ATOM 2916 C CA . THR A 1 358 ? -26.223 4.790 -13.169 1.00 95.69 358 THR A CA 1
ATOM 2917 C C . THR A 1 358 ? -25.081 4.844 -14.176 1.00 95.69 358 THR A C 1
ATOM 2919 O O . THR A 1 358 ? -24.157 5.648 -14.032 1.00 95.69 358 THR A O 1
ATOM 2922 N N . LEU A 1 359 ? -25.126 4.002 -15.210 1.00 95.12 359 LEU A N 1
ATOM 2923 C CA . LEU A 1 359 ? -24.132 4.063 -16.287 1.00 95.12 359 LEU A CA 1
ATOM 2924 C C . LEU A 1 359 ? -24.176 5.396 -17.038 1.00 95.12 359 LEU A C 1
ATOM 2926 O O . LEU A 1 359 ? -23.135 5.899 -17.435 1.00 95.12 359 LEU A O 1
ATOM 2930 N N . ASN A 1 360 ? -25.356 6.005 -17.149 1.00 95.44 360 ASN A N 1
ATOM 2931 C CA . ASN A 1 360 ? -25.525 7.303 -17.801 1.00 95.44 360 ASN A CA 1
ATOM 2932 C C . ASN A 1 360 ? -24.893 8.448 -16.995 1.00 95.44 360 ASN A C 1
ATOM 2934 O O . ASN A 1 360 ? -24.470 9.443 -17.572 1.00 95.44 360 ASN A O 1
ATOM 2938 N N . GLU A 1 361 ? -24.811 8.314 -15.667 1.00 96.06 361 GLU A N 1
ATOM 2939 C CA . GLU A 1 361 ? -24.088 9.267 -14.819 1.00 96.06 361 GLU A CA 1
ATOM 2940 C C . GLU A 1 361 ? -22.567 9.075 -14.868 1.00 96.06 361 GLU A C 1
ATOM 2942 O O . GLU A 1 361 ? -21.838 9.969 -14.442 1.00 96.06 361 GLU A O 1
ATOM 2947 N N . LEU A 1 362 ? -22.069 7.918 -15.316 1.00 96.81 362 LEU A N 1
ATOM 2948 C CA . LEU A 1 362 ? -20.647 7.595 -15.267 1.00 96.81 362 LEU A CA 1
ATOM 2949 C C . LEU A 1 362 ? -19.876 8.374 -16.338 1.00 96.81 362 LEU A C 1
ATOM 2951 O O . LEU A 1 362 ? -19.982 8.113 -17.533 1.00 96.81 362 LEU A O 1
ATOM 2955 N N . VAL A 1 363 ? -19.028 9.302 -15.897 1.00 96.81 363 VAL A N 1
ATOM 2956 C CA . VAL A 1 363 ? -18.139 10.063 -16.779 1.00 96.81 363 VAL A CA 1
ATOM 2957 C C . VAL A 1 363 ? -16.898 9.227 -17.075 1.00 96.81 363 VAL A C 1
ATOM 2959 O O . VAL A 1 363 ? -15.936 9.195 -16.300 1.00 96.81 363 VAL A O 1
ATOM 2962 N N . ILE A 1 364 ? -16.925 8.543 -18.215 1.00 96.38 364 ILE A N 1
ATOM 2963 C CA . ILE A 1 364 ? -15.838 7.678 -18.665 1.00 96.38 364 ILE A CA 1
ATOM 2964 C C . ILE A 1 364 ? -14.690 8.535 -19.204 1.00 96.38 364 ILE A C 1
ATOM 2966 O O . ILE A 1 364 ? -14.834 9.285 -20.168 1.00 96.38 364 ILE A O 1
ATOM 2970 N N . ARG A 1 365 ? -13.518 8.412 -18.580 1.00 96.06 365 ARG A N 1
ATOM 2971 C CA . ARG A 1 365 ? -12.295 9.100 -19.006 1.00 96.06 365 ARG A CA 1
ATOM 2972 C C . ARG A 1 365 ? -11.388 8.165 -19.783 1.00 96.06 365 ARG A C 1
ATOM 2974 O O . ARG A 1 365 ? -11.259 6.999 -19.419 1.00 96.06 365 ARG A O 1
ATOM 2981 N N . ASN A 1 366 ? -10.686 8.706 -20.773 1.00 96.81 366 ASN A N 1
ATOM 2982 C CA . ASN A 1 366 ? -9.680 7.953 -21.511 1.00 96.81 366 ASN A CA 1
ATOM 2983 C C . ASN A 1 366 ? -8.452 7.652 -20.635 1.00 96.81 366 ASN A C 1
ATOM 2985 O O . ASN A 1 366 ? -8.048 8.462 -19.797 1.00 96.81 366 ASN A O 1
ATOM 2989 N N . CYS A 1 367 ? -7.859 6.478 -20.832 1.00 96.75 367 CYS A N 1
ATOM 2990 C CA . CYS A 1 367 ? -6.639 6.051 -20.169 1.00 96.75 367 CYS A CA 1
ATOM 2991 C C . CYS A 1 367 ? -5.479 6.934 -20.621 1.00 96.75 367 CYS A C 1
ATOM 2993 O O . CYS A 1 367 ? -5.243 7.093 -21.817 1.00 96.75 367 CYS A O 1
ATOM 2995 N N . PHE A 1 368 ? -4.722 7.473 -19.664 1.00 96.44 368 PHE A N 1
ATOM 2996 C CA . PHE A 1 368 ? -3.565 8.318 -19.960 1.00 96.44 368 PHE A CA 1
ATOM 2997 C C . PHE A 1 368 ? -2.490 7.580 -20.775 1.00 96.44 368 PHE A C 1
ATOM 2999 O O . PHE A 1 368 ? -1.794 8.191 -21.578 1.00 96.44 368 PHE A O 1
ATOM 3006 N N . TYR A 1 369 ? -2.385 6.261 -20.598 1.00 96.38 369 TYR A N 1
ATOM 3007 C CA . TYR A 1 369 ? -1.423 5.411 -21.302 1.00 96.38 369 TYR A CA 1
ATOM 3008 C C . TYR A 1 369 ? -1.918 4.931 -22.676 1.00 96.38 369 TYR A C 1
ATOM 3010 O O . TYR A 1 369 ? -1.165 4.271 -23.391 1.00 96.38 369 TYR A O 1
ATOM 3018 N N . GLY A 1 370 ? -3.161 5.256 -23.057 1.00 95.12 370 GLY A N 1
ATOM 3019 C CA . GLY A 1 370 ? -3.746 4.828 -24.327 1.00 95.12 370 GLY A CA 1
ATOM 3020 C C . GLY A 1 370 ? -3.682 3.309 -24.503 1.00 95.12 370 GLY A C 1
ATOM 3021 O O . GLY A 1 370 ? -3.954 2.564 -23.567 1.00 95.12 370 GLY A O 1
ATOM 3022 N N . ASP A 1 371 ? -3.272 2.852 -25.684 1.00 95.38 371 ASP A N 1
ATOM 3023 C CA . ASP A 1 371 ? -3.136 1.421 -25.995 1.00 95.38 371 ASP A CA 1
ATOM 3024 C C . ASP A 1 371 ? -1.917 0.751 -25.331 1.00 95.38 371 ASP A C 1
ATOM 3026 O O . ASP A 1 371 ? -1.827 -0.473 -25.313 1.00 95.38 371 ASP A O 1
ATOM 3030 N N . ASN A 1 372 ? -1.000 1.530 -24.746 1.00 95.75 372 ASN A N 1
ATOM 3031 C CA . ASN A 1 372 ? 0.215 1.030 -24.091 1.00 95.75 372 ASN A CA 1
ATOM 3032 C C . ASN A 1 372 ? 0.020 0.806 -22.579 1.00 95.75 372 ASN A C 1
ATOM 3034 O O . ASN A 1 372 ? 0.988 0.762 -21.818 1.00 95.75 372 ASN A O 1
ATOM 3038 N N . CYS A 1 373 ? -1.225 0.727 -22.101 1.00 97.00 373 CYS A N 1
ATOM 3039 C CA . CYS A 1 373 ? -1.505 0.501 -20.688 1.00 97.00 373 CYS A CA 1
ATOM 3040 C C . CYS A 1 373 ? -1.120 -0.929 -20.279 1.00 97.00 373 CYS A C 1
ATOM 3042 O O . CYS A 1 373 ? -1.763 -1.896 -20.680 1.00 97.00 373 CYS A O 1
ATOM 3044 N N . ASN A 1 374 ? -0.106 -1.063 -19.421 1.00 96.12 374 ASN A N 1
ATOM 3045 C CA . ASN A 1 374 ? 0.374 -2.361 -18.929 1.00 96.12 374 ASN A CA 1
ATOM 3046 C C . ASN A 1 374 ? -0.622 -3.096 -18.010 1.00 96.12 374 ASN A C 1
ATOM 3048 O O . ASN A 1 374 ? -0.450 -4.279 -17.741 1.00 96.12 374 ASN A O 1
ATOM 3052 N N . ILE A 1 375 ? -1.659 -2.406 -17.530 1.00 95.31 375 ILE A N 1
ATOM 3053 C CA . ILE A 1 375 ? -2.687 -2.937 -16.627 1.00 95.31 375 ILE A CA 1
ATOM 3054 C C . ILE A 1 375 ? -4.073 -2.945 -17.283 1.00 95.31 375 ILE A C 1
ATOM 3056 O O . ILE A 1 375 ? -5.072 -2.665 -16.624 1.00 95.31 375 ILE A O 1
ATOM 3060 N N . PHE A 1 376 ? -4.156 -3.259 -18.582 1.00 94.56 376 PHE A N 1
ATOM 3061 C CA . PHE A 1 376 ? -5.403 -3.231 -19.363 1.00 94.56 376 PHE A CA 1
ATOM 3062 C C . PHE A 1 376 ? -6.592 -3.908 -18.651 1.00 94.56 376 PHE A C 1
ATOM 3064 O O . PHE A 1 376 ? -7.675 -3.329 -18.571 1.00 94.56 376 PHE A O 1
ATOM 3071 N N . SER A 1 377 ? -6.377 -5.086 -18.053 1.00 93.06 377 SER A N 1
ATOM 3072 C CA . SER A 1 377 ? -7.418 -5.861 -17.362 1.00 93.06 377 SER A CA 1
ATOM 3073 C C . SER A 1 377 ? -7.988 -5.177 -16.114 1.00 93.06 377 SER A C 1
ATOM 3075 O O . SER A 1 377 ? -9.157 -5.371 -15.798 1.00 93.06 377 SER A O 1
ATOM 3077 N N . THR A 1 378 ? -7.204 -4.346 -15.420 1.00 94.38 378 THR A N 1
ATOM 3078 C CA . THR A 1 378 ? -7.595 -3.702 -14.147 1.00 94.38 378 THR A CA 1
ATOM 3079 C C . THR A 1 378 ? -7.696 -2.175 -14.231 1.00 94.38 378 THR A C 1
ATOM 3081 O O . THR A 1 378 ? -8.083 -1.514 -13.263 1.00 94.38 378 THR A O 1
ATOM 3084 N N . CYS A 1 379 ? -7.378 -1.586 -15.384 1.00 95.50 379 CYS A N 1
ATOM 3085 C CA . CYS A 1 379 ? -7.432 -0.148 -15.604 1.00 95.50 379 CYS A CA 1
ATOM 3086 C C . CYS A 1 379 ? -8.874 0.372 -15.501 1.00 95.50 379 CYS A C 1
ATOM 3088 O O . CYS A 1 379 ? -9.776 -0.100 -16.183 1.00 95.50 379 CYS A O 1
ATOM 3090 N N . GLN A 1 380 ? -9.106 1.401 -14.691 1.00 94.56 380 GLN A N 1
ATOM 3091 C CA . GLN A 1 380 ? -10.446 1.985 -14.521 1.00 94.56 380 GLN A CA 1
ATOM 3092 C C . GLN A 1 380 ? -10.837 2.970 -15.634 1.00 94.56 380 GLN A C 1
ATOM 3094 O O . GLN A 1 380 ? -11.953 3.485 -15.633 1.00 94.56 380 GLN A O 1
ATOM 3099 N N . HIS A 1 381 ? -9.928 3.252 -16.567 1.00 96.38 381 HIS A N 1
ATOM 3100 C CA . HIS A 1 381 ? -10.120 4.221 -17.642 1.00 96.38 381 HIS A CA 1
ATOM 3101 C C . HIS A 1 381 ? -10.388 3.524 -18.975 1.00 96.38 381 HIS A C 1
ATOM 3103 O O . HIS A 1 381 ? -10.023 2.359 -19.151 1.00 96.38 381 HIS A O 1
ATOM 3109 N N . LYS A 1 382 ? -10.996 4.264 -19.905 1.00 97.31 382 LYS A N 1
ATOM 3110 C CA . LYS A 1 382 ? -11.314 3.787 -21.244 1.00 97.31 382 LYS A CA 1
ATOM 3111 C C . LYS A 1 382 ? -10.092 3.787 -22.154 1.00 97.31 382 LYS A C 1
ATOM 3113 O O . LYS A 1 382 ? -9.449 4.821 -22.318 1.00 97.31 382 LYS A O 1
ATOM 3118 N N . HIS A 1 383 ? -9.762 2.669 -22.774 1.00 97.62 383 HIS A N 1
ATOM 3119 C CA . HIS A 1 383 ? -8.714 2.609 -23.789 1.00 97.62 383 HIS A CA 1
ATOM 3120 C C . HIS A 1 383 ? -9.235 3.076 -25.167 1.00 97.62 383 HIS A C 1
ATOM 3122 O O . HIS A 1 383 ? -10.439 3.023 -25.434 1.00 97.62 383 HIS A O 1
ATOM 3128 N N . PRO A 1 384 ? -8.360 3.579 -26.054 1.00 96.88 384 PRO A N 1
ATOM 3129 C CA . PRO A 1 384 ? -8.759 4.053 -27.381 1.00 96.88 384 PRO A CA 1
ATOM 3130 C C . PRO A 1 384 ? -9.441 2.983 -28.239 1.00 96.88 384 PRO A C 1
ATOM 3132 O O . PRO A 1 384 ? -10.439 3.281 -28.891 1.00 96.88 384 PRO A O 1
ATOM 3135 N N . LYS A 1 385 ? -8.925 1.748 -28.209 1.00 96.75 385 LYS A N 1
ATOM 3136 C CA . LYS A 1 385 ? -9.445 0.625 -29.005 1.00 96.75 385 LYS A CA 1
ATOM 3137 C C . LYS A 1 385 ? -10.745 0.020 -28.490 1.00 96.75 385 LYS A C 1
ATOM 3139 O O . LYS A 1 385 ? -11.436 -0.616 -29.273 1.00 96.75 385 LYS A O 1
ATOM 3144 N N . GLU A 1 386 ? -11.063 0.192 -27.208 1.00 96.75 386 GLU A N 1
ATOM 3145 C CA . GLU A 1 386 ? -12.262 -0.425 -26.642 1.00 96.75 386 GLU A CA 1
ATOM 3146 C C . GLU A 1 386 ? -13.507 0.434 -26.879 1.00 96.75 386 GLU A C 1
ATOM 3148 O O . GLU A 1 386 ? -13.484 1.674 -26.800 1.00 96.75 386 GLU A O 1
ATOM 3153 N N . THR A 1 387 ? -14.621 -0.230 -27.156 1.00 97.38 387 THR A N 1
ATOM 3154 C CA . THR A 1 387 ? -15.941 0.408 -27.183 1.00 97.38 387 THR A CA 1
ATOM 3155 C C . THR A 1 387 ? -16.426 0.711 -25.757 1.00 97.38 387 THR A C 1
ATOM 3157 O O . THR A 1 387 ? -15.832 0.284 -24.765 1.00 97.38 387 THR A O 1
ATOM 3160 N N . ILE A 1 388 ? -17.487 1.512 -25.617 1.00 95.62 388 ILE A N 1
ATOM 3161 C CA . ILE A 1 388 ? -18.063 1.819 -24.293 1.00 95.62 388 ILE A CA 1
ATOM 3162 C C . ILE A 1 388 ? -18.622 0.543 -23.639 1.00 95.62 388 ILE A C 1
ATOM 3164 O O . ILE A 1 388 ? -18.457 0.340 -22.437 1.00 95.62 388 ILE A O 1
ATOM 3168 N N . ASP A 1 389 ? -19.213 -0.347 -24.435 1.00 95.25 389 ASP A N 1
ATOM 3169 C CA . ASP A 1 389 ? -19.772 -1.608 -23.948 1.00 95.25 389 ASP A CA 1
ATOM 3170 C C . ASP A 1 389 ? -18.677 -2.588 -23.518 1.00 95.25 389 ASP A C 1
ATOM 3172 O O . ASP A 1 389 ? -18.779 -3.200 -22.455 1.00 95.25 389 ASP A O 1
ATOM 3176 N N . GLU A 1 390 ? -17.579 -2.673 -24.276 1.00 96.44 390 GLU A N 1
ATOM 3177 C CA . GLU A 1 390 ? -16.393 -3.447 -23.886 1.00 96.44 390 GLU A CA 1
ATOM 3178 C C . GLU A 1 390 ? -15.779 -2.933 -22.580 1.00 96.44 390 GLU A C 1
ATOM 3180 O O . GLU A 1 390 ? -15.416 -3.731 -21.714 1.00 96.44 390 GLU A O 1
ATOM 3185 N N . TYR A 1 391 ? -15.725 -1.609 -22.391 1.00 96.19 391 TYR A N 1
ATOM 3186 C CA . TYR A 1 391 ? -15.301 -0.999 -21.129 1.00 96.19 391 TYR A CA 1
ATOM 3187 C C . TYR A 1 391 ? -16.208 -1.422 -19.958 1.00 96.19 391 TYR A C 1
ATOM 3189 O O . TYR A 1 391 ? -15.714 -1.814 -18.895 1.00 96.19 391 TYR A O 1
ATOM 3197 N N . HIS A 1 392 ? -17.533 -1.402 -20.144 1.00 95.12 392 HIS A N 1
ATOM 3198 C CA . HIS A 1 392 ? -18.485 -1.844 -19.119 1.00 95.12 392 HIS A CA 1
ATOM 3199 C C . HIS A 1 392 ? -18.370 -3.340 -18.808 1.00 95.12 392 HIS A C 1
ATOM 3201 O O . HIS A 1 392 ? -18.436 -3.720 -17.635 1.00 95.12 392 HIS A O 1
ATOM 3207 N N . LEU A 1 393 ? -18.182 -4.181 -19.827 1.00 95.06 393 LEU A N 1
ATOM 3208 C CA . LEU A 1 393 ? -17.977 -5.622 -19.671 1.00 95.06 393 LEU A CA 1
ATOM 3209 C C . LEU A 1 393 ? -16.683 -5.918 -18.914 1.00 95.06 393 LEU A C 1
ATOM 3211 O O . LEU A 1 393 ? -16.699 -6.691 -17.960 1.00 95.06 393 LEU A O 1
ATOM 3215 N N . ARG A 1 394 ? -15.585 -5.245 -19.267 1.00 94.94 394 ARG A N 1
ATOM 3216 C CA . ARG A 1 394 ? -14.273 -5.432 -18.634 1.00 94.94 394 ARG A CA 1
ATOM 3217 C C . ARG A 1 394 ? -14.284 -5.101 -17.143 1.00 94.94 394 ARG A C 1
ATOM 3219 O O . ARG A 1 394 ? -13.630 -5.775 -16.355 1.00 94.94 394 ARG A O 1
ATOM 3226 N N . LEU A 1 395 ? -15.046 -4.083 -16.747 1.00 94.31 395 LEU A N 1
ATOM 3227 C CA . LEU A 1 395 ? -15.232 -3.715 -15.342 1.00 94.31 395 LEU A CA 1
ATOM 3228 C C . LEU A 1 395 ? -16.381 -4.471 -14.653 1.00 94.31 395 LEU A C 1
ATOM 3230 O O . LEU A 1 395 ? -16.709 -4.151 -13.510 1.00 94.31 395 LEU A O 1
ATOM 3234 N N . ASN A 1 396 ? -16.993 -5.458 -15.318 1.00 92.88 396 ASN A N 1
ATOM 3235 C CA . ASN A 1 396 ? -18.148 -6.216 -14.828 1.00 92.88 396 ASN A CA 1
ATOM 3236 C C . ASN A 1 396 ? -19.343 -5.333 -14.405 1.00 92.88 396 ASN A C 1
ATOM 3238 O O . ASN A 1 396 ? -20.120 -5.701 -13.522 1.00 92.88 396 ASN A O 1
ATOM 3242 N N . LEU A 1 397 ? -19.528 -4.170 -15.041 1.00 92.19 397 LEU A N 1
ATOM 3243 C CA . LEU A 1 397 ? -20.605 -3.225 -14.714 1.00 92.19 397 LEU A CA 1
ATOM 3244 C C . LEU A 1 397 ? -21.965 -3.627 -15.304 1.00 92.19 397 LEU A C 1
ATOM 3246 O O . LEU A 1 397 ? -23.002 -3.165 -14.832 1.00 92.19 397 LEU A O 1
ATOM 3250 N N . VAL A 1 398 ? -21.981 -4.514 -16.303 1.00 87.06 398 VAL A N 1
ATOM 3251 C CA . VAL A 1 398 ? -23.211 -4.953 -16.991 1.00 87.06 398 VAL A CA 1
ATOM 3252 C C . VAL A 1 398 ? -24.182 -5.668 -16.041 1.00 87.06 398 VAL A C 1
ATOM 3254 O O . VAL A 1 398 ? -25.397 -5.571 -16.196 1.00 87.06 398 VAL A O 1
ATOM 3257 N N . ASN A 1 399 ? -23.672 -6.292 -14.976 1.00 83.56 399 ASN A N 1
ATOM 3258 C CA . ASN A 1 399 ? -24.496 -6.991 -13.986 1.00 83.56 399 ASN A CA 1
ATOM 3259 C C . ASN A 1 399 ? -25.289 -6.053 -13.054 1.00 83.56 399 ASN A C 1
ATOM 3261 O O . ASN A 1 399 ? -26.188 -6.512 -12.352 1.00 83.56 399 ASN A O 1
ATOM 3265 N N . ILE A 1 400 ? -24.987 -4.751 -13.056 1.00 79.56 400 ILE A N 1
ATOM 3266 C CA . ILE A 1 400 ? -25.618 -3.747 -12.182 1.00 79.56 400 ILE A CA 1
ATOM 3267 C C . ILE A 1 400 ? -26.916 -3.205 -12.807 1.00 79.56 400 ILE A C 1
ATOM 3269 O O . ILE A 1 400 ? -27.788 -2.704 -12.104 1.00 79.56 400 ILE A O 1
ATOM 3273 N N . ILE A 1 401 ? -27.085 -3.340 -14.128 1.00 64.00 401 ILE A N 1
ATOM 3274 C CA . ILE A 1 401 ? -28.189 -2.734 -14.893 1.00 64.00 401 ILE A CA 1
ATOM 3275 C C . ILE A 1 401 ? -29.455 -3.598 -14.895 1.00 64.00 401 ILE A C 1
ATOM 3277 O O . ILE A 1 401 ? -30.336 -3.363 -15.711 1.00 64.00 401 ILE A O 1
ATOM 3281 N N . LYS A 1 402 ? -29.605 -4.612 -14.036 1.00 62.81 402 LYS A N 1
ATOM 3282 C CA . LYS A 1 402 ? -30.930 -5.238 -13.924 1.00 62.81 402 LYS A CA 1
ATOM 3283 C C . LYS A 1 402 ? -31.823 -4.228 -13.206 1.00 62.81 402 LYS A C 1
ATOM 3285 O O . LYS A 1 402 ? -31.604 -4.032 -12.007 1.00 62.81 402 LYS A O 1
ATOM 3290 N N . PRO A 1 403 ? -32.775 -3.549 -13.887 1.00 55.53 403 PRO A N 1
ATOM 3291 C CA . PRO A 1 403 ? -33.697 -2.678 -13.184 1.00 55.53 403 PRO A CA 1
ATOM 3292 C C . PRO A 1 403 ? -34.370 -3.553 -12.133 1.00 55.53 403 PRO A C 1
ATOM 3294 O O . PRO A 1 403 ? -35.021 -4.548 -12.458 1.00 55.53 403 PRO A O 1
ATOM 3297 N N . LYS A 1 404 ? -34.163 -3.235 -10.852 1.00 54.44 404 LYS A N 1
ATOM 3298 C CA . LYS A 1 404 ? -35.058 -3.757 -9.827 1.00 54.44 404 LYS A CA 1
ATOM 3299 C C . LYS A 1 404 ? -36.423 -3.243 -10.259 1.00 54.44 404 LYS A C 1
ATOM 3301 O O . LYS A 1 404 ? -36.585 -2.030 -10.328 1.00 54.44 404 LYS A O 1
ATOM 3306 N N . ASN A 1 405 ? -37.333 -4.150 -10.623 1.00 44.41 405 ASN A N 1
ATOM 3307 C CA . ASN A 1 405 ? -38.746 -3.857 -10.841 1.00 44.41 405 ASN A CA 1
ATOM 3308 C C . ASN A 1 405 ? -39.271 -3.210 -9.556 1.00 44.41 405 ASN A C 1
ATOM 3310 O O . ASN A 1 405 ? -39.756 -3.871 -8.640 1.00 44.41 405 ASN A O 1
ATOM 3314 N N . THR A 1 406 ? -39.068 -1.905 -9.433 1.00 46.12 406 THR A N 1
ATOM 3315 C CA . THR A 1 406 ? -39.704 -1.073 -8.436 1.00 46.12 406 THR A CA 1
ATOM 3316 C C . THR A 1 406 ? -41.153 -1.035 -8.854 1.00 46.12 406 THR A C 1
ATOM 3318 O O . THR A 1 406 ? -41.445 -0.477 -9.907 1.00 46.12 406 THR A O 1
ATOM 3321 N N . HIS A 1 407 ? -42.004 -1.694 -8.064 1.00 44.66 407 HIS A N 1
ATOM 3322 C CA . HIS A 1 407 ? -43.460 -1.639 -8.125 1.00 44.66 407 HIS A CA 1
ATOM 3323 C C . HIS A 1 407 ? -43.964 -0.438 -8.932 1.00 44.66 407 HIS A C 1
ATOM 3325 O O . HIS A 1 407 ? -43.921 0.699 -8.453 1.00 44.66 407 HIS A O 1
ATOM 3331 N N . GLU A 1 408 ? -44.433 -0.715 -10.150 1.00 40.62 408 GLU A N 1
ATOM 3332 C CA . GLU A 1 408 ? -45.249 0.203 -10.929 1.00 40.62 408 GLU A CA 1
ATOM 3333 C C . GLU A 1 408 ? -46.416 0.647 -10.042 1.00 40.62 408 GLU A C 1
ATOM 3335 O O . GLU A 1 408 ? -47.344 -0.109 -9.756 1.00 40.62 408 GLU A O 1
ATOM 3340 N N . ARG A 1 409 ? -46.366 1.891 -9.559 1.00 40.94 409 ARG A N 1
ATOM 3341 C CA . ARG A 1 409 ? -47.594 2.600 -9.220 1.00 40.94 409 ARG A CA 1
ATOM 3342 C C . ARG A 1 409 ? -48.201 3.039 -10.541 1.00 40.94 409 ARG A C 1
ATOM 3344 O O . ARG A 1 409 ? -47.667 3.927 -11.198 1.00 40.94 409 ARG A O 1
ATOM 3351 N N . ASN A 1 410 ? -49.291 2.364 -10.892 1.00 45.03 410 ASN A N 1
ATOM 3352 C CA . ASN A 1 410 ? -50.201 2.660 -11.990 1.00 45.03 410 ASN A CA 1
ATOM 3353 C C . ASN A 1 410 ? -50.338 4.166 -12.233 1.00 45.03 410 ASN A C 1
ATOM 3355 O O . ASN A 1 410 ? -50.919 4.870 -11.413 1.00 45.03 410 ASN A O 1
ATOM 3359 N N . ASN A 1 411 ? -49.858 4.628 -13.384 1.00 41.66 411 ASN A N 1
ATOM 3360 C CA . ASN A 1 411 ? -50.428 5.770 -14.084 1.00 41.66 411 ASN A CA 1
ATOM 3361 C C . ASN A 1 411 ? -50.318 5.487 -15.582 1.00 41.66 411 ASN A C 1
ATOM 3363 O O . ASN A 1 411 ? -49.272 5.633 -16.207 1.00 41.66 411 ASN A O 1
ATOM 3367 N N . THR A 1 412 ? -51.431 4.999 -16.118 1.00 39.62 412 THR A N 1
ATOM 3368 C CA . THR A 1 412 ? -51.671 4.716 -17.527 1.00 39.62 412 THR A CA 1
ATOM 3369 C C . THR A 1 412 ? -51.787 6.006 -18.332 1.00 39.62 412 THR A C 1
ATOM 3371 O O . THR A 1 412 ? -52.754 6.749 -18.164 1.00 39.62 412 THR A O 1
ATOM 3374 N N . SER A 1 413 ? -50.877 6.208 -19.280 1.00 38.19 413 SER A N 1
ATOM 3375 C CA . SER A 1 413 ? -51.170 6.896 -20.542 1.00 38.19 413 SER A CA 1
ATOM 3376 C C . SER A 1 413 ? -50.150 6.492 -21.615 1.00 38.19 413 SER A C 1
ATOM 3378 O O . SER A 1 413 ? -48.994 6.898 -21.618 1.00 38.19 413 SER A O 1
ATOM 3380 N N . THR A 1 414 ? -50.609 5.639 -22.530 1.00 44.03 414 THR A N 1
ATOM 3381 C CA . THR A 1 414 ? -49.961 5.271 -23.801 1.00 44.03 414 THR A CA 1
ATOM 3382 C C . THR A 1 414 ? -49.847 6.483 -24.737 1.00 44.03 414 THR A C 1
ATOM 3384 O O . THR A 1 414 ? -50.734 7.341 -24.695 1.00 44.03 414 THR A O 1
ATOM 3387 N N . PRO A 1 415 ? -48.857 6.529 -25.655 1.00 48.72 415 PRO A N 1
ATOM 3388 C CA . PRO A 1 415 ? -49.187 6.106 -27.026 1.00 48.72 415 PRO A CA 1
ATOM 3389 C C . PRO A 1 415 ? -48.062 5.422 -27.842 1.00 48.72 415 PRO A C 1
ATOM 3391 O O . PRO A 1 415 ? -46.879 5.707 -27.703 1.00 48.72 415 PRO A O 1
ATOM 3394 N N . ASN A 1 416 ? -48.523 4.541 -28.740 1.00 47.50 416 ASN A N 1
ATOM 3395 C CA . ASN A 1 416 ? -48.027 4.164 -30.075 1.00 47.50 416 ASN A CA 1
ATOM 3396 C C . ASN A 1 416 ? -46.631 4.623 -30.545 1.00 47.50 416 ASN A C 1
ATOM 3398 O O . ASN A 1 416 ? -46.411 5.810 -30.770 1.00 47.50 416 ASN A O 1
ATOM 3402 N N . SER A 1 417 ? -45.793 3.660 -30.957 1.00 37.62 417 SER A N 1
ATOM 3403 C CA . SER A 1 417 ? -45.032 3.749 -32.220 1.00 37.62 417 SER A CA 1
ATOM 3404 C C . SER A 1 417 ? -44.514 2.380 -32.710 1.00 37.62 417 SER A C 1
ATOM 3406 O O . SER A 1 417 ? -44.396 1.421 -31.955 1.00 37.62 417 SER A O 1
ATOM 3408 N N . SER A 1 418 ? -44.321 2.324 -34.026 1.00 43.00 418 SER A N 1
ATOM 3409 C CA . SER A 1 418 ? -44.338 1.207 -34.984 1.00 43.00 418 SER A CA 1
ATOM 3410 C C . SER A 1 418 ? -43.079 0.304 -35.020 1.00 43.00 418 SER A C 1
ATOM 3412 O O . SER A 1 418 ? -42.053 0.663 -34.445 1.00 43.00 418 SER A O 1
ATOM 3414 N N . PRO A 1 419 ? -43.106 -0.851 -35.730 1.00 45.56 419 PRO A N 1
ATOM 3415 C CA . PRO A 1 419 ? -42.017 -1.830 -35.714 1.00 45.56 419 PRO A CA 1
ATOM 3416 C C . PRO A 1 419 ? -40.868 -1.449 -36.663 1.00 45.56 419 PRO A C 1
ATOM 3418 O O . PRO A 1 419 ? -41.084 -1.182 -37.846 1.00 45.56 419 PRO A O 1
ATOM 3421 N N . ILE A 1 420 ? -39.635 -1.459 -36.144 1.00 42.97 420 ILE A N 1
ATOM 3422 C CA . ILE A 1 420 ? -38.404 -1.198 -36.903 1.00 42.97 420 ILE A CA 1
ATOM 3423 C C . ILE A 1 420 ? -37.828 -2.512 -37.451 1.00 42.97 420 ILE A C 1
ATOM 3425 O O . ILE A 1 420 ? -37.690 -3.514 -36.753 1.00 42.97 420 ILE A O 1
ATOM 3429 N N . PHE A 1 421 ? -37.510 -2.460 -38.740 1.00 38.25 421 PHE A N 1
ATOM 3430 C CA . PHE A 1 421 ? -37.046 -3.518 -39.629 1.00 38.25 421 PHE A CA 1
ATOM 3431 C C . PHE A 1 421 ? -35.604 -3.960 -39.298 1.00 38.25 421 PHE A C 1
ATOM 3433 O O . PHE A 1 421 ? -34.691 -3.135 -39.262 1.00 38.25 421 PHE A O 1
ATOM 3440 N N . LEU A 1 422 ? -35.382 -5.263 -39.083 1.00 39.50 422 LEU A N 1
ATOM 3441 C CA . LEU A 1 422 ? -34.061 -5.859 -38.836 1.00 39.50 422 LEU A CA 1
ATOM 3442 C C . LEU A 1 422 ? -33.318 -6.115 -40.158 1.00 39.50 422 LEU A C 1
ATOM 3444 O O . LEU A 1 422 ? -33.634 -7.051 -40.893 1.00 39.50 422 LEU A O 1
ATOM 3448 N N . GLY A 1 423 ? -32.302 -5.300 -40.443 1.00 36.47 423 GLY A N 1
ATOM 3449 C CA . GLY A 1 423 ? -31.345 -5.530 -41.526 1.00 36.47 423 GLY A CA 1
ATOM 3450 C C . GLY A 1 423 ? -30.252 -6.518 -41.112 1.00 36.47 423 GLY A C 1
ATOM 3451 O O . GLY A 1 423 ? -29.496 -6.261 -40.179 1.00 36.47 423 GLY A O 1
ATOM 3452 N N . ARG A 1 424 ? -30.162 -7.649 -41.821 1.00 40.78 424 ARG A N 1
ATOM 3453 C CA . ARG A 1 424 ? -29.060 -8.620 -41.736 1.00 40.78 424 ARG A CA 1
ATOM 3454 C C . ARG A 1 424 ? -27.810 -8.045 -42.412 1.00 40.78 424 ARG A C 1
ATOM 3456 O O . ARG A 1 424 ? -27.867 -7.726 -43.597 1.00 40.78 424 ARG A O 1
ATOM 3463 N N . THR A 1 425 ? -26.681 -7.988 -41.710 1.00 41.38 425 THR A N 1
ATOM 3464 C CA . THR A 1 425 ? -25.354 -7.798 -42.318 1.00 41.38 425 THR A CA 1
ATOM 3465 C C . THR A 1 425 ? -24.535 -9.085 -42.221 1.00 41.38 425 THR A C 1
ATOM 3467 O O . THR A 1 425 ? -24.602 -9.824 -41.241 1.00 41.38 425 THR A O 1
ATOM 3470 N N . ALA A 1 426 ? -23.829 -9.385 -43.311 1.00 48.56 426 ALA A N 1
ATOM 3471 C CA . ALA A 1 426 ? -23.053 -10.601 -43.524 1.00 48.56 426 ALA A CA 1
ATOM 3472 C C . ALA A 1 426 ? -21.737 -10.614 -42.712 1.00 48.56 426 ALA A C 1
ATOM 3474 O O . ALA A 1 426 ? -21.186 -9.548 -42.427 1.00 48.56 426 ALA A O 1
ATOM 3475 N N . PRO A 1 427 ? -21.204 -11.802 -42.368 1.00 44.91 427 PRO A N 1
ATOM 3476 C CA . PRO A 1 427 ? -19.970 -11.937 -41.597 1.00 44.91 427 PRO A CA 1
ATOM 3477 C C . PRO A 1 427 ? -18.727 -11.607 -42.438 1.00 44.91 427 PRO A C 1
ATOM 3479 O O . PRO A 1 427 ? -18.546 -12.123 -43.541 1.00 44.91 427 PRO A O 1
ATOM 3482 N N . ILE A 1 428 ? -17.852 -10.759 -41.892 1.00 41.44 428 ILE A N 1
ATOM 3483 C CA . ILE A 1 428 ? -16.545 -10.412 -42.467 1.00 41.44 428 ILE A CA 1
ATOM 3484 C C . ILE A 1 428 ? -15.516 -11.476 -42.032 1.00 41.44 428 ILE A C 1
ATOM 3486 O O . ILE A 1 428 ? -15.424 -11.762 -40.836 1.00 41.44 428 ILE A O 1
ATOM 3490 N N . PRO A 1 429 ? -14.719 -12.054 -42.952 1.00 47.56 429 PRO A N 1
ATOM 3491 C CA . PRO A 1 429 ? -13.700 -13.044 -42.614 1.00 47.56 429 PRO A CA 1
ATOM 3492 C C . PRO A 1 429 ? -12.461 -12.366 -42.013 1.00 47.56 429 PRO A C 1
ATOM 3494 O O . PRO A 1 429 ? -11.751 -11.615 -42.684 1.00 47.56 429 PRO A O 1
ATOM 3497 N N . ILE A 1 430 ? -12.188 -12.641 -40.736 1.00 44.25 430 ILE A N 1
ATOM 3498 C CA . ILE A 1 430 ? -10.993 -12.162 -40.034 1.00 44.25 430 ILE A CA 1
ATOM 3499 C C . ILE A 1 430 ? -9.838 -13.127 -40.325 1.00 44.25 430 ILE A C 1
ATOM 3501 O O . ILE A 1 430 ? -9.913 -14.320 -40.037 1.00 44.25 430 ILE A O 1
ATOM 3505 N N . LYS A 1 431 ? -8.764 -12.599 -40.916 1.00 44.19 431 LYS A N 1
ATOM 3506 C CA . LYS A 1 431 ? -7.510 -13.312 -41.190 1.00 44.19 431 LYS A CA 1
ATOM 3507 C C . LYS A 1 431 ? -6.727 -13.474 -39.872 1.00 44.19 431 LYS A C 1
ATOM 3509 O O . LYS A 1 431 ? -6.573 -12.473 -39.170 1.00 44.19 431 LYS A O 1
ATOM 3514 N N . PRO A 1 432 ? -6.229 -14.673 -39.518 1.00 41.16 432 PRO A N 1
ATOM 3515 C CA . PRO A 1 432 ? -5.509 -14.873 -38.263 1.00 41.16 432 PRO A CA 1
ATOM 3516 C C . PRO A 1 432 ? -4.175 -14.104 -38.278 1.00 41.16 432 PRO A C 1
ATOM 3518 O O . PRO A 1 432 ? -3.433 -14.201 -39.260 1.00 41.16 432 PRO A O 1
ATOM 3521 N N . PRO A 1 433 ? -3.860 -13.325 -37.228 1.00 45.06 433 PRO A N 1
ATOM 3522 C CA . PRO A 1 433 ? -2.589 -12.628 -37.127 1.00 45.06 433 PRO A CA 1
ATOM 3523 C C . PRO A 1 433 ? -1.461 -13.632 -36.881 1.00 45.06 433 PRO A C 1
ATOM 3525 O O . PRO A 1 433 ? -1.505 -14.437 -35.952 1.00 45.06 433 PRO A O 1
ATOM 3528 N N . THR A 1 434 ? -0.441 -13.568 -37.731 1.00 47.25 434 THR A N 1
ATOM 3529 C CA . THR A 1 434 ? 0.801 -14.328 -37.606 1.00 47.25 434 THR A CA 1
ATOM 3530 C C . THR A 1 434 ? 1.495 -13.958 -36.294 1.00 47.25 434 THR A C 1
ATOM 3532 O O . THR A 1 434 ? 1.963 -12.831 -36.128 1.00 47.25 434 THR A O 1
ATOM 3535 N N . LEU A 1 435 ? 1.537 -14.902 -35.352 1.00 40.38 435 LEU A N 1
ATOM 3536 C CA . LEU A 1 435 ? 2.204 -14.753 -34.062 1.00 40.38 435 LEU A CA 1
ATOM 3537 C C . LEU A 1 435 ? 3.722 -14.805 -34.264 1.00 40.38 435 LEU A C 1
ATOM 3539 O O . LEU A 1 435 ? 4.297 -15.872 -34.461 1.00 40.38 435 LEU A O 1
ATOM 3543 N N . VAL A 1 436 ? 4.373 -13.645 -34.219 1.00 48.59 436 VAL A N 1
ATOM 3544 C CA . VAL A 1 436 ? 5.828 -13.561 -34.057 1.00 48.59 436 VAL A CA 1
ATOM 3545 C C . VAL A 1 436 ? 6.101 -13.634 -32.558 1.00 48.59 436 VAL A C 1
ATOM 3547 O O . VAL A 1 436 ? 5.784 -12.696 -31.828 1.00 48.59 436 VAL A O 1
ATOM 3550 N N . LEU A 1 437 ? 6.623 -14.768 -32.089 1.00 48.84 437 LEU A N 1
ATOM 3551 C CA . LEU A 1 437 ? 7.031 -14.925 -30.695 1.00 48.84 437 LEU A CA 1
ATOM 3552 C C . LEU A 1 437 ? 8.240 -14.012 -30.432 1.00 48.84 437 LEU A C 1
ATOM 3554 O O . LEU A 1 437 ? 9.250 -14.140 -31.129 1.00 48.84 437 LEU A O 1
ATOM 3558 N N . PRO A 1 438 ? 8.158 -13.074 -29.473 1.00 61.66 438 PRO A N 1
ATOM 3559 C CA . PRO A 1 438 ? 9.307 -12.267 -29.105 1.00 61.66 438 PRO A CA 1
ATOM 3560 C C . PRO A 1 438 ? 10.367 -13.170 -28.472 1.00 61.66 438 PRO A C 1
ATOM 3562 O O . PRO A 1 438 ? 10.067 -13.993 -27.610 1.00 61.66 438 PRO A O 1
ATOM 3565 N N . VAL A 1 439 ? 11.614 -13.009 -28.910 1.00 62.28 439 VAL A N 1
ATOM 3566 C CA . VAL A 1 439 ? 12.778 -13.627 -28.273 1.00 62.28 439 VAL A CA 1
ATOM 3567 C C . VAL A 1 439 ? 12.925 -12.986 -26.894 1.00 62.28 439 VAL A C 1
ATOM 3569 O O . VAL A 1 439 ? 13.367 -11.844 -26.781 1.00 62.28 439 VAL A O 1
ATOM 3572 N N . ILE A 1 440 ? 12.474 -13.692 -25.858 1.00 59.94 440 ILE A N 1
ATOM 3573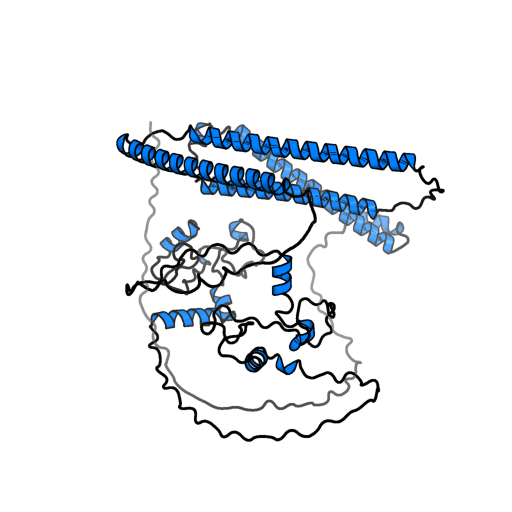 C CA . ILE A 1 440 ? 12.626 -13.276 -24.463 1.00 59.94 440 ILE A CA 1
ATOM 3574 C C . ILE A 1 440 ? 14.099 -13.462 -24.103 1.00 59.94 440 ILE A C 1
ATOM 3576 O O . ILE A 1 440 ? 14.654 -14.547 -24.280 1.00 59.94 440 ILE A O 1
ATOM 3580 N N . SER A 1 441 ? 14.749 -12.394 -23.650 1.00 73.25 441 SER A N 1
ATOM 3581 C CA . SER A 1 441 ? 16.145 -12.461 -23.226 1.00 73.25 441 SER A CA 1
ATOM 3582 C C . SER A 1 441 ? 16.254 -13.228 -21.901 1.00 73.25 441 SER A C 1
ATOM 3584 O O . SER A 1 441 ? 15.362 -13.138 -21.060 1.00 73.25 441 SER A O 1
ATOM 3586 N N . GLU A 1 442 ? 17.345 -13.966 -21.667 1.00 68.88 442 GLU A N 1
ATOM 3587 C CA . GLU A 1 442 ? 17.570 -14.697 -20.399 1.00 68.88 442 GLU A CA 1
ATOM 3588 C C . GLU A 1 442 ? 17.502 -13.796 -19.145 1.00 68.88 442 GLU A C 1
ATOM 3590 O O . GLU A 1 442 ? 17.268 -14.272 -18.033 1.00 68.88 442 GLU A O 1
ATOM 3595 N N . LEU A 1 443 ? 17.654 -12.478 -19.316 1.00 64.81 443 LEU A N 1
ATOM 3596 C CA . LEU A 1 443 ? 17.498 -11.478 -18.258 1.00 64.81 443 LEU A CA 1
ATOM 3597 C C . LEU A 1 443 ? 16.037 -11.302 -17.814 1.00 64.81 443 LEU A C 1
ATOM 3599 O O . LEU A 1 443 ? 15.779 -11.104 -16.625 1.00 64.81 443 LEU A O 1
ATOM 3603 N N . ASP A 1 444 ? 15.074 -11.426 -18.728 1.00 67.75 444 ASP A N 1
ATOM 3604 C CA . ASP A 1 444 ? 13.649 -11.259 -18.416 1.00 67.75 444 ASP A CA 1
ATOM 3605 C C . ASP A 1 444 ? 13.099 -12.460 -17.626 1.00 67.75 444 ASP A C 1
ATOM 3607 O O . ASP A 1 444 ? 12.305 -12.286 -16.700 1.00 67.75 444 ASP A O 1
ATOM 3611 N N . LEU A 1 445 ? 13.626 -13.664 -17.882 1.00 71.81 445 LEU A N 1
ATOM 3612 C CA . LEU A 1 445 ? 13.286 -14.885 -17.137 1.00 71.81 445 LEU A CA 1
ATOM 3613 C C . LEU A 1 445 ? 13.599 -14.765 -15.635 1.00 71.81 445 LEU A C 1
ATOM 3615 O O . LEU A 1 445 ? 12.812 -15.201 -14.796 1.00 71.81 445 LEU A O 1
ATOM 3619 N N . ASN A 1 446 ? 14.712 -14.124 -15.260 1.00 75.50 446 ASN A N 1
ATOM 3620 C CA . ASN A 1 446 ? 15.061 -13.925 -13.846 1.00 75.50 446 ASN A CA 1
ATOM 3621 C C . ASN A 1 446 ? 14.106 -12.958 -13.132 1.00 75.50 446 ASN A C 1
ATOM 3623 O O . ASN A 1 446 ? 13.890 -13.071 -11.920 1.00 75.50 446 ASN A O 1
ATOM 3627 N N . ARG A 1 447 ? 13.535 -12.002 -13.869 1.00 80.88 447 ARG A N 1
ATOM 3628 C CA . ARG A 1 447 ? 12.614 -11.015 -13.314 1.00 80.88 447 ARG A CA 1
ATOM 3629 C C . ARG A 1 447 ? 11.265 -11.644 -12.992 1.00 80.88 447 ARG A C 1
ATOM 3631 O O . ARG A 1 447 ? 10.755 -11.410 -11.896 1.00 80.88 447 ARG A O 1
ATOM 3638 N N . ASP A 1 448 ? 10.728 -12.458 -13.892 1.00 84.81 448 ASP A N 1
ATOM 3639 C CA . ASP A 1 448 ? 9.429 -13.106 -13.692 1.00 84.81 448 ASP A CA 1
ATOM 3640 C C . ASP A 1 448 ? 9.475 -14.100 -12.523 1.00 84.81 448 ASP A C 1
ATOM 3642 O O . ASP A 1 448 ? 8.623 -14.046 -11.636 1.00 84.81 448 ASP A O 1
ATOM 3646 N N . VAL A 1 449 ? 10.563 -14.871 -12.395 1.00 85.75 449 VAL A N 1
ATOM 3647 C CA . VAL A 1 449 ? 10.786 -15.765 -11.242 1.00 85.75 449 VAL A CA 1
ATOM 3648 C C . VAL A 1 449 ? 10.803 -14.998 -9.910 1.00 85.75 449 VAL A C 1
ATOM 3650 O O . VAL A 1 449 ? 10.292 -15.484 -8.892 1.00 85.75 449 VAL A O 1
ATOM 3653 N N . ALA A 1 450 ? 11.362 -13.783 -9.884 1.00 84.50 450 ALA A N 1
ATOM 3654 C CA . ALA A 1 450 ? 11.339 -12.946 -8.687 1.00 84.50 450 ALA A CA 1
ATOM 3655 C C . ALA A 1 450 ? 9.907 -12.516 -8.326 1.00 84.50 450 ALA A C 1
ATOM 3657 O O . ALA A 1 450 ? 9.542 -12.553 -7.147 1.00 84.50 450 ALA A O 1
ATOM 3658 N N . PHE A 1 451 ? 9.079 -12.156 -9.311 1.00 87.06 451 PHE A N 1
ATOM 3659 C CA . PHE A 1 451 ? 7.677 -11.797 -9.074 1.00 87.06 451 PHE A CA 1
ATOM 3660 C C . PHE A 1 451 ? 6.829 -12.994 -8.641 1.00 87.06 451 PHE A C 1
ATOM 3662 O O . PHE A 1 451 ? 6.055 -12.856 -7.690 1.00 87.06 451 PHE A O 1
ATOM 3669 N N . ASP A 1 452 ? 7.034 -14.167 -9.234 1.00 88.69 452 ASP A N 1
ATOM 3670 C CA . ASP A 1 452 ? 6.344 -15.394 -8.829 1.00 88.69 452 ASP A CA 1
ATOM 3671 C C . ASP A 1 452 ? 6.694 -15.773 -7.389 1.00 88.69 452 ASP A C 1
ATOM 3673 O O . ASP A 1 452 ? 5.808 -16.055 -6.576 1.00 88.69 452 ASP A O 1
ATOM 3677 N N . THR A 1 453 ? 7.968 -15.654 -7.008 1.00 87.44 453 THR A N 1
ATOM 3678 C CA . THR A 1 453 ? 8.393 -15.916 -5.625 1.00 87.44 453 THR A CA 1
ATOM 3679 C C . THR A 1 453 ? 7.811 -14.897 -4.638 1.00 87.44 453 THR A C 1
ATOM 3681 O O . THR A 1 453 ? 7.478 -15.249 -3.505 1.00 87.44 453 THR A O 1
ATOM 3684 N N . LEU A 1 454 ? 7.660 -13.633 -5.050 1.00 88.38 454 LEU A N 1
ATOM 3685 C CA . LEU A 1 454 ? 7.009 -12.598 -4.240 1.00 88.38 454 LEU A CA 1
ATOM 3686 C C . LEU A 1 454 ? 5.488 -12.793 -4.147 1.00 88.38 454 LEU A C 1
ATOM 3688 O O . LEU A 1 454 ? 4.878 -12.353 -3.167 1.00 88.38 454 LEU A O 1
ATOM 3692 N N . SER A 1 455 ? 4.875 -13.452 -5.134 1.00 92.81 455 SER A N 1
ATOM 3693 C CA . SER A 1 455 ? 3.440 -13.741 -5.140 1.00 92.81 455 SER A CA 1
ATOM 3694 C C . SER A 1 455 ? 3.058 -14.778 -4.072 1.00 92.81 455 SER A C 1
ATOM 3696 O O . SER A 1 455 ? 2.011 -14.644 -3.423 1.00 92.81 455 SER A O 1
ATOM 3698 N N . ASN A 1 456 ? 3.938 -15.750 -3.790 1.00 94.62 456 ASN A N 1
ATOM 3699 C CA . ASN A 1 456 ? 3.701 -16.757 -2.760 1.00 94.62 456 ASN A CA 1
ATOM 3700 C C . ASN A 1 456 ? 4.044 -16.236 -1.352 1.00 94.62 456 ASN A C 1
ATOM 3702 O O . ASN A 1 456 ? 5.159 -16.350 -0.836 1.00 94.62 456 ASN A O 1
ATOM 3706 N N . LYS A 1 457 ? 3.025 -15.689 -0.680 1.00 93.62 457 LYS A N 1
ATOM 3707 C CA . LYS A 1 457 ? 3.142 -15.119 0.673 1.00 93.62 457 LYS A CA 1
ATOM 3708 C C . LYS A 1 457 ? 3.627 -16.117 1.731 1.00 93.62 457 LYS A C 1
ATOM 3710 O O . LYS A 1 457 ? 4.235 -15.677 2.708 1.00 93.62 457 LYS A O 1
ATOM 3715 N N . LYS A 1 458 ? 3.340 -17.418 1.585 1.00 93.75 458 LYS A N 1
ATOM 3716 C CA . LYS A 1 458 ? 3.730 -18.438 2.578 1.00 93.75 458 LYS A CA 1
ATOM 3717 C C . LYS A 1 458 ? 5.238 -18.674 2.539 1.00 93.75 458 LYS A C 1
ATOM 3719 O O . LYS A 1 458 ? 5.895 -18.557 3.574 1.00 93.75 458 LYS A O 1
ATOM 3724 N N . ASP A 1 459 ? 5.783 -18.871 1.346 1.00 91.38 459 ASP A N 1
ATOM 3725 C CA . ASP A 1 459 ? 7.219 -19.083 1.138 1.00 91.38 459 ASP A CA 1
ATOM 3726 C C . ASP A 1 459 ? 8.012 -17.829 1.509 1.00 91.38 459 ASP A C 1
ATOM 3728 O O . ASP A 1 459 ? 9.057 -17.903 2.159 1.00 91.38 459 ASP A O 1
ATOM 3732 N N . LEU A 1 460 ? 7.482 -16.649 1.168 1.00 91.12 460 LEU A N 1
ATOM 3733 C CA . LEU A 1 460 ? 8.089 -15.380 1.554 1.00 91.12 460 LEU A CA 1
ATOM 3734 C C . LEU A 1 460 ? 8.101 -15.202 3.078 1.00 91.12 460 LEU A C 1
ATOM 3736 O O . LEU A 1 460 ? 9.088 -14.729 3.642 1.00 91.12 460 LEU A O 1
ATOM 3740 N N . ALA A 1 461 ? 7.029 -15.595 3.772 1.00 91.12 461 ALA A N 1
ATOM 3741 C CA . ALA A 1 461 ? 6.980 -15.509 5.226 1.00 91.12 461 ALA A CA 1
ATOM 3742 C C . ALA A 1 461 ? 8.070 -16.366 5.879 1.00 91.12 461 ALA A C 1
ATOM 3744 O O . ALA A 1 461 ? 8.719 -15.864 6.800 1.00 91.12 461 ALA A O 1
ATOM 3745 N N . GLN A 1 462 ? 8.295 -17.582 5.365 1.00 93.06 462 GLN A N 1
ATOM 3746 C CA . GLN A 1 462 ? 9.347 -18.500 5.813 1.00 93.06 462 GLN A CA 1
ATOM 3747 C C . GLN A 1 462 ? 10.753 -17.968 5.502 1.00 93.06 462 GLN A C 1
ATOM 3749 O O . GLN A 1 462 ? 11.587 -17.904 6.402 1.00 93.06 462 GLN A O 1
ATOM 3754 N N . LYS A 1 463 ? 11.001 -17.482 4.278 1.00 91.69 463 LYS A N 1
ATOM 3755 C CA . LYS A 1 463 ? 12.297 -16.889 3.880 1.00 91.69 463 LYS A CA 1
ATOM 3756 C C . LYS A 1 463 ? 12.653 -15.616 4.656 1.00 91.69 463 LYS A C 1
ATOM 3758 O O . LYS A 1 463 ? 13.821 -15.255 4.744 1.00 91.69 463 LYS A O 1
ATOM 3763 N N . LEU A 1 464 ? 11.656 -14.924 5.212 1.00 92.44 464 LEU A N 1
ATOM 3764 C CA . LEU A 1 464 ? 11.832 -13.722 6.033 1.00 92.44 464 LEU A CA 1
ATOM 3765 C C . LEU A 1 464 ? 11.928 -14.013 7.541 1.00 92.44 464 LEU A C 1
ATOM 3767 O O . LEU A 1 464 ? 11.918 -13.077 8.345 1.00 92.44 464 LEU A O 1
ATOM 3771 N N . VAL A 1 465 ? 11.972 -15.279 7.957 1.00 96.38 465 VAL A N 1
ATOM 3772 C CA . VAL A 1 465 ? 12.223 -15.637 9.356 1.00 96.38 465 VAL A CA 1
ATOM 3773 C C . VAL A 1 465 ? 13.694 -15.368 9.673 1.00 96.38 465 VAL A C 1
ATOM 3775 O O . VAL A 1 465 ? 14.588 -15.751 8.929 1.00 96.38 465 VAL A O 1
ATOM 3778 N N . LYS A 1 466 ? 13.930 -14.657 10.776 1.00 96.62 466 LYS A N 1
ATOM 3779 C CA . LYS A 1 466 ? 15.249 -14.309 11.311 1.00 96.62 466 LYS A CA 1
ATOM 3780 C C . LYS A 1 466 ? 16.136 -13.477 10.376 1.00 96.62 466 LYS A C 1
ATOM 3782 O O . LYS A 1 466 ? 17.339 -13.420 10.579 1.00 96.62 466 LYS A O 1
ATOM 3787 N N . THR A 1 467 ? 15.566 -12.749 9.415 1.00 94.75 467 THR A N 1
ATOM 3788 C CA . THR A 1 467 ? 16.345 -11.891 8.496 1.00 94.75 467 THR A CA 1
ATOM 3789 C C . THR A 1 467 ? 16.745 -10.535 9.068 1.00 94.75 467 THR A C 1
ATOM 3791 O O . THR A 1 467 ? 17.511 -9.795 8.456 1.00 94.75 467 THR A O 1
ATOM 3794 N N . ARG A 1 468 ? 16.222 -10.180 10.244 1.00 92.56 468 ARG A N 1
ATOM 3795 C CA . ARG A 1 468 ? 16.516 -8.925 10.945 1.00 92.56 468 ARG A CA 1
ATOM 3796 C C . ARG A 1 468 ? 16.715 -9.185 12.430 1.00 92.56 468 ARG A C 1
ATOM 3798 O O . ARG A 1 468 ? 16.091 -10.093 12.984 1.00 92.56 468 ARG A O 1
ATOM 3805 N N . MET A 1 469 ? 17.543 -8.360 13.067 1.00 94.06 469 MET A N 1
ATOM 3806 C CA . MET A 1 469 ? 17.761 -8.413 14.511 1.00 94.06 469 MET A CA 1
ATOM 3807 C C . MET A 1 469 ? 16.516 -7.941 15.267 1.00 94.06 469 MET A C 1
ATOM 3809 O O . MET A 1 469 ? 15.827 -7.012 14.843 1.00 94.06 469 MET A O 1
ATOM 3813 N N . CYS A 1 470 ? 16.203 -8.596 16.379 1.00 96.69 470 CYS A N 1
ATOM 3814 C CA . CYS A 1 470 ? 15.054 -8.249 17.202 1.00 96.69 470 CYS A CA 1
ATOM 3815 C C . CYS A 1 470 ? 15.268 -6.888 17.875 1.00 96.69 470 CYS A C 1
ATOM 3817 O O . CYS A 1 470 ? 16.243 -6.697 18.598 1.00 96.69 470 CYS A O 1
ATOM 3819 N N . ASN A 1 471 ? 14.317 -5.963 17.717 1.00 95.88 471 ASN A N 1
ATOM 3820 C CA . ASN A 1 471 ? 14.395 -4.635 18.338 1.00 95.88 471 ASN A CA 1
ATOM 3821 C C . ASN A 1 471 ? 14.502 -4.691 19.869 1.00 95.88 471 ASN A C 1
ATOM 3823 O O . ASN A 1 471 ? 15.187 -3.863 20.459 1.00 95.88 471 ASN A O 1
ATOM 3827 N N . SER A 1 472 ? 13.849 -5.658 20.527 1.00 97.38 472 SER A N 1
ATOM 3828 C CA . SER A 1 472 ? 13.984 -5.830 21.980 1.00 97.38 472 SER A CA 1
ATOM 3829 C C . SER A 1 472 ? 15.427 -6.147 22.358 1.00 97.38 472 SER A C 1
ATOM 3831 O O . SER A 1 472 ? 15.968 -5.497 23.244 1.00 97.38 472 SER A O 1
ATOM 3833 N N . VAL A 1 473 ? 16.071 -7.063 21.631 1.00 95.38 473 VAL A N 1
ATOM 3834 C CA . VAL A 1 473 ? 17.477 -7.420 21.857 1.00 95.38 473 VAL A CA 1
ATOM 3835 C C . VAL A 1 473 ? 18.401 -6.238 21.571 1.00 95.38 473 VAL A C 1
ATOM 3837 O O . VAL A 1 473 ? 19.274 -5.955 22.387 1.00 95.38 473 VAL A O 1
ATOM 3840 N N . LEU A 1 474 ? 18.178 -5.502 20.474 1.00 92.06 474 LEU A N 1
ATOM 3841 C CA . LEU A 1 474 ? 18.949 -4.290 20.162 1.00 92.06 474 LEU A CA 1
ATOM 3842 C C . LEU A 1 474 ? 18.875 -3.255 21.295 1.00 92.06 474 LEU A C 1
ATOM 3844 O O . LEU A 1 474 ? 19.881 -2.647 21.650 1.00 92.06 474 LEU A O 1
ATOM 3848 N N . ASN A 1 475 ? 17.705 -3.116 21.920 1.00 95.56 475 ASN A N 1
ATOM 3849 C CA . ASN A 1 475 ? 17.486 -2.224 23.058 1.00 95.56 475 ASN A CA 1
ATOM 3850 C C . ASN A 1 475 ? 17.868 -2.846 24.415 1.00 95.56 475 ASN A C 1
ATOM 3852 O O . ASN A 1 475 ? 17.520 -2.286 25.455 1.00 95.56 475 ASN A O 1
ATOM 3856 N N . LYS A 1 476 ? 18.548 -4.002 24.428 1.00 96.56 476 LYS A N 1
ATOM 3857 C CA . LYS A 1 476 ? 18.935 -4.753 25.639 1.00 96.56 476 LYS A CA 1
ATOM 3858 C C . LYS A 1 476 ? 17.747 -5.133 26.542 1.00 96.56 476 LYS A C 1
ATOM 3860 O O . LYS A 1 476 ? 17.888 -5.251 27.755 1.00 96.56 476 LYS A O 1
ATOM 3865 N N . GLN A 1 477 ? 16.567 -5.331 25.956 1.00 97.50 477 GLN A N 1
ATOM 3866 C CA . GLN A 1 477 ? 15.348 -5.783 26.628 1.00 97.50 477 GLN A CA 1
ATOM 3867 C C . GLN A 1 477 ? 15.056 -7.253 26.310 1.00 97.50 477 GLN A C 1
ATOM 3869 O O . GLN A 1 477 ? 15.294 -7.732 25.200 1.00 97.50 477 GLN A O 1
ATOM 3874 N N . GLN A 1 478 ? 14.456 -7.970 27.263 1.00 97.50 478 GLN A N 1
ATOM 3875 C CA . GLN A 1 478 ? 14.002 -9.341 27.036 1.00 97.50 478 GLN A CA 1
ATOM 3876 C C . GLN A 1 478 ? 12.871 -9.367 25.995 1.00 97.50 478 GLN A C 1
ATOM 3878 O O . GLN A 1 478 ? 11.855 -8.680 26.131 1.00 97.50 478 GLN A O 1
ATOM 3883 N N . CYS A 1 479 ? 13.034 -10.166 24.938 1.00 98.19 479 CYS A N 1
ATOM 3884 C CA . CYS A 1 479 ? 12.005 -10.311 23.914 1.00 98.19 479 CYS A CA 1
ATOM 3885 C C . CYS A 1 479 ? 10.784 -11.065 24.460 1.00 98.19 479 CYS A C 1
ATOM 3887 O O . CYS A 1 479 ? 10.906 -12.183 24.960 1.00 98.19 479 CYS A O 1
ATOM 3889 N N . ARG A 1 480 ? 9.584 -10.500 24.275 1.00 97.94 480 ARG A N 1
ATOM 3890 C CA . ARG A 1 480 ? 8.313 -11.116 24.702 1.00 97.94 480 ARG A CA 1
ATOM 3891 C C . ARG A 1 480 ? 7.977 -12.416 23.966 1.00 97.94 480 ARG A C 1
ATOM 3893 O O . ARG A 1 480 ? 7.190 -13.206 24.468 1.00 97.94 480 ARG A O 1
ATOM 3900 N N . HIS A 1 481 ? 8.550 -12.626 22.781 1.00 97.62 481 HIS A N 1
ATOM 3901 C CA . HIS A 1 481 ? 8.307 -13.816 21.964 1.00 97.62 481 HIS A CA 1
ATOM 3902 C C . HIS A 1 481 ? 9.260 -14.979 22.284 1.00 97.62 481 HIS A C 1
ATOM 3904 O O . HIS A 1 481 ? 9.070 -16.074 21.756 1.00 97.62 481 HIS A O 1
ATOM 3910 N N . GLY A 1 482 ? 10.273 -14.761 23.135 1.00 96.56 482 GLY A N 1
ATOM 3911 C CA . GLY A 1 482 ? 11.245 -15.790 23.508 1.00 96.56 482 GLY A CA 1
ATOM 3912 C C . GLY A 1 482 ? 11.906 -16.445 22.290 1.00 96.56 482 GLY A C 1
ATOM 3913 O O . GLY A 1 482 ? 12.221 -15.777 21.308 1.00 96.56 482 GLY A O 1
ATOM 3914 N N . VAL A 1 483 ? 12.082 -17.764 22.335 1.00 96.69 483 VAL A N 1
ATOM 3915 C CA . VAL A 1 483 ? 12.694 -18.550 21.246 1.00 96.69 483 VAL A CA 1
ATOM 3916 C C . VAL A 1 483 ? 11.885 -18.523 19.942 1.00 96.69 483 VAL A C 1
ATOM 3918 O O . VAL A 1 483 ? 12.459 -18.584 18.858 1.00 96.69 483 VAL A O 1
ATOM 3921 N N . ASN A 1 484 ? 10.568 -18.311 20.031 1.00 97.31 484 ASN A N 1
ATOM 3922 C CA . ASN A 1 484 ? 9.655 -18.259 18.884 1.00 97.31 484 ASN A CA 1
ATOM 3923 C C . ASN A 1 484 ? 9.624 -16.880 18.204 1.00 97.31 484 ASN A C 1
ATOM 3925 O O . ASN A 1 484 ? 8.776 -16.612 17.350 1.00 97.31 484 ASN A O 1
ATOM 3929 N N . CYS A 1 485 ? 10.516 -15.965 18.591 1.00 97.81 485 CYS A N 1
ATOM 3930 C CA . CYS A 1 485 ? 10.626 -14.668 17.947 1.00 97.81 485 CYS A CA 1
ATOM 3931 C C . CYS A 1 485 ? 10.973 -14.837 16.465 1.00 97.81 485 CYS A C 1
ATOM 3933 O O . CYS A 1 485 ? 11.967 -15.469 16.115 1.00 97.81 485 CYS A O 1
ATOM 3935 N N . ARG A 1 486 ? 10.194 -14.207 15.581 1.00 97.25 486 ARG A N 1
ATOM 3936 C CA . ARG A 1 486 ? 10.469 -14.200 14.136 1.00 97.25 486 ARG A CA 1
ATOM 3937 C C . ARG A 1 486 ? 11.758 -13.448 13.777 1.00 97.25 486 ARG A C 1
ATOM 3939 O O . ARG A 1 486 ? 12.248 -13.590 12.666 1.00 97.25 486 ARG A O 1
ATOM 3946 N N . PHE A 1 487 ? 12.309 -12.656 14.692 1.00 96.81 487 PHE A N 1
ATOM 3947 C CA . PHE A 1 487 ? 13.549 -11.905 14.507 1.00 96.81 487 PHE A CA 1
ATOM 3948 C C . PHE A 1 487 ? 14.719 -12.601 15.206 1.00 96.81 487 PHE A C 1
ATOM 3950 O O . PHE A 1 487 ? 14.521 -13.338 16.175 1.00 96.81 487 PHE A O 1
ATOM 3957 N N . ALA A 1 488 ? 15.930 -12.390 14.700 1.00 97.12 488 ALA A N 1
ATOM 3958 C CA . ALA A 1 488 ? 17.147 -12.959 15.269 1.00 97.12 488 ALA A CA 1
ATOM 3959 C C . ALA A 1 488 ? 17.434 -12.355 16.645 1.00 97.12 488 ALA A C 1
ATOM 3961 O O . ALA A 1 488 ? 17.253 -11.151 16.838 1.00 97.12 488 ALA A O 1
ATOM 3962 N N . HIS A 1 489 ? 17.836 -13.185 17.607 1.00 97.38 489 HIS A N 1
ATOM 3963 C CA . HIS A 1 489 ? 18.283 -12.720 18.923 1.00 97.38 489 HIS A CA 1
ATOM 3964 C C . HIS A 1 489 ? 19.797 -12.587 19.031 1.00 97.38 489 HIS A C 1
ATOM 3966 O O . HIS A 1 489 ? 20.270 -11.837 19.869 1.00 97.38 489 HIS A O 1
ATOM 3972 N N . ASN A 1 490 ? 20.550 -13.259 18.170 1.00 96.00 490 ASN A N 1
ATOM 3973 C CA . ASN A 1 490 ? 22.005 -13.193 18.135 1.00 96.00 490 ASN A CA 1
ATOM 3974 C C . ASN A 1 490 ? 22.470 -13.128 16.678 1.00 96.00 490 ASN A C 1
ATOM 3976 O O . ASN A 1 490 ? 21.721 -13.497 15.770 1.00 96.00 490 ASN A O 1
ATOM 3980 N N . ARG A 1 491 ? 23.726 -12.727 16.445 1.00 90.94 491 ARG A N 1
ATOM 3981 C CA . ARG A 1 491 ? 24.313 -12.691 15.092 1.00 90.94 491 ARG A CA 1
ATOM 3982 C C . ARG A 1 491 ? 24.253 -14.055 14.392 1.00 90.94 491 ARG A C 1
ATOM 3984 O O . ARG A 1 491 ? 24.003 -14.102 13.199 1.00 90.94 491 ARG A O 1
ATOM 3991 N N . ASN A 1 492 ? 24.378 -15.144 15.150 1.00 95.06 492 ASN A N 1
ATOM 3992 C CA . ASN A 1 492 ? 24.322 -16.514 14.631 1.00 95.06 492 ASN A CA 1
ATOM 3993 C C . ASN A 1 492 ? 22.912 -16.940 14.193 1.00 95.06 492 ASN A C 1
ATOM 3995 O O . ASN A 1 492 ? 22.776 -17.823 13.358 1.00 95.06 492 ASN A O 1
ATOM 3999 N N . GLU A 1 493 ? 21.860 -16.325 14.745 1.00 95.62 493 GLU A N 1
ATOM 4000 C CA . GLU A 1 493 ? 20.484 -16.579 14.302 1.00 95.62 493 GLU A CA 1
ATOM 4001 C C . GLU A 1 493 ? 20.110 -15.746 13.074 1.00 95.62 493 GLU A C 1
ATOM 4003 O O . GLU A 1 493 ? 19.075 -16.002 12.467 1.00 95.62 493 GLU A O 1
ATOM 4008 N N . LEU A 1 494 ? 20.889 -14.713 12.735 1.00 94.88 494 LEU A N 1
ATOM 4009 C CA . LEU A 1 494 ? 20.560 -13.790 11.658 1.00 94.88 494 LEU A CA 1
ATOM 4010 C C . LEU A 1 494 ? 20.780 -14.462 10.300 1.00 94.88 494 LEU A C 1
ATOM 4012 O O . LEU A 1 494 ? 21.908 -14.645 9.851 1.00 94.88 494 LEU A O 1
ATOM 4016 N N . VAL A 1 495 ? 19.683 -14.780 9.620 1.00 95.38 495 VAL A N 1
ATOM 4017 C CA . VAL A 1 495 ? 19.705 -15.354 8.275 1.00 95.38 495 VAL A CA 1
ATOM 4018 C C . VAL A 1 495 ? 19.787 -14.222 7.259 1.00 95.38 495 VAL A C 1
ATOM 4020 O O . VAL A 1 495 ? 18.824 -13.493 7.027 1.00 95.38 495 VAL A O 1
ATOM 4023 N N . ILE A 1 496 ? 20.947 -14.057 6.630 1.00 94.00 496 ILE A N 1
ATOM 4024 C CA . ILE A 1 496 ? 21.117 -13.057 5.577 1.00 94.00 496 ILE A CA 1
ATOM 4025 C C . ILE A 1 496 ? 20.401 -13.555 4.321 1.00 94.00 496 ILE A C 1
ATOM 4027 O O . ILE A 1 496 ? 20.797 -14.546 3.714 1.00 94.00 496 ILE A O 1
ATOM 4031 N N . SER A 1 497 ? 19.335 -12.863 3.926 1.00 93.62 497 SER A N 1
ATOM 4032 C CA . SER A 1 497 ? 18.617 -13.184 2.692 1.00 93.62 497 SER A CA 1
ATOM 4033 C C . SER A 1 497 ? 19.343 -12.599 1.484 1.00 93.62 497 SER A C 1
ATOM 4035 O O . SER A 1 497 ? 19.780 -11.444 1.497 1.00 93.62 497 SER A O 1
ATOM 4037 N N . ASN A 1 498 ? 19.449 -13.401 0.426 1.00 94.50 498 ASN A N 1
ATOM 4038 C CA . ASN A 1 498 ? 19.994 -12.952 -0.847 1.00 94.50 498 ASN A CA 1
ATOM 4039 C C . ASN A 1 498 ? 19.005 -12.010 -1.546 1.00 94.50 498 ASN A C 1
ATOM 4041 O O . ASN A 1 498 ? 17.787 -12.182 -1.459 1.00 94.50 498 ASN A O 1
ATOM 4045 N N . CYS A 1 499 ? 19.529 -11.011 -2.248 1.00 93.62 499 CYS A N 1
ATOM 4046 C CA . CYS A 1 499 ? 18.740 -10.073 -3.027 1.00 93.62 499 CYS A CA 1
ATOM 4047 C C . CYS A 1 499 ? 18.056 -10.811 -4.182 1.00 93.62 499 CYS A C 1
ATOM 4049 O O . CYS A 1 499 ? 18.725 -11.448 -4.995 1.00 93.62 499 CYS A O 1
ATOM 4051 N N . PHE A 1 500 ? 16.730 -10.686 -4.282 1.00 91.56 500 PHE A N 1
ATOM 4052 C CA . PHE A 1 500 ? 15.942 -11.317 -5.348 1.00 91.56 500 PHE A CA 1
ATOM 4053 C C . PHE A 1 500 ? 16.379 -10.886 -6.749 1.00 91.56 500 PHE A C 1
ATOM 4055 O O . PHE A 1 500 ? 16.341 -11.685 -7.676 1.00 91.56 500 PHE A O 1
ATOM 4062 N N . PHE A 1 501 ? 16.837 -9.643 -6.884 1.00 91.81 501 PHE A N 1
ATOM 4063 C CA . PHE A 1 501 ? 17.293 -9.080 -8.153 1.00 91.81 501 PHE A CA 1
ATOM 4064 C C . PHE A 1 501 ? 18.765 -9.375 -8.449 1.00 91.81 501 PHE A C 1
ATOM 4066 O O . PHE A 1 501 ? 19.254 -8.954 -9.489 1.00 91.81 501 PHE A O 1
ATOM 4073 N N . LYS A 1 502 ? 19.473 -10.091 -7.559 1.00 92.25 502 LYS A N 1
ATOM 4074 C CA . LYS A 1 502 ? 20.881 -10.472 -7.742 1.00 92.25 502 LYS A CA 1
ATOM 4075 C C . LYS A 1 502 ? 21.727 -9.261 -8.177 1.00 92.25 502 LYS A C 1
ATOM 4077 O O . LYS A 1 502 ? 21.681 -8.226 -7.519 1.00 92.25 502 LYS A O 1
ATOM 4082 N N . ASP A 1 503 ? 22.473 -9.379 -9.268 1.00 91.75 503 ASP A N 1
ATOM 4083 C CA . ASP A 1 503 ? 23.351 -8.326 -9.782 1.00 91.75 503 ASP A CA 1
ATOM 4084 C C . ASP A 1 503 ? 22.592 -7.186 -10.484 1.00 91.75 503 ASP A C 1
ATOM 4086 O O . ASP A 1 503 ? 23.129 -6.089 -10.615 1.00 91.75 503 ASP A O 1
ATOM 4090 N N . ASP A 1 504 ? 21.324 -7.399 -10.847 1.00 90.88 504 ASP A N 1
ATOM 4091 C CA . ASP A 1 504 ? 20.461 -6.404 -11.498 1.00 90.88 504 ASP A CA 1
ATOM 4092 C C . ASP A 1 504 ? 19.734 -5.504 -10.483 1.00 90.88 504 ASP A C 1
ATOM 4094 O O . ASP A 1 504 ? 18.824 -4.734 -10.818 1.00 90.88 504 ASP A O 1
ATOM 4098 N N . CYS A 1 505 ? 20.104 -5.584 -9.200 1.00 93.69 505 CYS A N 1
ATOM 4099 C CA . CYS A 1 505 ? 19.514 -4.741 -8.174 1.00 93.69 505 CYS A CA 1
ATOM 4100 C C . CYS A 1 505 ? 19.902 -3.271 -8.381 1.00 93.69 505 CYS A C 1
ATOM 4102 O O . CYS A 1 505 ? 20.979 -2.819 -7.990 1.00 93.69 505 CYS A O 1
ATOM 4104 N N . LYS A 1 506 ? 18.953 -2.477 -8.886 1.00 94.62 506 LYS A N 1
ATOM 4105 C CA . LYS A 1 506 ? 19.096 -1.017 -9.038 1.00 94.62 506 LYS A CA 1
ATOM 4106 C C . LYS A 1 506 ? 19.459 -0.289 -7.733 1.00 94.62 506 LYS A C 1
ATOM 4108 O O . LYS A 1 506 ? 19.966 0.829 -7.766 1.00 94.62 506 LYS A O 1
ATOM 4113 N N . TYR A 1 507 ? 19.190 -0.910 -6.588 1.00 94.12 507 TYR A N 1
ATOM 4114 C CA . TYR A 1 507 ? 19.402 -0.344 -5.260 1.00 94.12 507 TYR A CA 1
ATOM 4115 C C . TYR A 1 507 ? 20.615 -0.944 -4.547 1.00 94.12 507 TYR A C 1
ATOM 4117 O O . TYR A 1 507 ? 20.616 -0.972 -3.325 1.00 94.12 507 TYR A O 1
ATOM 4125 N N . PHE A 1 508 ? 21.644 -1.418 -5.259 1.00 92.75 508 PHE A N 1
ATOM 4126 C CA . PHE A 1 508 ? 22.799 -2.106 -4.660 1.00 92.75 508 PHE A CA 1
ATOM 4127 C C . PHE A 1 508 ? 23.335 -1.438 -3.375 1.00 92.75 508 PHE A C 1
ATOM 4129 O O . PHE A 1 508 ? 23.456 -2.091 -2.340 1.00 92.75 508 PHE A O 1
ATOM 4136 N N . ASN A 1 509 ? 23.546 -0.117 -3.401 1.00 91.56 509 ASN A N 1
ATOM 4137 C CA . ASN A 1 509 ? 24.076 0.640 -2.260 1.00 91.56 509 ASN A CA 1
ATOM 4138 C C . ASN A 1 509 ? 23.103 0.757 -1.075 1.00 91.56 509 ASN A C 1
ATOM 4140 O O . ASN A 1 509 ? 23.557 0.912 0.051 1.00 91.56 509 ASN A O 1
ATOM 4144 N N . THR A 1 510 ? 21.790 0.672 -1.305 1.00 93.19 510 THR A N 1
ATOM 4145 C CA . THR A 1 510 ? 20.738 0.840 -0.283 1.00 93.19 510 THR A CA 1
ATOM 4146 C C . THR A 1 510 ? 19.925 -0.428 -0.012 1.00 93.19 510 THR A C 1
ATOM 4148 O O . THR A 1 510 ? 18.990 -0.410 0.788 1.00 93.19 510 THR A O 1
ATOM 4151 N N . CYS A 1 511 ? 20.249 -1.541 -0.670 1.00 93.31 511 CYS A N 1
ATOM 4152 C CA . CYS A 1 511 ? 19.510 -2.788 -0.548 1.00 93.31 511 CYS A CA 1
ATOM 4153 C C . CYS A 1 511 ? 19.814 -3.449 0.795 1.00 93.31 511 CYS A C 1
ATOM 4155 O O . CYS A 1 511 ? 20.968 -3.637 1.156 1.00 93.31 511 CYS A O 1
ATOM 4157 N N . VAL A 1 512 ? 18.794 -3.886 1.522 1.00 92.06 512 VAL A N 1
ATOM 4158 C CA . VAL A 1 512 ? 18.991 -4.549 2.825 1.00 92.06 512 VAL A CA 1
ATOM 4159 C C . VAL A 1 512 ? 19.376 -6.030 2.660 1.00 92.06 512 VAL A C 1
ATOM 4161 O O . VAL A 1 512 ? 19.628 -6.721 3.635 1.00 92.06 512 VAL A O 1
ATOM 4164 N N . HIS A 1 513 ? 19.425 -6.540 1.427 1.00 94.19 513 HIS A N 1
ATOM 4165 C CA . HIS A 1 513 ? 19.736 -7.935 1.118 1.00 94.19 513 HIS A CA 1
ATOM 4166 C C . HIS A 1 513 ? 21.170 -8.091 0.595 1.00 94.19 513 HIS A C 1
ATOM 4168 O O . HIS A 1 513 ? 21.757 -7.141 0.065 1.00 94.19 513 HIS A O 1
ATOM 4174 N N . LYS A 1 514 ? 21.733 -9.295 0.737 1.00 95.25 514 LYS A N 1
ATOM 4175 C CA . LYS A 1 514 ? 23.080 -9.629 0.251 1.00 95.25 514 LYS A CA 1
ATOM 4176 C C . LYS A 1 514 ? 23.059 -9.903 -1.247 1.00 95.25 514 LYS A C 1
ATOM 4178 O O . LYS A 1 514 ? 22.216 -10.661 -1.723 1.00 95.25 514 LYS A O 1
ATOM 4183 N N . HIS A 1 515 ? 23.978 -9.309 -1.996 1.00 95.81 515 HIS A N 1
ATOM 4184 C CA . HIS A 1 515 ? 24.101 -9.585 -3.429 1.00 95.81 515 HIS A CA 1
ATOM 4185 C C . HIS A 1 515 ? 25.055 -10.762 -3.688 1.00 95.81 515 HIS A C 1
ATOM 4187 O O . HIS A 1 515 ? 25.954 -10.989 -2.881 1.00 95.81 515 HIS A O 1
ATOM 4193 N N . PRO A 1 516 ? 24.901 -11.513 -4.796 1.00 94.81 516 PRO A N 1
ATOM 4194 C CA . PRO A 1 516 ? 25.726 -12.695 -5.073 1.00 94.81 516 PRO A CA 1
ATOM 4195 C C . PRO A 1 516 ? 27.228 -12.407 -5.132 1.00 94.81 516 PRO A C 1
ATOM 4197 O O . PRO A 1 516 ? 28.024 -13.201 -4.644 1.00 94.81 516 PRO A O 1
ATOM 4200 N N . LYS A 1 517 ? 27.610 -11.251 -5.685 1.00 95.00 517 LYS A N 1
ATOM 4201 C CA . LYS A 1 517 ? 29.008 -10.793 -5.761 1.00 95.00 517 LYS A CA 1
ATOM 4202 C C . LYS A 1 517 ? 29.565 -10.269 -4.437 1.00 95.00 517 LYS A C 1
ATOM 4204 O O . LYS A 1 517 ? 30.747 -9.956 -4.349 1.00 95.00 517 LYS A O 1
ATOM 4209 N N . GLU A 1 518 ? 28.725 -10.126 -3.419 1.00 95.31 518 GLU A N 1
ATOM 4210 C CA . GLU A 1 518 ? 29.103 -9.527 -2.150 1.00 95.31 518 GLU A CA 1
ATOM 4211 C C . GLU A 1 518 ? 29.529 -10.597 -1.138 1.00 95.31 518 GLU A C 1
ATOM 4213 O O . GLU A 1 518 ? 28.809 -11.564 -0.874 1.00 95.31 518 GLU A O 1
ATOM 4218 N N . THR A 1 519 ? 30.696 -10.413 -0.518 1.00 95.94 519 THR A N 1
ATOM 4219 C CA . THR A 1 519 ? 31.113 -11.246 0.617 1.00 95.94 519 THR A CA 1
ATOM 4220 C C . THR A 1 519 ? 30.259 -10.934 1.849 1.00 95.94 519 THR A C 1
ATOM 4222 O O . THR A 1 519 ? 29.656 -9.868 1.966 1.00 95.94 519 THR A O 1
ATOM 4225 N N . THR A 1 520 ? 30.176 -11.867 2.799 1.00 91.25 520 THR A N 1
ATOM 4226 C CA . THR A 1 520 ? 29.388 -11.660 4.027 1.00 91.25 520 THR A CA 1
ATOM 4227 C C . THR A 1 520 ? 29.867 -10.433 4.823 1.00 91.25 520 THR A C 1
ATOM 4229 O O . THR A 1 520 ? 29.039 -9.675 5.324 1.00 91.25 520 THR A O 1
ATOM 4232 N N . ASP A 1 521 ? 31.176 -10.180 4.863 1.00 91.50 521 ASP A N 1
ATOM 4233 C CA . ASP A 1 521 ? 31.757 -9.027 5.567 1.00 91.50 521 ASP A CA 1
ATOM 4234 C C . ASP A 1 521 ? 31.504 -7.702 4.838 1.00 91.50 521 ASP A C 1
ATOM 4236 O O . ASP A 1 521 ? 31.183 -6.693 5.475 1.00 91.50 521 ASP A O 1
ATOM 4240 N N . SER A 1 522 ? 31.566 -7.705 3.500 1.00 93.62 522 SER A N 1
ATOM 4241 C CA . SER A 1 522 ? 31.182 -6.541 2.690 1.00 93.62 522 SER A CA 1
ATOM 4242 C C . SER A 1 522 ? 29.718 -6.166 2.926 1.00 93.62 522 SER A C 1
ATOM 4244 O O . SER A 1 522 ? 29.412 -4.991 3.127 1.00 93.62 522 SER A O 1
ATOM 4246 N N . TYR A 1 523 ? 28.830 -7.164 2.985 1.00 93.44 523 TYR A N 1
ATOM 4247 C CA . TYR A 1 523 ? 27.416 -6.957 3.289 1.00 93.44 523 TYR A CA 1
ATOM 4248 C C . TYR A 1 523 ? 27.210 -6.289 4.653 1.00 93.44 523 TYR A C 1
ATOM 4250 O O . TYR A 1 523 ? 26.496 -5.289 4.736 1.00 93.44 523 TYR A O 1
ATOM 4258 N N . TYR A 1 524 ? 27.860 -6.784 5.712 1.00 88.31 524 TYR A N 1
ATOM 4259 C CA . TYR A 1 524 ? 27.751 -6.165 7.037 1.00 88.31 524 TYR A CA 1
ATOM 4260 C C . TYR A 1 524 ? 28.269 -4.726 7.038 1.00 88.31 524 TYR A C 1
ATOM 4262 O O . TYR A 1 524 ? 27.576 -3.833 7.517 1.00 88.31 524 TYR A O 1
ATOM 4270 N N . THR A 1 525 ? 29.422 -4.483 6.414 1.00 90.62 525 THR A N 1
ATOM 4271 C CA . THR A 1 525 ? 30.018 -3.142 6.321 1.00 90.62 525 THR A CA 1
ATOM 4272 C C . THR A 1 525 ? 29.116 -2.164 5.564 1.00 90.62 525 THR A C 1
ATOM 4274 O O . THR A 1 525 ? 29.046 -0.981 5.897 1.00 90.62 525 THR A O 1
ATOM 4277 N N . ARG A 1 526 ? 28.420 -2.636 4.523 1.00 92.12 526 ARG A N 1
ATOM 4278 C CA . ARG A 1 526 ? 27.485 -1.821 3.741 1.00 92.12 526 ARG A CA 1
ATOM 4279 C C . ARG A 1 526 ? 26.207 -1.524 4.518 1.00 92.12 526 ARG A C 1
ATOM 4281 O O . ARG A 1 526 ? 25.763 -0.382 4.507 1.00 92.12 526 ARG A O 1
ATOM 4288 N N . VAL A 1 527 ? 25.633 -2.518 5.195 1.00 86.25 527 VAL A N 1
ATOM 4289 C CA . VAL A 1 527 ? 24.391 -2.347 5.966 1.00 86.25 527 VAL A CA 1
ATOM 4290 C C . VAL A 1 527 ? 24.610 -1.530 7.239 1.00 86.25 527 VAL A C 1
ATOM 4292 O O . VAL A 1 527 ? 23.721 -0.779 7.609 1.00 86.25 527 VAL A O 1
ATOM 4295 N N . GLU A 1 528 ? 25.780 -1.595 7.877 1.00 84.50 528 GLU A N 1
ATOM 4296 C CA . GLU A 1 528 ? 26.116 -0.723 9.019 1.00 84.50 528 GLU A CA 1
ATOM 4297 C C . GLU A 1 528 ? 26.179 0.767 8.645 1.00 84.50 528 GLU A C 1
ATOM 4299 O O . GLU A 1 528 ? 26.024 1.626 9.511 1.00 84.50 528 GLU A O 1
ATOM 4304 N N . LYS A 1 529 ? 26.388 1.085 7.360 1.00 83.06 529 LYS A N 1
ATOM 4305 C CA . LYS A 1 529 ? 26.367 2.462 6.842 1.00 83.06 529 LYS A CA 1
ATOM 4306 C C . LYS A 1 529 ? 24.959 2.963 6.485 1.00 83.06 529 LYS A C 1
ATOM 4308 O O . LYS A 1 529 ? 24.828 4.153 6.193 1.00 83.06 529 LYS A O 1
ATOM 4313 N N . LEU A 1 530 ? 23.950 2.083 6.450 1.00 78.12 530 LEU A N 1
ATOM 4314 C CA . LEU A 1 530 ? 22.545 2.417 6.160 1.00 78.12 530 LEU A CA 1
ATOM 4315 C C . LEU A 1 530 ? 21.797 2.804 7.433 1.00 78.12 530 LEU A C 1
ATOM 4317 O O . LEU A 1 530 ? 21.058 3.815 7.366 1.00 78.12 530 LEU A O 1
#

Sequence (530 aa):
MNMKNMKYNYSSEYESEYEEELTNIHNESDDDCCDNDNYEDKTENVSVFNMQEYLQVKLPLRRISSPINPLPMTLLLNLDKFNTYEEYEEYMDNIKKEKELVLQEQKKKESKAICDAFNDFLKEKMIDEEFMKSLPTMSEGMRIRLENERLKAELKEVKDAEKSKRDAFKSRISSGYNKQAVTDITPSVEVMAARRAARRKKRAEEKEKEKEKTENITIKTSIKTSVFFNDIIVDQSDDEAEAERQDIALAHEKCLKKYEILDKMNNDKMNNDKMNNQTSIQNDSSSSDDDDLLNAFLYLKNKNSKNIANSPNITKKESTPILDKKEIAEKLSKTRMCNSILNNMECRHGTNCRFAHTLNELVIRNCFYGDNCNIFSTCQHKHPKETIDEYHLRLNLVNIIKPKNTHERNNTSTPNSSPIFLGRTAPIPIKPPTLVLPVISELDLNRDVAFDTLSNKKDLAQKLVKTRMCNSVLNKQQCRHGVNCRFAHNRNELVISNCFFKDDCKYFNTCVHKHPKETTDSYYTRVEKL

pLDDT: mean 73.1, std 22.65, range [31.23, 98.19]

Secondary structure (DSSP, 8-state):
-----------------------------------------------------------------S--PPPPGGGGGGGGG-SSHHHHHHHHHHHHHHHHHHHHHHHHHHHHHHHHHHHHHHHHT---HHHHHHS----HHHHHHHHHHHHHHHHHHHHHHHHHHHHHHHHHHHS----------PPPHHHHHHHHHHHHHHHHHHHHHHHHHHHHHHHHHHHHHHHTTSS----S-HHHHHHHHHHHHHHHHHHHHHHHHHHHHHHHHHHHHHHTTSS--------------SSSSSS-------------------------HHHHHHHTTTSSB-HHHHTTPPPTTGGG-SSBSSTTT--PPBPTTGGG-TTTTT-SSB-SSS-HHHHHHHTTGGGG-----------------PPPP----PPP-PPPP--------HHHHHHHHHHHHHH-HHHHHHHTTT-SB-HHHHTT---TTGGG-SSBSSGGG---PBPTTGGG-TTGGG-SSBPTT--HHHHHHHHTT-

InterPro domains:
  IPR000571 Zinc finger, CCCH-type [PS50103] (332-360)
  IPR000571 Zinc finger, CCCH-type [PS50103] (464-492)
  IPR000571 Zinc finger, CCCH-type [SM00356] (332-359)
  IPR000571 Zinc finger, CCCH-type [SM00356] (464-491)
  IPR036855 Zinc finger, CCCH-type superfamily [SSF90229] (332-362)
  IPR036855 Zinc finger, CCCH-type superfamily [SSF90229] (464-494)
  IPR045410 Zinc finger domain-containing protein [PF19242] (304-375)
  IPR045877 RNA-binding protein ZFP36-like [PTHR12547] (224-493)